Protein 3T2C (pdb70)

Organism: Pyrobaculum neutrophilum (strain DSM 2338 / JCM 9278 / NBRC 100436 / V24Sta) (NCBI:txid444157)

CATH classification: 6.10.250.1180

B-factor: mean 17.35, std 15.22, range [2.36, 178.2]

Nearest PDB structures (foldseek):
  3t2e-assembly1_A  TM=9.953E-01  e=1.439E-84  Pyrobaculum neutrophilum V24Sta
  3t2b-assembly1_A  TM=9.948E-01  e=6.331E-82  Pyrobaculum neutrophilum V24Sta
  3t2g-assembly1_A  TM=9.918E-01  e=3.894E-80  Pyrobaculum neutrophilum V24Sta
  3t2d-assembly1_A  TM=9.664E-01  e=4.656E-82  Pyrobaculum neutrophilum V24Sta
  1umg-assembly1_A  TM=9.516E-01  e=4.753E-54  Sulfurisphaera tokodaii str. 7

Secondary structure (DSSP, 8-state):
-EEEEEEEEE---BSSTTS---HHHHHHHHHHHHHHHHTTS-SEEEEEEETTEEEEEEEESS-TT-HHHHHHHHHHHHHHIIIIITTTT-BTTTTT---S---S--TTSS-EEEEEEEEPPSSEEEEEEEEESB-GGGGHHHHHHHHH-TTT-THHHH-TTTTT-EEEEEEETTTTEEEEEEETTTHHHHHHHHTSTTTEEEEEEEETTT--EEEEE----HHHHHSS--S----EEEEE-STTS--HHHHHHTTSS--EEEESGGG-EEEE-EE---SEEETTTTEEE-PPP-GGG---EEEEEEEEEETTEEEEEEETT-SHHHHHHHHHHHHHHHHHHTT-S-TTTBPPHHHHTTSSHHHHHHTS----HHHHHHHHHHHHHHHH-

Radius of gyration: 22.09 Å; Cα contacts (8 Å, |Δi|>4): 1044; chains: 1; bounding box: 72×46×69 Å

GO terms:
  GO:0042132 fructose 1,6-bisphosphate 1-phosphatase activity (F, EXP)
  GO:0004332 fructose-bisphosphate aldolase activity (F, EXP)

Foldseek 3Di:
DKKKKKKKKAQQFADADQWFDDVVLQLLLLVLVVVCCVVQVFVEWFWEDAGRMIIIITMHDQDPLFQSVQVSVVVSLVCSLVPPCVVVVGHCRHLQQQDDDRPRGCFLRRIWMWMFMDDADPWWKKKKKWKFQFALLVCVQLVCQLFANCVQFVCCVPPPQSVQGKWWWKAQQAVGDTDIATPDVRSVVSCVQSVVSVGIHGAWMAGPNPRHTFKGKTDHHDLPSPDFQRGHRIIMMMGIADDSGGHPRSSVSSPLAQDWGQGQAQSWFIAGEQAFFWPDDDQVSSYTYHGTQDVSRHPMYMWMFMFIADVRYTDDTDTPCPDVSSVVSNVVRVVRRVVLCVVPCDPPRTPDPVRGSDDPVVVVVVPDDDDDVVVCVVCVVVVVVVVVD

Solvent-accessible surface area: 17289 Å² total; per-residue (Å²): 88,130,1,1,2,0,0,0,1,0,3,0,0,1,89,105,29,44,20,18,2,26,57,93,0,1,61,64,1,7,64,34,0,130,76,0,57,160,143,53,27,6,31,10,8,0,0,1,0,1,0,2,2,1,0,0,0,0,0,0,86,73,21,69,65,33,130,77,0,0,17,12,0,19,85,0,1,72,50,1,7,71,98,17,0,125,159,71,181,17,136,25,43,13,32,2,27,52,111,130,77,60,111,11,47,0,110,21,6,0,0,0,16,2,7,4,51,6,88,22,47,153,68,0,10,5,0,1,0,3,1,0,2,1,7,0,2,3,0,2,65,0,0,32,42,0,0,15,26,72,192,16,0,46,6,27,97,138,47,121,50,6,122,101,5,0,38,0,26,0,28,0,11,79,86,150,100,78,77,113,29,84,3,92,100,34,12,196,71,0,75,60,38,4,58,72,38,22,66,33,0,1,52,41,0,48,44,63,44,95,38,25,28,0,1,2,4,0,12,22,34,0,14,73,48,34,55,145,61,28,7,18,5,6,0,0,0,2,0,6,0,71,96,3,9,0,31,39,45,27,0,20,88,0,5,30,109,10,17,96,5,58,2,0,34,160,2,4,16,6,0,0,4,23,0,6,86,16,102,50,46,59,68,166,133,31,14,0,47,0,11,111,3,91,108,51,39,0,10,0,17,1,1,0,0,7,7,79,10,86,107,0,102,3,106,11,5,85,23,39,0,86,67,104,69,22,44,157,11,30,100,37,0,50,124,64,1,69,142,9,50,209,65,18,97,140,90,99,0,45,0,53,85,152,42,18,121,73,30,42,55,44,146,108,101,95,95,102,82,124,115,90,77,106,84,55,102,138,47,102,140,93,66,90,93,68,123,118,185

InterPro domains:
  IPR002803 Fructose-1,6-bisphosphatase, class V [MF_02067] (1-373)
  IPR002803 Fructose-1,6-bisphosphatase, class V [NF041126] (2-367)
  IPR002803 Fructose-1,6-bisphosphatase, class V [PF01950] (2-369)
  IPR002803 Fructose-1,6-bisphosphatase, class V [PIRSF015647] (1-383)
  IPR002803 Fructose-1,6-bisphosphatase, class V [PTHR38341] (1-381)
  IPR036076 Fructose-1,6-bisphosphatase, class V superfamily [SSF111249] (2-369)

Sequence (389 aa):
MMRVVTVSIIKADVGGFPGHAHVHPKMLEYAAAKLKEAQKRGVIIDYFVYNVGDDISLLMTHTKGEDNKDDIHGLAWETFKEVTDQIIAKRFKLYGAGQQDLLKDAFSGNIRGMMGPQVVAEMMEEFEERPSEPIIIAFAADKTEPGAFNLLPLYKMFADPFTTAGLVVIIDDPPSSMMHEGFIFEVLDVVEHKVYLLLKTPEDAYSLLGLIGTTGRYIIIRRKVFRRRRADGAPAAANSSVVEERRLLSSLLIIAGRYVGKDDDPVLLLVRAQSSGLPAVGEVLEAFAHPHLVHGWMRGSHAGPLMMPARFISVDPERRIAIGPKMTRFDGPPKVGALGFQLLHEEGYLEGGVDLFDDPAFDYVRQTAAQQIADYIRRMGPFQPHRLPPPEEEEMMEEYYTTAALLPPKKIILLAAKKVVKKPPYYPADQYEKDRKKYIIEAVVK

Structure (mmCIF, N/CA/C/O backbone):
data_3T2C
#
_entry.id   3T2C
#
_cell.length_a   112.348
_cell.length_b   112.348
_cell.length_c   150.915
_cell.angle_alpha   90.00
_cell.angle_beta   90.00
_cell.angle_gamma   90.00
#
_symmetry.space_group_name_H-M   'I 4 2 2'
#
loop_
_entity.id
_entity.type
_entity.pdbx_description
1 polymer 'Fructose-1,6-bisphosphate aldolase/phosphatase'
2 non-polymer 'MAGNESIUM ION'
3 non-polymer 1,3-DIHYDROXYACETONEPHOSPHATE
4 water water
#
loop_
_atom_site.group_PDB
_atom_site.id
_atom_site.type_symbol
_atom_site.label_atom_id
_atom_site.label_alt_id
_atom_site.label_comp_id
_atom_site.label_asym_id
_atom_site.label_entity_id
_atom_site.label_seq_id
_atom_site.pdbx_PDB_ins_code
_atom_site.Cartn_x
_atom_site.Cartn_y
_atom_site.Cartn_z
_atom_site.occupancy
_atom_site.B_iso_or_equiv
_atom_site.auth_seq_id
_atom_site.auth_comp_id
_atom_site.auth_asym_id
_atom_site.auth_atom_id
_atom_site.pdbx_PDB_model_num
ATOM 1 N N . MET A 1 1 ? -25.762 30.504 34.315 1.00 22.84 1 MET A N 1
ATOM 2 C CA A MET A 1 1 ? -26.526 29.281 34.658 0.70 19.23 1 MET A CA 1
ATOM 3 C CA B MET A 1 1 ? -26.548 29.268 34.711 0.30 19.33 1 MET A CA 1
ATOM 4 C C . MET A 1 1 ? -27.399 28.779 33.518 1.00 17.20 1 MET A C 1
ATOM 5 O O . MET A 1 1 ? -27.753 29.558 32.664 1.00 17.13 1 MET A O 1
ATOM 14 N N . ARG A 1 2 ? -27.840 27.519 33.559 1.00 16.32 2 ARG A N 1
ATOM 15 C CA . ARG A 1 2 ? -28.786 26.988 32.590 1.00 14.09 2 ARG A CA 1
ATOM 16 C C . ARG A 1 2 ? -30.216 27.236 33.024 1.00 13.22 2 ARG A C 1
ATOM 17 O O . ARG A 1 2 ? -30.558 27.044 34.199 1.00 16.93 2 ARG A O 1
ATOM 25 N N . VAL A 1 3 ? -30.999 27.672 32.116 1.00 12.57 3 VAL A N 1
ATOM 26 C CA A VAL A 1 3 ? -32.420 27.973 32.421 0.50 12.00 3 VAL A CA 1
ATOM 27 C CA B VAL A 1 3 ? -32.425 27.994 32.403 0.50 12.18 3 VAL A CA 1
ATOM 28 C C . VAL A 1 3 ? -33.290 27.314 31.352 1.00 10.36 3 VAL A C 1
ATOM 29 O O . VAL A 1 3 ? -32.851 27.143 30.210 1.00 11.04 3 VAL A O 1
ATOM 36 N N . THR A 1 4 ? -34.513 26.963 31.755 1.00 10.25 4 THR A N 1
ATOM 37 C CA . THR A 1 4 ? -35.543 26.540 30.816 1.00 9.72 4 THR A CA 1
ATOM 38 C C . THR A 1 4 ? -36.637 27.604 30.806 1.00 8.75 4 THR A C 1
ATOM 39 O O . THR A 1 4 ? -37.054 28.104 31.848 1.00 10.30 4 THR A O 1
ATOM 43 N N . VAL A 1 5 ? -37.066 27.929 29.584 1.00 9.50 5 VAL A N 1
ATOM 44 C CA . VAL A 1 5 ? -38.205 28.820 29.377 1.00 9.01 5 VAL A CA 1
ATOM 45 C C . VAL A 1 5 ? -39.315 27.985 28.760 1.00 8.66 5 VAL A C 1
ATOM 46 O O . VAL A 1 5 ? -39.039 27.377 27.696 1.00 9.79 5 VAL A O 1
ATOM 50 N N . SER A 1 6 ? -40.466 27.907 29.363 1.00 8.67 6 SER A N 1
ATOM 51 C CA . SER A 1 6 ? -41.565 27.108 28.883 1.00 8.97 6 SER A CA 1
ATOM 52 C C . SER A 1 6 ? -42.788 27.988 28.740 1.00 9.44 6 SER A C 1
ATOM 53 O O . SER A 1 6 ? -43.184 28.668 29.677 1.00 11.34 6 SER A O 1
ATOM 56 N N . ILE A 1 7 ? -43.468 27.896 27.598 1.00 8.57 7 ILE A N 1
ATOM 57 C CA . ILE A 1 7 ? -44.820 28.438 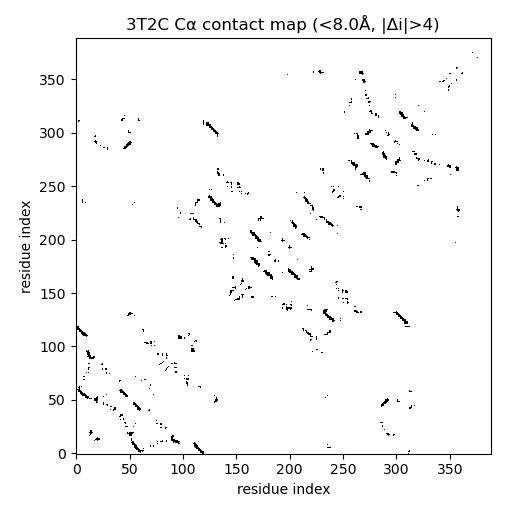27.430 1.00 8.38 7 ILE A CA 1
ATOM 58 C C . ILE A 1 7 ? -45.730 27.252 27.329 1.00 8.17 7 ILE A C 1
ATOM 59 O O . ILE A 1 7 ? -45.583 26.432 26.436 1.00 9.10 7 ILE A O 1
ATOM 64 N N . ILE A 1 8 ? -46.712 27.148 28.221 1.00 8.82 8 ILE A N 1
ATOM 65 C CA . ILE A 1 8 ? -47.741 26.103 28.159 1.00 9.45 8 ILE A CA 1
ATOM 66 C C . ILE A 1 8 ? -49.069 26.879 28.118 1.00 9.15 8 ILE A C 1
ATOM 67 O O . ILE A 1 8 ? -49.332 27.699 28.977 1.00 9.47 8 ILE A O 1
ATOM 72 N N . LYS A 1 9 ? -49.861 26.591 27.073 1.00 8.45 9 LYS A N 1
ATOM 73 C CA . LYS A 1 9 ? -51.023 27.417 26.727 1.00 7.71 9 LYS A CA 1
ATOM 74 C C . LYS A 1 9 ? -52.261 26.543 26.596 1.00 8.47 9 LYS A C 1
ATOM 75 O O . LYS A 1 9 ? -52.161 25.440 26.039 1.00 9.01 9 LYS A O 1
ATOM 81 N N . ALA A 1 10 ? -53.397 27.052 26.963 1.00 7.58 10 ALA A N 1
ATOM 82 C CA . ALA A 1 10 ? -54.643 26.318 26.728 1.00 7.85 10 ALA A CA 1
ATOM 83 C C . ALA A 1 10 ? -55.776 27.326 26.727 1.00 7.78 10 ALA A C 1
ATOM 84 O O . ALA A 1 10 ? -55.746 28.357 27.403 1.00 9.07 10 ALA A O 1
ATOM 86 N N . ASP A 1 11 ? -56.824 26.985 25.975 1.00 8.70 11 ASP A N 1
ATOM 87 C CA . ASP A 1 11 ? -58.170 27.634 26.075 1.00 8.53 11 ASP A CA 1
ATOM 88 C C . ASP A 1 11 ? -58.984 26.792 27.012 1.00 8.85 11 ASP A C 1
ATOM 89 O O . ASP A 1 11 ? -59.182 25.584 26.735 1.00 11.03 11 ASP A O 1
ATOM 94 N N . VAL A 1 12 ? -59.427 27.330 28.113 1.00 9.20 12 VAL A N 1
ATOM 95 C CA . VAL A 1 12 ? -60.294 26.678 29.068 1.00 9.92 12 VAL A CA 1
ATOM 96 C C . VAL A 1 12 ? -61.612 27.447 29.239 1.00 10.22 12 VAL A C 1
ATOM 97 O O . VAL A 1 12 ? -62.332 27.196 30.216 1.00 11.87 12 VAL A O 1
ATOM 101 N N . GLY A 1 13 ? -61.946 28.304 28.308 1.00 9.77 13 GLY A N 1
ATOM 102 C CA . GLY A 1 13 ? -63.231 28.975 28.269 1.00 10.67 13 GLY A CA 1
ATOM 103 C C . GLY A 1 13 ? -63.118 30.388 27.803 1.00 8.91 13 GLY A C 1
ATOM 104 O O . GLY A 1 13 ? -62.147 31.094 28.095 1.00 9.79 13 GLY A O 1
ATOM 105 N N . GLY A 1 14 ? -64.150 30.796 27.070 1.00 9.61 14 GLY A N 1
ATOM 106 C CA . GLY A 1 14 ? -64.216 32.109 26.429 1.00 9.23 14 GLY A CA 1
ATOM 107 C C . GLY A 1 14 ? -65.323 32.971 26.945 1.00 9.04 14 GLY A C 1
ATOM 108 O O . GLY A 1 14 ? -66.298 32.507 27.567 1.00 10.65 14 GLY A O 1
ATOM 109 N N . PHE A 1 15 ? -65.193 34.279 26.647 1.00 8.92 15 PHE A N 1
ATOM 110 C CA . PHE A 1 15 ? -65.926 35.317 27.331 1.00 8.53 15 PHE A CA 1
ATOM 111 C C . PHE A 1 15 ? -66.174 36.530 26.399 1.00 9.15 15 PHE A C 1
ATOM 112 O O . PHE A 1 15 ? -65.303 37.412 26.418 1.00 11.26 15 PHE A O 1
ATOM 120 N N . PRO A 1 16 ? -67.250 36.560 25.663 1.00 8.84 16 PRO A N 1
ATOM 121 C CA . PRO A 1 16 ? -68.182 35.511 25.371 1.00 8.98 16 PRO A CA 1
ATOM 122 C C . PRO A 1 16 ? -67.731 34.675 24.201 1.00 7.70 16 PRO A C 1
ATOM 123 O O . PRO A 1 16 ? -66.918 35.127 23.371 1.00 9.02 16 PRO A O 1
ATOM 127 N N . GLY A 1 17 ? -68.304 33.508 24.020 1.00 8.49 17 GLY A N 1
ATOM 128 C CA . GLY A 1 17 ? -67.971 32.670 22.920 1.00 8.64 17 GLY A CA 1
ATOM 129 C C . GLY A 1 17 ? -66.526 32.339 22.919 1.00 7.78 17 GLY A C 1
ATOM 130 O O . GLY A 1 17 ? -65.944 32.015 23.933 1.00 9.51 17 GLY A O 1
ATOM 131 N N . HIS A 1 18 ? -65.860 32.556 21.772 1.00 7.15 18 HIS A N 1
ATOM 132 C CA . HIS A 1 18 ? -64.424 32.383 21.632 1.00 7.60 18 HIS A CA 1
ATOM 133 C C . HIS A 1 18 ? -63.711 33.746 21.523 1.00 6.55 18 HIS A C 1
ATOM 134 O O . HIS A 1 18 ? -62.593 33.784 20.987 1.00 7.72 18 HIS A O 1
ATOM 141 N N . ALA A 1 19 ? -64.298 34.816 21.982 1.00 7.10 19 ALA A N 1
ATOM 142 C CA . ALA A 1 19 ? -63.786 36.154 21.717 1.00 7.59 19 ALA A CA 1
ATOM 143 C C . ALA A 1 19 ? -62.633 36.577 22.539 1.00 6.90 19 ALA A C 1
ATOM 144 O O . ALA A 1 19 ? -61.831 37.428 22.187 1.00 7.86 19 ALA A O 1
ATOM 146 N N . HIS A 1 20 ? -62.555 36.064 23.779 1.00 7.58 20 HIS A N 1
ATOM 147 C CA . HIS A 1 20 ? -61.675 36.638 24.816 1.00 7.85 20 HIS A CA 1
ATOM 148 C C . HIS A 1 20 ? -61.652 35.686 26.007 1.00 7.97 20 HIS A C 1
ATOM 149 O O . HIS A 1 20 ? -62.361 34.698 26.004 1.00 9.03 20 HIS A O 1
ATOM 156 N N . VAL A 1 21 ? -60.903 36.035 27.000 1.00 10.12 21 VAL A N 1
ATOM 157 C CA . VAL A 1 21 ? -60.939 35.327 28.297 1.00 11.01 21 VAL A CA 1
ATOM 158 C C . VAL A 1 21 ? -61.537 36.224 29.337 1.00 11.75 21 VAL A C 1
ATOM 159 O O . VAL A 1 21 ? -61.657 37.428 29.185 1.00 13.78 21 VAL A O 1
ATOM 163 N N . HIS A 1 22 ? -62.024 35.613 30.423 1.00 11.03 22 HIS A N 1
ATOM 164 C CA . HIS A 1 22 ? -62.488 36.350 31.592 1.00 11.53 22 HIS A CA 1
ATOM 165 C C . HIS A 1 22 ? -61.279 36.755 32.426 1.00 11.59 22 HIS A C 1
ATOM 166 O O . HIS A 1 22 ? -60.406 35.898 32.677 1.00 11.84 22 HIS A O 1
ATOM 173 N N . PRO A 1 23 ? -61.195 37.990 32.884 1.00 12.60 23 PRO A N 1
ATOM 174 C CA . PRO A 1 23 ? -59.967 38.399 33.570 1.00 13.73 23 PRO A CA 1
ATOM 175 C C . PRO A 1 23 ? -59.692 37.645 34.869 1.00 13.15 23 PRO A C 1
ATOM 176 O O . PRO A 1 23 ? -58.513 37.474 35.257 1.00 13.99 23 PRO A O 1
ATOM 180 N N . LYS A 1 24 ? -60.747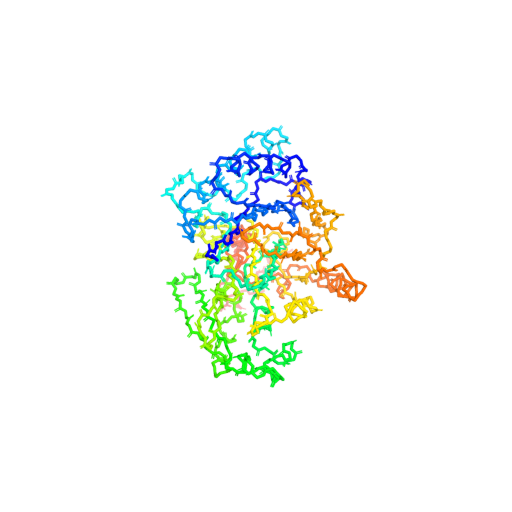 37.114 35.506 1.00 12.41 24 LYS A N 1
ATOM 181 C CA . LYS A 1 24 ? -60.483 36.319 36.716 1.00 12.60 24 LYS A CA 1
ATOM 182 C C . LYS A 1 24 ? -59.741 35.047 36.404 1.00 11.82 24 LYS A C 1
ATOM 183 O O . LYS A 1 24 ? -59.060 34.484 37.290 1.00 13.42 24 LYS A O 1
ATOM 189 N N . MET A 1 25 ? -59.764 34.564 35.167 1.00 11.33 25 MET A N 1
ATOM 190 C CA . MET A 1 25 ? -58.987 33.410 34.826 1.00 11.23 25 MET A CA 1
ATOM 191 C C . MET A 1 25 ? -57.490 33.696 34.859 1.00 11.34 25 MET A C 1
ATOM 192 O O . MET A 1 25 ? -56.693 32.863 35.337 1.00 11.85 25 MET A O 1
ATOM 197 N N . LEU A 1 26 ? -57.110 34.863 34.353 1.00 10.93 26 LEU A N 1
ATOM 198 C CA . LEU A 1 26 ? -55.728 35.267 34.428 1.00 11.46 26 LEU A CA 1
ATOM 199 C C . LEU A 1 26 ? -55.279 35.526 35.830 1.00 11.52 26 LEU A C 1
ATOM 200 O O . LEU A 1 26 ? -54.145 35.166 36.206 1.00 12.34 26 LEU A O 1
ATOM 205 N N . GLU A 1 27 ? -56.129 36.167 36.642 1.00 11.47 27 GLU A N 1
ATOM 206 C CA . GLU A 1 27 ? -55.786 36.444 38.027 1.00 12.95 27 GLU A CA 1
ATOM 207 C C . GLU A 1 27 ? -55.591 35.138 38.781 1.00 13.10 27 GLU A C 1
ATOM 208 O O . GLU A 1 27 ? -54.641 35.005 39.580 1.00 14.52 27 GLU A O 1
ATOM 214 N N . TYR A 1 28 ? -56.448 34.148 38.523 1.00 12.18 28 TYR A N 1
ATOM 215 C CA . TYR A 1 28 ? -56.352 32.840 39.225 1.00 13.65 28 TYR A CA 1
ATOM 216 C C . TYR A 1 28 ? -55.022 32.143 38.841 1.00 13.24 28 TYR A C 1
ATOM 217 O O . TYR A 1 28 ? -54.277 31.642 39.679 1.00 14.49 28 TYR A O 1
ATOM 226 N N . ALA A 1 29 ? -54.744 32.117 37.546 1.00 12.52 29 ALA A N 1
ATOM 227 C CA . ALA A 1 29 ? -53.531 31.482 37.055 1.00 12.35 29 ALA A CA 1
ATOM 228 C C . ALA A 1 29 ? -52.290 32.176 37.633 1.00 12.16 29 ALA A C 1
ATOM 229 O O . ALA A 1 29 ? -51.366 31.466 38.074 1.00 13.09 29 ALA A O 1
ATOM 231 N N . ALA A 1 30 ? -52.255 33.510 37.680 1.00 12.29 30 ALA A N 1
ATOM 232 C CA . ALA A 1 30 ? -51.133 34.222 38.197 1.00 12.52 30 ALA A CA 1
ATOM 233 C C . ALA A 1 30 ? -50.964 33.876 39.679 1.00 13.28 30 ALA A C 1
ATOM 234 O O . ALA A 1 30 ? -49.844 33.667 40.141 1.00 14.70 30 ALA A O 1
ATOM 236 N N . ALA A 1 31 ? -52.017 33.796 40.456 1.00 13.50 31 ALA A N 1
ATOM 237 C CA . ALA A 1 31 ? -51.960 33.504 41.862 1.00 15.30 31 ALA A CA 1
ATOM 238 C C . ALA A 1 31 ? -51.413 32.078 42.081 1.00 14.73 31 ALA A C 1
ATOM 239 O O . ALA A 1 31 ? -50.615 31.807 42.992 1.00 16.70 31 ALA A O 1
ATOM 241 N N . LYS A 1 32 ? -51.827 31.116 41.251 1.00 14.98 32 LYS A N 1
ATOM 242 C CA . LYS A 1 32 ? -51.369 29.772 41.342 1.00 15.96 32 LYS A CA 1
ATOM 243 C C . LYS A 1 32 ? -49.870 29.693 41.040 1.00 15.07 32 LYS A C 1
ATOM 244 O O . LYS A 1 32 ? -49.131 28.972 41.726 1.00 16.25 32 LYS A O 1
ATOM 250 N N . LEU A 1 33 ? -49.405 30.384 40.012 1.00 13.20 33 LEU A N 1
ATOM 251 C CA . LEU A 1 33 ? -47.988 30.383 39.657 1.00 12.55 33 LEU A CA 1
ATOM 252 C C . LEU A 1 33 ? -47.156 31.144 40.716 1.00 13.16 33 LEU A C 1
ATOM 253 O O . LEU A 1 33 ? -46.007 30.705 40.987 1.00 14.60 33 LEU A O 1
ATOM 258 N N . LYS A 1 34 ? -47.702 32.151 41.380 1.00 13.54 34 LYS A N 1
ATOM 259 C CA . LYS A 1 34 ? -47.027 32.836 42.445 1.00 14.90 34 LYS A CA 1
ATOM 260 C C . LYS A 1 34 ? -46.763 31.837 43.610 1.00 16.09 34 LYS A C 1
ATOM 261 O O . LYS A 1 34 ? -45.710 31.824 44.215 1.00 17.25 34 LYS A O 1
ATOM 267 N N . GLU A 1 35 ? -47.740 30.967 43.883 1.00 15.31 35 GLU A N 1
ATOM 268 C CA . GLU A 1 35 ? -47.577 29.970 44.906 1.00 17.32 35 GLU A CA 1
ATOM 269 C C . GLU A 1 35 ? -46.499 28.967 44.499 1.00 17.14 35 GLU A C 1
ATOM 270 O O . GLU A 1 35 ? -45.701 28.538 45.340 1.00 18.31 35 GLU A O 1
ATOM 276 N N . ALA A 1 36 ? -46.508 28.522 43.244 1.00 15.76 36 ALA A N 1
ATOM 277 C CA . ALA A 1 36 ? -45.454 27.636 42.748 1.00 15.08 36 ALA A CA 1
ATOM 278 C C . ALA A 1 36 ? -44.068 28.252 42.871 1.00 15.75 36 ALA A C 1
ATOM 279 O O . ALA A 1 36 ? -43.114 27.570 43.227 1.00 16.75 36 ALA A O 1
ATOM 281 N N . GLN A 1 37 ? -43.967 29.538 42.575 1.00 14.16 37 GLN A N 1
ATOM 282 C CA . GLN A 1 37 ? -42.719 30.266 42.701 1.00 14.75 37 GLN A CA 1
ATOM 283 C C . GLN A 1 37 ? -42.287 30.262 44.177 1.00 16.51 37 GLN A C 1
ATOM 284 O O . GLN A 1 37 ? -41.121 29.979 44.480 1.00 15.62 37 GLN A O 1
ATOM 290 N N . LYS A 1 38 ? -43.220 30.529 45.077 1.00 17.11 38 LYS A N 1
ATOM 291 C CA . LYS A 1 38 ? -42.889 30.563 46.506 1.00 20.13 38 LYS A CA 1
ATOM 292 C C . LYS A 1 38 ? -42.366 29.217 46.983 1.00 18.81 38 LYS A C 1
ATOM 293 O O . LYS A 1 38 ? -41.480 29.189 47.839 1.00 22.80 38 LYS A O 1
ATOM 299 N N . ARG A 1 39 ? -42.894 28.130 46.454 1.00 19.11 39 ARG A N 1
ATOM 300 C CA . ARG A 1 39 ? -42.456 26.772 46.803 1.00 20.20 39 ARG A CA 1
ATOM 301 C C . ARG A 1 39 ? -41.209 26.276 46.051 1.00 19.39 39 ARG A C 1
ATOM 302 O O . ARG A 1 39 ? -40.750 25.150 46.272 1.00 22.37 39 ARG A O 1
ATOM 310 N N . GLY A 1 40 ? -40.699 27.089 45.138 1.00 18.92 40 GLY A N 1
ATOM 311 C CA . GLY A 1 40 ? -39.505 26.792 44.397 1.00 17.74 40 GLY A CA 1
ATOM 312 C C . GLY A 1 40 ? -39.688 25.848 43.190 1.00 16.68 40 GLY A C 1
ATOM 313 O O . GLY A 1 40 ? -38.732 25.383 42.586 1.00 17.89 40 GLY A O 1
ATOM 314 N N . VAL A 1 41 ? -40.923 25.660 42.741 1.00 15.66 41 VAL A N 1
ATOM 315 C CA . VAL A 1 41 ? -41.251 24.808 41.584 1.00 15.08 41 VAL A CA 1
ATOM 316 C C . VAL A 1 41 ? -40.746 25.551 40.346 1.00 13.36 41 VAL A C 1
ATOM 317 O O . VAL A 1 41 ? -40.159 24.890 39.479 1.00 13.45 41 VAL A O 1
ATOM 321 N N . ILE A 1 42 ? -40.943 26.859 40.251 1.00 12.89 42 ILE A N 1
ATOM 322 C CA . ILE A 1 42 ? -40.470 27.719 39.143 1.00 12.36 42 ILE A CA 1
ATOM 323 C C . ILE A 1 42 ? -39.748 28.909 39.699 1.00 12.37 42 ILE A C 1
ATOM 324 O O . ILE A 1 42 ? -39.922 29.233 40.890 1.00 13.86 42 ILE A O 1
ATOM 329 N N . ILE A 1 43 ? -38.963 29.581 38.870 1.00 12.19 43 ILE A N 1
ATOM 330 C CA . ILE A 1 43 ? -38.265 30.825 39.175 1.00 11.81 43 ILE A CA 1
ATOM 331 C C . ILE A 1 43 ? -39.175 32.000 38.983 1.00 12.00 43 ILE A C 1
ATOM 332 O O . ILE A 1 43 ? -39.328 32.835 39.886 1.00 12.05 43 ILE A O 1
ATOM 337 N N . ASP A 1 44 ? -39.859 32.092 37.831 1.00 11.07 44 ASP A N 1
ATOM 338 C CA . ASP A 1 44 ? -40.655 33.294 37.499 1.00 11.21 44 ASP A CA 1
ATOM 339 C C . ASP A 1 44 ? -41.720 32.927 36.475 1.00 9.74 44 ASP A C 1
ATOM 340 O O . ASP A 1 44 ? -41.709 31.780 35.981 1.00 9.96 44 ASP A O 1
ATOM 345 N N . TYR A 1 45 ? -42.603 33.838 36.173 1.00 9.96 45 TYR A N 1
ATOM 346 C CA . TYR A 1 45 ? -43.705 33.512 35.253 1.00 9.86 45 TYR A CA 1
ATOM 347 C C . TYR A 1 45 ? -44.300 34.841 34.745 1.00 9.83 45 TYR A C 1
ATOM 348 O O . TYR A 1 45 ? -44.077 35.919 35.285 1.00 10.14 45 TYR A O 1
ATOM 357 N N . PHE A 1 46 ? -45.147 34.658 33.749 1.00 9.46 46 PHE A N 1
ATOM 358 C CA . PHE A 1 46 ? -45.991 35.745 33.237 1.00 8.92 46 PHE A CA 1
ATOM 359 C C . PHE A 1 46 ? -47.259 35.090 32.648 1.00 8.56 46 PHE A C 1
ATOM 360 O O . PHE A 1 46 ? -47.107 34.056 32.012 1.00 9.98 46 PHE A O 1
ATOM 368 N N . VAL A 1 47 ? -48.411 35.666 32.863 1.00 8.42 47 VAL A N 1
ATOM 369 C CA . VAL A 1 47 ? -49.669 35.043 32.407 1.00 8.71 47 VAL A CA 1
ATOM 370 C C . VAL A 1 47 ? -50.348 36.078 31.487 1.00 8.79 47 VAL A C 1
ATOM 371 O O . VAL A 1 47 ? -50.477 37.247 31.817 1.00 9.49 47 VAL A O 1
ATOM 375 N N . TYR A 1 48 ? -50.843 35.580 30.341 1.00 8.08 48 TYR A N 1
ATOM 376 C CA . TYR A 1 48 ? -51.436 36.500 29.371 1.00 7.62 48 TYR A CA 1
ATOM 377 C C . TYR A 1 48 ? -52.318 35.765 28.421 1.00 8.43 48 TYR A C 1
ATOM 378 O O . TYR A 1 48 ? -52.164 34.558 28.264 1.00 9.12 48 TYR A O 1
ATOM 387 N N . ASN A 1 49 ? -53.241 36.445 27.763 1.00 8.25 49 ASN A N 1
ATOM 388 C CA . ASN A 1 49 ? -54.048 35.830 26.714 1.00 7.61 49 ASN A CA 1
ATOM 389 C C . ASN A 1 49 ? -53.841 36.607 25.409 1.00 6.41 49 ASN A C 1
ATOM 390 O O . ASN A 1 49 ? -53.527 37.788 25.398 1.00 7.89 49 ASN A O 1
ATOM 395 N N . VAL A 1 50 ? -54.123 35.880 24.335 1.00 7.02 50 VAL A N 1
ATOM 396 C CA . VAL A 1 50 ? -54.453 36.496 23.027 1.00 7.01 50 VAL A CA 1
ATOM 397 C C . VAL A 1 50 ? -55.768 35.860 22.648 1.00 6.73 50 VAL A C 1
ATOM 398 O O . VAL A 1 50 ? -55.839 34.614 22.596 1.00 7.41 50 VAL A O 1
ATOM 402 N N . GLY A 1 51 ? -56.837 36.611 22.442 1.00 7.13 51 GLY A N 1
ATOM 403 C CA . GLY A 1 51 ? -58.108 35.965 22.226 1.00 6.94 51 GLY A CA 1
ATOM 404 C C . GLY A 1 51 ? -58.503 35.152 23.411 1.00 7.12 51 GLY A C 1
ATOM 405 O O . GLY A 1 51 ? -58.428 35.569 24.573 1.00 8.11 51 GLY A O 1
ATOM 406 N N . ASP A 1 52 ? -58.965 33.935 23.147 1.00 7.04 52 ASP A N 1
ATOM 407 C CA . ASP A 1 52 ? -59.471 33.041 24.175 1.00 7.23 52 ASP A CA 1
ATOM 408 C C . ASP A 1 52 ? -58.424 32.042 24.671 1.00 7.22 52 ASP A C 1
ATOM 409 O O . ASP A 1 52 ? -58.812 31.085 25.382 1.00 8.75 52 ASP A O 1
ATOM 414 N N . ASP A 1 53 ? -57.141 32.241 24.412 1.00 6.87 53 ASP A N 1
ATOM 415 C CA . ASP A 1 53 ? -56.084 31.323 24.833 1.00 7.74 53 ASP A CA 1
ATOM 416 C C . ASP A 1 53 ? -55.222 31.948 25.894 1.00 8.36 53 ASP A C 1
ATOM 417 O O . ASP A 1 53 ? -54.655 33.027 25.722 1.00 8.87 53 ASP A O 1
ATOM 422 N N . ILE A 1 54 ? -55.026 31.193 26.992 1.00 8.30 54 ILE A N 1
ATOM 423 C CA . ILE A 1 54 ? -54.189 31.580 28.110 1.00 8.79 54 ILE A CA 1
ATOM 424 C C . ILE A 1 54 ? -52.809 30.991 28.021 1.00 7.61 54 ILE A C 1
ATOM 425 O O . ILE A 1 54 ? -52.706 29.729 28.019 1.00 8.81 54 ILE A O 1
ATOM 430 N N . SER A 1 55 ? -51.797 31.793 27.908 1.00 7.21 55 SER A N 1
ATOM 431 C CA . SER A 1 55 ? -50.412 31.354 27.945 1.00 7.37 55 SER A CA 1
ATOM 432 C C . SER A 1 55 ? -49.875 31.535 29.371 1.00 8.28 55 SER A C 1
ATOM 433 O O . SER A 1 55 ? -49.994 32.563 30.023 1.00 8.54 55 SER A O 1
ATOM 436 N N . LEU A 1 56 ? -49.236 30.418 29.825 1.00 8.33 56 LEU A N 1
ATOM 437 C CA . LEU A 1 56 ? -48.453 30.382 31.071 1.00 8.44 56 LEU A CA 1
ATOM 438 C C . LEU A 1 56 ? -46.978 30.386 30.681 1.00 8.94 56 LEU A C 1
ATOM 439 O O . LEU A 1 56 ? -46.486 29.303 30.255 1.00 9.71 56 LEU A O 1
ATOM 444 N N . LEU A 1 57 ? -46.306 31.496 30.772 1.00 8.98 57 LEU A N 1
ATOM 445 C CA . LEU A 1 57 ? -44.885 31.557 30.499 1.00 8.61 57 LEU A CA 1
ATOM 446 C C . LEU A 1 57 ? -44.192 31.330 31.867 1.00 9.31 57 LEU A C 1
ATOM 447 O O . LEU A 1 57 ? -44.476 32.042 32.828 1.00 10.04 57 LEU A O 1
ATOM 452 N N . MET A 1 58 ? -43.300 30.344 31.915 1.00 8.97 58 MET A N 1
ATOM 453 C CA . MET A 1 58 ? -42.631 29.938 33.161 1.00 9.74 58 MET A CA 1
ATOM 454 C C . MET A 1 58 ? -41.151 29.771 32.944 1.00 9.42 58 MET A C 1
ATOM 455 O O . MET A 1 58 ? -40.763 29.135 31.974 1.00 10.81 58 MET A O 1
ATOM 460 N N . THR A 1 59 ? -40.342 30.298 33.823 1.00 9.33 59 THR A N 1
ATOM 461 C CA . THR A 1 59 ? -38.935 30.021 33.801 1.00 9.67 59 THR A CA 1
ATOM 462 C C . THR A 1 59 ? -38.596 29.153 35.014 1.00 9.74 59 THR A C 1
ATOM 463 O O . THR A 1 59 ? -39.195 29.262 36.088 1.00 10.09 59 THR A O 1
ATOM 467 N N . HIS A 1 60 ? -37.661 28.228 34.795 1.00 9.24 60 HIS A N 1
ATOM 468 C CA . HIS A 1 60 ? -37.397 27.202 35.804 1.00 9.50 60 HIS A CA 1
ATOM 469 C C . HIS A 1 60 ? -36.098 26.524 35.413 1.00 9.96 60 HIS A C 1
ATOM 470 O O . HIS A 1 60 ? -35.466 26.822 34.399 1.00 10.55 60 HIS A O 1
ATOM 477 N N . THR A 1 61 ? -35.674 25.559 36.231 1.00 9.85 61 THR A N 1
ATOM 478 C CA . THR A 1 61 ? -34.439 24.849 35.965 1.00 10.51 61 THR A CA 1
ATOM 479 C C . THR A 1 61 ? -34.664 23.338 35.899 1.00 11.23 61 THR A C 1
ATOM 480 O O . THR A 1 61 ? -33.748 22.544 36.163 1.00 11.89 61 THR A O 1
ATOM 484 N N . LYS A 1 62 ? -35.850 22.923 35.518 1.00 10.56 62 LYS A N 1
ATOM 485 C CA . LYS A 1 62 ? -36.233 21.529 35.452 1.00 11.22 62 LYS A CA 1
ATOM 486 C C . LYS A 1 62 ? -36.078 20.878 34.103 1.00 10.92 62 LYS A C 1
ATOM 487 O O . LYS A 1 62 ? -36.314 19.656 33.975 1.00 12.86 62 LYS A O 1
ATOM 493 N N . GLY A 1 63 ? -35.666 21.626 33.083 1.00 11.75 63 GLY A N 1
ATOM 494 C CA . GLY A 1 63 ? -35.475 21.073 31.758 1.00 12.17 63 GLY A CA 1
ATOM 495 C C . GLY A 1 63 ? -36.785 20.996 30.959 1.00 10.89 63 GLY A C 1
ATOM 496 O O . GLY A 1 63 ? -37.856 21.215 31.481 1.00 11.33 63 GLY A O 1
ATOM 497 N N . GLU A 1 64 ? -36.621 20.650 29.690 1.00 11.86 64 GLU A N 1
ATOM 498 C CA . GLU A 1 64 ? -37.729 20.468 28.782 1.00 11.50 64 GLU A CA 1
ATOM 499 C C . GLU A 1 64 ? -38.470 19.153 29.122 1.00 12.12 64 GLU A C 1
ATOM 500 O O . GLU A 1 64 ? -37.902 18.202 29.656 1.00 12.52 64 GLU A O 1
ATOM 506 N N . ASP A 1 65 ? -39.753 19.099 28.783 1.00 11.30 65 ASP A N 1
ATOM 507 C CA . ASP A 1 65 ? -40.519 17.880 28.922 1.00 11.81 65 ASP A CA 1
ATOM 508 C C . ASP A 1 65 ? -40.559 17.440 30.354 1.00 12.89 65 ASP A C 1
ATOM 509 O O . ASP A 1 65 ? -40.562 16.196 30.637 1.00 15.42 65 ASP A O 1
ATOM 514 N N . ASN A 1 66 ? -40.629 18.340 31.326 1.00 12.56 66 ASN A N 1
ATOM 515 C CA . ASN A 1 66 ? -40.566 17.982 32.724 1.00 11.92 66 ASN A CA 1
ATOM 516 C C . ASN A 1 66 ? -41.982 17.787 33.259 1.00 12.36 66 ASN A C 1
ATOM 517 O O . ASN A 1 66 ? -42.859 18.633 33.175 1.00 12.79 66 ASN A O 1
ATOM 522 N N . LYS A 1 67 ? -42.163 16.634 33.952 1.00 13.32 67 LYS A N 1
ATOM 523 C CA . LYS A 1 67 ? -43.465 16.296 34.460 1.00 14.49 67 LYS A CA 1
ATOM 524 C C . LYS A 1 67 ? -44.016 17.231 35.488 1.00 13.67 67 LYS A C 1
ATOM 525 O O . LYS A 1 67 ? -45.255 17.414 35.569 1.00 15.15 67 LYS A O 1
ATOM 531 N N . ASP A 1 68 ? -43.182 17.839 36.311 1.00 13.33 68 ASP A N 1
ATOM 532 C CA A ASP A 1 68 ? -43.593 18.785 37.326 0.50 13.33 68 ASP A CA 1
ATOM 533 C CA B ASP A 1 68 ? -43.717 18.747 37.270 0.50 14.65 68 ASP A CA 1
ATOM 534 C C . ASP A 1 68 ? -44.119 20.091 36.690 1.00 12.21 68 ASP A C 1
ATOM 535 O O . ASP A 1 68 ? -45.108 20.665 37.130 1.00 13.65 68 ASP A O 1
ATOM 544 N N . ILE A 1 69 ? -43.364 20.596 35.690 1.00 12.03 69 ILE A N 1
ATOM 545 C CA . ILE A 1 69 ? -43.782 21.818 34.996 1.00 11.54 69 ILE A CA 1
ATOM 546 C C . ILE A 1 69 ? -45.073 21.631 34.193 1.00 11.40 69 ILE A C 1
ATOM 547 O O . ILE A 1 69 ? -46.017 22.418 34.283 1.00 12.31 69 ILE A O 1
ATOM 552 N N . HIS A 1 70 ? -45.054 20.551 33.429 1.00 11.82 70 HIS A N 1
ATOM 553 C CA . HIS A 1 70 ? -46.213 20.190 32.614 1.00 12.17 70 HIS A CA 1
ATOM 554 C C . HIS A 1 70 ? -47.438 19.950 33.493 1.00 12.35 70 HIS A C 1
ATOM 555 O O . HIS A 1 70 ? -48.545 20.362 33.216 1.00 14.39 70 HIS A O 1
ATOM 562 N N . GLY A 1 71 ? -47.233 19.269 34.629 1.00 13.00 71 GLY A N 1
ATOM 563 C CA . GLY A 1 71 ? -48.258 18.997 35.599 1.00 13.01 71 GLY A CA 1
ATOM 564 C C . GLY A 1 71 ? -48.781 20.210 36.276 1.00 12.87 71 GLY A C 1
ATOM 565 O O . GLY A 1 71 ? -49.967 20.336 36.545 1.00 15.04 71 GLY A O 1
ATOM 566 N N . LEU A 1 72 ? -47.877 21.163 36.604 1.00 13.01 72 LEU A N 1
ATOM 567 C CA . LEU A 1 72 ? -48.268 22.462 37.206 1.00 12.42 72 LEU A CA 1
ATOM 568 C C . LEU A 1 72 ? -49.203 23.213 36.236 1.00 12.58 72 LEU A C 1
ATOM 569 O O . LEU A 1 72 ? -50.276 23.725 36.611 1.00 13.83 72 LEU A O 1
ATOM 574 N N . ALA A 1 73 ? -48.875 23.170 34.963 1.00 12.61 73 ALA A N 1
ATOM 575 C CA . ALA A 1 73 ? -49.728 23.848 33.943 1.00 12.31 73 ALA A CA 1
ATOM 576 C C . ALA A 1 73 ? -51.067 23.142 33.830 1.00 13.17 73 ALA A C 1
ATOM 577 O O . ALA A 1 73 ? -52.101 23.756 33.830 1.00 13.20 73 ALA A O 1
ATOM 579 N N . TRP A 1 74 ? -51.046 21.809 33.736 1.00 13.16 74 TRP A N 1
ATOM 580 C CA . TRP A 1 74 ? -52.269 21.040 33.666 1.00 14.44 74 TRP A CA 1
ATOM 581 C C . TRP A 1 74 ? -53.178 21.327 34.832 1.00 15.00 74 TRP A C 1
ATOM 582 O O . TRP A 1 74 ? -54.355 21.588 34.666 1.00 15.75 74 TRP A O 1
ATOM 593 N N . GLU A 1 75 ? -52.620 21.281 36.038 1.00 14.95 75 GLU A N 1
ATOM 594 C CA . GLU A 1 75 ? -53.374 21.532 37.199 1.00 15.89 75 GLU A CA 1
ATOM 595 C C . GLU A 1 75 ? -53.940 22.953 37.214 1.00 15.89 75 GLU A C 1
ATOM 596 O O . GLU A 1 75 ? -55.088 23.170 37.646 1.00 16.57 75 GLU A O 1
ATOM 602 N N . THR A 1 76 ? -53.127 23.944 36.802 1.00 14.27 76 THR A N 1
ATOM 603 C CA . THR A 1 76 ? -53.618 25.305 36.744 1.00 13.81 76 THR A CA 1
ATOM 604 C C . THR A 1 76 ? -54.831 25.438 35.802 1.00 13.19 76 THR A C 1
ATOM 605 O O . THR A 1 76 ? -55.855 26.040 36.154 1.00 15.24 76 THR A O 1
ATOM 609 N N . PHE A 1 77 ? -54.704 24.807 34.621 1.00 13.42 77 PHE A N 1
ATOM 610 C CA . PHE A 1 77 ? -55.804 24.821 33.651 1.00 14.03 77 PHE A CA 1
ATOM 611 C C . PHE A 1 77 ? -57.042 24.110 34.174 1.00 14.08 77 PHE A C 1
ATOM 612 O O . PHE A 1 77 ? -58.165 24.568 33.948 1.00 14.15 77 PHE A O 1
ATOM 620 N N . LYS A 1 78 ? -56.854 22.989 34.846 1.00 14.77 78 LYS A N 1
ATOM 621 C CA . LYS A 1 78 ? -57.986 22.241 35.426 1.00 14.88 78 LYS A CA 1
ATOM 622 C C . LYS A 1 78 ? -58.666 23.044 36.502 1.00 15.19 78 LYS A C 1
ATOM 623 O O . LYS A 1 78 ? -59.909 23.117 36.575 1.00 16.49 78 LYS A O 1
ATOM 629 N N . GLU A 1 79 ? -57.906 23.720 37.338 1.00 14.95 79 GLU A N 1
ATOM 630 C CA . GLU A 1 79 ? -58.470 24.556 38.408 1.00 15.89 79 GLU A CA 1
ATOM 631 C C . GLU A 1 79 ? -59.149 25.786 37.861 1.00 15.40 79 GLU A C 1
ATOM 632 O O . GLU A 1 79 ? -60.243 26.160 38.333 1.00 16.93 79 GLU A O 1
ATOM 638 N N . VAL A 1 80 ? -58.560 26.452 36.859 1.00 15.11 80 VAL A N 1
ATOM 639 C CA . VAL A 1 80 ? -59.269 27.558 36.221 1.00 13.57 80 VAL A CA 1
ATOM 640 C C . VAL A 1 80 ? -60.608 27.113 35.640 1.00 13.54 80 VAL A C 1
ATOM 641 O O . VAL A 1 80 ? -61.635 27.803 35.747 1.00 14.80 80 VAL A O 1
ATOM 645 N N . THR A 1 81 ? -60.581 25.941 34.984 1.00 13.21 81 THR A N 1
ATOM 646 C CA . THR A 1 81 ? -61.772 25.318 34.413 1.00 14.46 81 THR A CA 1
ATOM 647 C C . THR A 1 81 ? -62.841 25.168 35.481 1.00 15.10 81 THR A C 1
ATOM 648 O O . THR A 1 81 ? -64.001 25.581 35.352 1.00 17.18 81 THR A O 1
ATOM 652 N N . ASP A 1 82 ? -62.479 24.471 36.541 1.00 17.01 82 ASP A N 1
ATOM 653 C CA . ASP A 1 82 ? -63.439 24.097 37.592 1.00 19.64 82 ASP A CA 1
ATOM 654 C C . ASP A 1 82 ? -63.912 25.273 38.418 1.00 19.99 82 ASP A C 1
ATOM 655 O O . ASP A 1 82 ? -65.137 25.334 38.774 1.00 24.26 82 ASP A O 1
ATOM 660 N N . GLN A 1 83 ? -63.027 26.182 38.761 1.00 18.90 83 GLN A N 1
ATOM 661 C CA . GLN A 1 83 ? -63.276 27.284 39.640 1.00 19.60 83 GLN A CA 1
ATOM 662 C C . GLN A 1 83 ? -63.882 28.542 39.013 1.00 18.82 83 GLN A C 1
ATOM 663 O O . GLN A 1 83 ? -64.586 29.288 39.682 1.00 21.16 83 GLN A O 1
ATOM 669 N N . ILE A 1 84 ? -63.530 28.762 37.763 1.00 17.46 84 ILE A N 1
ATOM 670 C CA A ILE A 1 84 ? -63.889 29.975 37.065 0.50 16.21 84 ILE A CA 1
ATOM 671 C CA B ILE A 1 84 ? -63.986 29.929 37.079 0.50 16.17 84 ILE A CA 1
ATOM 672 C C . ILE A 1 84 ? -64.795 29.600 35.867 1.00 14.62 84 ILE A C 1
ATOM 673 O O . ILE A 1 84 ? -65.910 30.135 35.712 1.00 16.76 84 ILE A O 1
ATOM 682 N N . ALA A 1 85 ? -64.292 28.859 34.894 1.00 14.22 85 ALA A N 1
ATOM 683 C CA . ALA A 1 85 ? -65.035 28.635 33.662 1.00 13.69 85 ALA A CA 1
ATOM 684 C C . ALA A 1 85 ? -66.363 27.938 33.884 1.00 14.92 85 ALA A C 1
ATOM 685 O O . ALA A 1 85 ? -67.376 28.366 33.322 1.00 15.65 85 ALA A O 1
ATOM 687 N N . LYS A 1 86 ? -66.374 26.900 34.701 1.00 16.03 86 LYS A N 1
ATOM 688 C CA . LYS A 1 86 ? -67.611 26.210 34.997 1.00 18.55 86 LYS A CA 1
ATOM 689 C C . LYS A 1 86 ? -68.543 27.045 35.784 1.00 18.19 86 LYS A C 1
ATOM 690 O O . LYS A 1 86 ? -69.800 27.017 35.557 1.00 21.99 86 LYS A O 1
ATOM 696 N N . ARG A 1 87 ? -68.028 27.840 36.704 1.00 18.21 87 ARG A N 1
ATOM 697 C CA . ARG A 1 87 ? -68.808 28.674 37.560 1.00 20.30 87 ARG A CA 1
ATOM 698 C C . ARG A 1 87 ? -69.569 29.712 36.763 1.00 17.38 87 ARG A C 1
ATOM 699 O O . ARG A 1 87 ? -70.748 29.953 37.035 1.00 20.79 87 ARG A O 1
ATOM 707 N N . PHE A 1 88 ? -68.898 30.333 35.800 1.00 14.99 88 PHE A N 1
ATOM 708 C CA . PHE A 1 88 ? -69.533 31.387 34.991 1.00 15.51 88 PHE A CA 1
ATOM 709 C C . PHE A 1 88 ? -70.088 30.832 33.693 1.00 12.48 88 PHE A C 1
ATOM 710 O O . PHE A 1 88 ? -70.599 31.566 32.839 1.00 13.94 88 PHE A O 1
ATOM 718 N N . LYS A 1 89 ? -70.081 29.518 33.558 1.00 12.20 89 LYS A N 1
ATOM 719 C CA . LYS A 1 89 ? -70.563 28.795 32.400 1.00 12.02 89 LYS A CA 1
ATOM 720 C C . LYS A 1 89 ? -69.982 29.404 31.117 1.00 11.51 89 LYS A C 1
ATOM 721 O O . LYS A 1 89 ? -70.693 29.648 30.137 1.00 11.83 89 LYS A O 1
ATOM 727 N N . LEU A 1 90 ? -68.661 29.622 31.097 1.00 11.25 90 LEU A N 1
ATOM 728 C CA . LEU A 1 90 ? -67.997 30.209 29.964 1.00 10.81 90 LEU A CA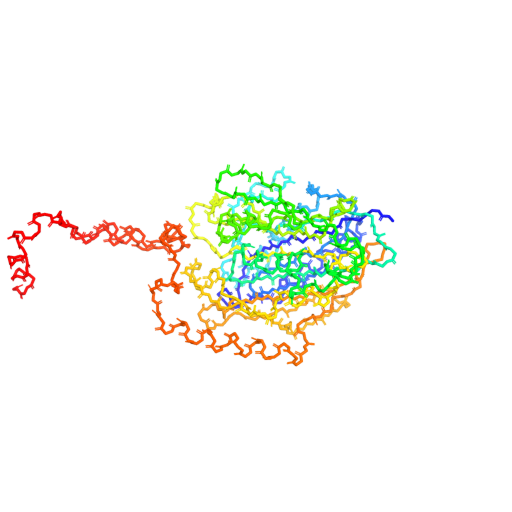 1
ATOM 729 C C . LEU A 1 90 ? -68.067 29.311 28.765 1.00 10.17 90 LEU A C 1
ATOM 730 O O . LEU A 1 90 ? -68.282 28.059 28.855 1.00 11.90 90 LEU A O 1
ATOM 735 N N . TYR A 1 91 ? -67.867 29.849 27.553 1.00 10.85 91 TYR A N 1
ATOM 736 C CA . TYR A 1 91 ? -68.078 29.064 26.369 1.00 11.20 91 TYR A CA 1
ATOM 737 C C . TYR A 1 91 ? -66.867 28.223 26.082 1.00 10.51 91 TYR A C 1
ATOM 738 O O . TYR A 1 91 ? -65.709 28.671 26.077 1.00 11.59 91 TYR A O 1
ATOM 747 N N . GLY A 1 92 ? -67.075 26.932 25.835 1.00 11.83 92 GLY A N 1
ATOM 748 C CA . GLY A 1 92 ? -65.968 26.045 25.728 1.00 13.56 92 GLY A CA 1
ATOM 749 C C . GLY A 1 92 ? -65.226 25.879 27.061 1.00 12.38 92 GLY A C 1
ATOM 750 O O . GLY A 1 92 ? -63.992 25.874 27.069 1.00 14.11 92 GLY A O 1
ATOM 751 N N . ALA A 1 93 ? -65.942 25.812 28.178 1.00 14.06 93 ALA A N 1
ATOM 752 C CA . ALA A 1 93 ? -65.263 25.547 29.432 1.00 14.11 93 ALA A CA 1
ATOM 753 C C . ALA A 1 93 ? -64.415 24.296 29.341 1.00 15.83 93 ALA A C 1
ATOM 754 O O . ALA A 1 93 ? -64.857 23.255 28.880 1.00 18.24 93 ALA A O 1
ATOM 756 N N . GLY A 1 94 ? -63.120 24.411 29.656 1.00 14.41 94 GLY A N 1
ATOM 757 C CA . GLY A 1 94 ? -62.199 23.289 29.498 1.00 16.11 94 GLY A CA 1
ATOM 758 C C . GLY A 1 94 ? -61.932 22.866 28.026 1.00 15.88 94 GLY A C 1
ATOM 759 O O . GLY A 1 94 ? -61.505 21.728 27.781 1.00 17.01 94 GLY A O 1
ATOM 760 N N A GLN A 1 95 ? -62.081 23.808 27.089 0.60 14.23 95 GLN A N 1
ATOM 761 N N B GLN A 1 95 ? -62.092 23.785 27.082 0.40 14.52 95 GLN A N 1
ATOM 762 C CA A GLN A 1 95 ? -62.066 23.477 25.637 0.60 13.92 95 GLN A CA 1
ATOM 763 C CA B GLN A 1 95 ? -62.081 23.423 25.658 0.40 14.32 95 GLN A CA 1
ATOM 764 C C A GLN A 1 95 ? -60.889 22.597 25.231 0.60 14.58 95 GLN A C 1
ATOM 765 C C B GLN A 1 95 ? -60.889 22.575 25.236 0.40 14.99 95 GLN A C 1
ATOM 766 O O A GLN A 1 95 ? -61.077 21.569 24.481 0.60 17.90 95 GLN A O 1
ATOM 767 O O B GLN A 1 95 ? -61.051 21.606 24.449 0.40 17.47 95 GLN A O 1
ATOM 778 N N . ASP A 1 96 ? -59.698 22.936 25.662 1.00 13.32 96 ASP A N 1
ATOM 779 C CA . ASP A 1 96 ? -58.513 22.271 25.152 1.00 15.93 96 ASP A CA 1
ATOM 780 C C . ASP A 1 96 ? -58.011 21.189 25.991 1.00 17.52 96 ASP A C 1
ATOM 781 O O . ASP A 1 96 ? -56.907 20.613 25.717 1.00 19.08 96 ASP A O 1
ATOM 786 N N . LEU A 1 97 ? -58.750 20.796 27.019 1.00 16.38 97 LEU A N 1
ATOM 787 C CA . LEU A 1 97 ? -58.343 19.670 27.852 1.00 19.87 97 LEU A CA 1
ATOM 788 C C . LEU A 1 97 ? -58.981 18.453 27.179 1.00 18.76 97 LEU A C 1
ATOM 789 O O . LEU A 1 97 ? -60.140 18.073 27.489 1.00 21.17 97 LEU A O 1
ATOM 794 N N . LEU A 1 98 ? -58.292 17.845 26.202 1.00 20.48 98 LEU A N 1
ATOM 795 C CA . LEU A 1 98 ? -58.856 16.828 25.294 1.00 23.03 98 LEU A CA 1
ATOM 796 C C . LEU A 1 98 ? -58.728 15.423 25.751 1.00 25.84 98 LEU A C 1
ATOM 797 O O . LEU A 1 98 ? -59.468 14.517 25.318 1.00 28.27 98 LEU A O 1
ATOM 802 N N . LYS A 1 99 ? -57.879 15.215 26.708 1.00 26.32 99 LYS A N 1
ATOM 803 C CA . LYS A 1 99 ? -57.684 13.898 27.278 1.00 30.93 99 LYS A CA 1
ATOM 804 C C . LYS A 1 99 ? -57.865 14.061 28.780 1.00 33.86 99 LYS A C 1
ATOM 805 O O . LYS A 1 99 ? -57.766 15.169 29.328 1.00 34.65 99 LYS A O 1
ATOM 811 N N . ASP A 1 100 ? -58.155 12.946 29.435 1.00 36.98 100 ASP A N 1
ATOM 812 C CA . ASP A 1 100 ? -58.571 12.938 30.851 1.00 40.97 100 ASP A CA 1
ATOM 813 C C . ASP A 1 100 ? -57.343 12.771 31.815 1.00 40.31 100 ASP A C 1
ATOM 814 O O . ASP A 1 100 ? -57.254 13.368 32.925 1.00 41.66 100 ASP A O 1
ATOM 819 N N . ALA A 1 101 ? -56.406 11.964 31.337 1.00 38.48 101 ALA A N 1
ATOM 820 C CA . ALA A 1 101 ? -55.424 11.323 32.218 1.00 38.42 101 ALA A CA 1
ATOM 821 C C . ALA A 1 101 ? -54.075 11.969 31.939 1.00 36.51 101 ALA A C 1
ATOM 822 O O . ALA A 1 101 ? -53.493 11.716 30.849 1.00 38.71 101 ALA A O 1
ATOM 824 N N . PHE A 1 102 ? -53.580 12.749 32.907 1.00 34.39 102 PHE A N 1
ATOM 825 C CA . PHE A 1 102 ? -52.188 13.351 32.783 1.00 31.87 102 PHE A CA 1
ATOM 826 C C . PHE A 1 102 ? -51.210 12.271 33.202 1.00 31.96 102 PHE A C 1
ATOM 827 O O . PHE A 1 102 ? -51.334 11.799 34.314 1.00 32.61 102 PHE A O 1
ATOM 835 N N . SER A 1 103 ? -50.334 11.818 32.310 1.00 29.84 103 SER A N 1
ATOM 836 C CA . SER A 1 103 ? -49.361 10.782 32.633 1.00 33.09 103 SER A CA 1
ATOM 837 C C . SER A 1 103 ? -47.929 11.287 32.568 1.00 31.78 103 SER A C 1
ATOM 838 O O . SER A 1 103 ? -47.008 10.469 32.522 1.00 35.44 103 SER A O 1
ATOM 841 N N . GLY A 1 104 ? -47.717 12.606 32.596 1.00 27.98 104 GLY A N 1
ATOM 842 C CA . GLY A 1 104 ? -46.375 13.118 32.671 1.00 27.05 104 GLY A CA 1
ATOM 843 C C . GLY A 1 104 ? -45.970 14.138 31.623 1.00 25.61 104 GLY A C 1
ATOM 844 O O . GLY A 1 104 ? -45.049 14.902 31.843 1.00 27.05 104 GLY A O 1
ATOM 845 N N . ASN A 1 105 ? -46.587 14.135 30.459 1.00 22.91 105 ASN A N 1
ATOM 846 C CA . ASN A 1 105 ? -46.253 15.110 29.437 1.00 20.60 105 ASN A CA 1
ATOM 847 C C . ASN A 1 105 ? -47.554 15.624 28.946 1.00 20.53 105 ASN A C 1
ATOM 848 O O . ASN A 1 105 ? -48.480 14.877 28.623 1.00 21.13 105 ASN A O 1
ATOM 853 N N . ILE A 1 106 ? -47.620 16.956 28.804 1.00 19.85 106 ILE A N 1
ATOM 854 C CA . ILE A 1 106 ? -48.881 17.565 28.365 1.00 21.38 106 ILE A CA 1
ATOM 855 C C . ILE A 1 106 ? -49.075 17.475 26.855 1.00 19.76 106 ILE A C 1
ATOM 856 O O . ILE A 1 106 ? -50.207 17.721 26.341 1.00 19.48 106 ILE A O 1
ATOM 861 N N . ARG A 1 107 ? -48.045 17.136 26.080 1.00 19.68 107 ARG A N 1
ATOM 862 C CA . ARG A 1 107 ? -48.186 17.038 24.587 1.00 20.02 107 ARG A CA 1
ATOM 863 C C . ARG A 1 107 ? -49.140 15.885 24.259 1.00 20.03 107 ARG A C 1
ATOM 864 O O . ARG A 1 107 ? -49.155 14.842 24.892 1.00 21.47 107 ARG A O 1
ATOM 872 N N . GLY A 1 108 ? -50.021 16.116 23.299 1.00 19.45 108 GLY A N 1
ATOM 873 C CA . GLY A 1 108 ? -51.007 15.167 22.910 1.00 19.96 108 GLY A CA 1
ATOM 874 C C . GLY A 1 108 ? -52.299 15.265 23.695 1.00 19.70 108 GLY A C 1
ATOM 875 O O . GLY A 1 108 ? -53.258 14.567 23.397 1.00 22.02 108 GLY A O 1
ATOM 876 N N A MET A 1 109 ? -52.339 16.138 24.696 0.70 18.09 109 MET A N 1
ATOM 877 N N B MET A 1 109 ? -52.312 16.107 24.725 0.30 19.79 109 MET A N 1
ATOM 878 C CA A MET A 1 109 ? -53.562 16.288 25.562 0.70 17.58 109 MET A CA 1
ATOM 879 C CA B MET A 1 109 ? -53.506 16.256 25.566 0.30 19.50 109 MET A CA 1
ATOM 880 C C A MET A 1 109 ? -54.426 17.456 25.201 0.70 17.21 109 MET A C 1
ATOM 881 C C B MET A 1 109 ? -54.458 17.301 25.029 0.30 18.38 109 MET A C 1
ATOM 882 O O A MET A 1 109 ? -55.515 17.609 25.813 0.70 18.52 109 MET A O 1
ATOM 883 O O B MET A 1 109 ? -55.659 17.125 25.262 0.30 18.29 109 MET A O 1
ATOM 892 N N . GLY A 1 110 ? -53.931 18.293 24.272 1.00 17.13 110 GLY A N 1
ATOM 893 C CA . GLY A 1 110 ? -54.635 19.539 23.843 1.00 16.49 110 GLY A CA 1
ATOM 894 C C . GLY A 1 110 ? -53.915 20.888 24.098 1.00 14.23 110 GLY A C 1
ATOM 895 O O . GLY A 1 110 ? -53.777 21.636 23.111 1.00 17.25 110 GLY A O 1
ATOM 896 N N . PRO A 1 111 ? -53.326 21.085 25.244 1.00 14.57 111 PRO A N 1
ATOM 897 C CA . PRO A 1 111 ? -52.520 22.346 25.456 1.00 13.72 111 PRO A CA 1
ATOM 898 C C . PRO A 1 111 ? -51.300 22.409 24.573 1.00 12.98 111 PRO A C 1
ATOM 899 O O . PRO A 1 111 ? -50.694 21.369 24.235 1.00 14.60 111 PRO A O 1
ATOM 903 N N . GLN A 1 112 ? -50.928 23.584 24.206 1.00 10.38 112 GLN A N 1
ATOM 904 C CA . GLN A 1 112 ? -49.755 23.821 23.379 1.00 10.04 112 GLN A CA 1
ATOM 905 C C . GLN A 1 112 ? -48.530 24.036 24.304 1.00 9.28 112 GLN A C 1
ATOM 906 O O . GLN A 1 112 ? -48.635 24.642 25.340 1.00 10.43 112 GLN A O 1
ATOM 912 N N . VAL A 1 113 ? -47.366 23.565 23.850 1.00 9.16 113 VAL A N 1
ATOM 913 C CA A VAL A 1 113 ? -46.110 23.668 24.586 0.50 8.66 113 VAL A CA 1
ATOM 914 C CA B VAL A 1 113 ? -46.163 23.792 24.599 0.50 9.38 113 VAL A CA 1
ATOM 915 C C . VAL A 1 113 ? -45.012 24.145 23.674 1.00 9.10 113 VAL A C 1
ATOM 916 O O . VAL A 1 113 ? -44.758 23.475 22.661 1.00 9.79 113 VAL A O 1
ATOM 923 N N . ALA A 1 114 ? -44.252 25.167 24.059 1.00 9.57 114 ALA A N 1
ATOM 924 C CA . ALA A 1 114 ? -43.011 25.572 23.370 1.00 9.58 114 ALA A CA 1
ATOM 925 C C . ALA A 1 114 ? -42.016 25.765 24.529 1.00 10.24 114 ALA A C 1
ATOM 926 O O . ALA A 1 114 ? -42.292 26.514 25.468 1.00 11.61 114 ALA A O 1
ATOM 928 N N . GLU A 1 115 ? -40.833 25.139 24.424 1.00 9.57 115 GLU A N 1
ATOM 929 C CA . GLU A 1 115 ? -39.840 25.222 25.468 1.00 10.75 115 GLU A CA 1
ATOM 930 C C . GLU A 1 115 ? -38.463 25.225 24.887 1.00 10.85 115 GLU A C 1
ATOM 931 O O . GLU A 1 115 ? -38.189 24.597 23.871 1.00 11.90 115 GLU A O 1
ATOM 937 N N . MET A 1 116 ? -37.522 25.843 25.610 1.00 9.89 116 MET A N 1
ATOM 938 C CA A MET A 1 116 ? -36.091 25.730 25.256 0.50 9.89 116 MET A CA 1
ATOM 939 C CA B MET A 1 116 ? -36.116 25.971 25.254 0.50 11.31 116 MET A CA 1
ATOM 940 C C . MET A 1 116 ? -35.330 25.842 26.568 1.00 9.92 116 MET A C 1
ATOM 941 O O . MET A 1 116 ? -35.682 26.459 27.514 1.00 11.68 116 MET A O 1
ATOM 950 N N A GLU A 1 117 ? -34.178 25.167 26.553 0.50 11.47 117 GLU A N 1
ATOM 951 N N B GLU A 1 117 ? -34.186 25.160 26.524 0.50 11.56 117 GLU A N 1
ATOM 952 C CA A GLU A 1 117 ? -33.219 25.122 27.685 0.50 10.85 117 GLU A CA 1
ATOM 953 C CA B GLU A 1 117 ? -33.229 25.129 27.661 0.50 11.02 117 GLU A CA 1
ATOM 954 C C A GLU A 1 117 ? -31.875 25.532 27.132 0.50 10.58 117 GLU A C 1
ATOM 955 C C B GLU A 1 117 ? -31.883 25.540 27.132 0.50 10.60 117 GLU A C 1
ATOM 956 O O A GLU A 1 117 ? -31.435 25.047 26.056 0.50 11.96 117 GLU A O 1
ATOM 957 O O B GLU A 1 117 ? -31.456 25.069 26.082 0.50 12.07 117 GLU A O 1
ATOM 968 N N . PHE A 1 118 ? -31.179 26.374 27.884 1.00 10.49 118 PHE A N 1
ATOM 969 C CA . PHE A 1 118 ? -29.917 26.959 27.398 1.00 11.30 118 PHE A CA 1
ATOM 970 C C . PHE A 1 118 ? -29.163 27.548 28.577 1.00 10.81 118 PHE A C 1
ATOM 971 O O . PHE A 1 118 ? -29.722 27.905 29.566 1.00 11.80 118 PHE A O 1
ATOM 979 N N . GLU A 1 119 ? -27.878 27.762 28.298 1.00 12.32 119 GLU A N 1
ATOM 980 C CA . GLU A 1 119 ? -27.096 28.646 29.198 1.00 12.62 119 GLU A CA 1
ATOM 981 C C . GLU A 1 119 ? -27.508 30.094 29.003 1.00 11.91 119 GLU A C 1
ATOM 982 O O . GLU A 1 119 ? -27.406 30.628 27.896 1.00 13.06 119 GLU A O 1
ATOM 988 N N . GLU A 1 120 ? -27.968 30.754 30.055 1.00 11.23 120 GLU A N 1
ATOM 989 C CA . GLU A 1 120 ? -28.393 32.107 29.987 1.00 10.85 120 GLU A CA 1
ATOM 990 C C . GLU A 1 120 ? -27.220 33.000 29.597 1.00 11.06 120 GLU A C 1
ATOM 991 O O . GLU A 1 120 ? -26.141 32.954 30.216 1.00 14.14 120 GLU A O 1
ATOM 997 N N . ARG A 1 121 ? -27.393 33.791 28.557 1.00 10.57 121 ARG A N 1
ATOM 998 C CA . ARG A 1 121 ? -26.296 34.584 27.989 1.00 11.65 121 ARG A CA 1
ATOM 999 C C . ARG A 1 121 ? -26.075 35.837 28.856 1.00 11.16 121 ARG A C 1
ATOM 1000 O O . ARG A 1 121 ? -26.856 36.151 29.741 1.00 11.72 121 ARG A O 1
ATOM 1008 N N . PRO A 1 122 ? -24.963 36.550 28.599 1.00 13.23 122 PRO A N 1
ATOM 1009 C CA . PRO A 1 122 ? -24.697 37.759 29.369 1.00 12.00 122 PRO A CA 1
ATOM 1010 C C . PRO A 1 122 ? -25.788 38.797 29.264 1.00 11.96 122 PRO A C 1
ATOM 1011 O O . PRO A 1 122 ? -25.987 39.565 30.219 1.00 12.94 122 PRO A O 1
ATOM 1015 N N . SER A 1 123 ? -26.497 38.809 28.137 1.00 11.22 123 SER A N 1
ATOM 1016 C CA . SER A 1 123 ? -27.820 39.404 28.068 1.00 10.78 123 SER A CA 1
ATOM 1017 C C . SER A 1 123 ? -28.681 38.391 27.325 1.00 10.12 123 SER A C 1
ATOM 1018 O O . SER A 1 123 ? -28.232 37.848 26.293 1.00 10.96 123 SER A O 1
ATOM 1021 N N . GLU A 1 124 ? -29.873 38.145 27.822 1.00 9.45 124 GLU A N 1
ATOM 1022 C CA . GLU A 1 124 ? -30.743 37.093 27.310 1.00 9.35 124 GLU A CA 1
ATOM 1023 C C . GLU A 1 124 ? -32.126 37.700 26.975 1.00 8.15 124 GLU A C 1
ATOM 1024 O O . GLU A 1 124 ? -33.096 37.502 27.715 1.00 8.87 124 GLU A O 1
ATOM 1030 N N . PRO A 1 125 ? -32.230 38.387 25.819 1.00 8.80 125 PRO A N 1
ATOM 1031 C CA . PRO A 1 125 ? -33.545 38.902 25.366 1.00 8.17 125 PRO A CA 1
ATOM 1032 C C . PRO A 1 125 ? -34.301 37.780 24.697 1.00 7.79 125 PRO A C 1
ATOM 1033 O O . PRO A 1 125 ? -33.739 37.070 23.842 1.00 8.79 125 PRO A O 1
ATOM 1037 N N . ILE A 1 126 ? -35.583 37.651 25.016 1.00 7.90 126 ILE A N 1
ATOM 1038 C CA A ILE A 1 126 ? -36.412 36.660 24.401 0.70 7.45 126 ILE A CA 1
ATOM 1039 C CA B ILE A 1 126 ? -36.478 36.639 24.419 0.30 9.17 126 ILE A CA 1
ATOM 1040 C C . ILE A 1 126 ? -37.740 37.330 24.037 1.00 8.84 126 ILE A C 1
ATOM 1041 O O . ILE A 1 126 ? -38.154 38.355 24.682 1.00 11.33 126 ILE A O 1
ATOM 1050 N N . ILE A 1 127 ? -38.440 36.780 23.060 1.00 7.00 127 ILE A N 1
ATOM 1051 C CA . ILE A 1 127 ? -39.771 37.218 22.703 1.00 7.27 127 ILE A CA 1
ATOM 1052 C C . ILE A 1 127 ? -40.710 36.041 22.796 1.00 6.75 127 ILE A C 1
ATOM 1053 O O . ILE A 1 127 ? -40.403 34.970 22.233 1.00 7.68 127 ILE A O 1
ATOM 1058 N N . ALA A 1 128 ? -41.835 36.174 23.475 1.00 6.61 128 ALA A N 1
ATOM 1059 C CA . ALA A 1 128 ? -42.917 35.198 23.536 1.00 7.46 128 ALA A CA 1
ATOM 1060 C C . ALA A 1 128 ? -44.030 35.729 22.646 1.00 7.17 128 ALA A C 1
ATOM 1061 O O . ALA A 1 128 ? -44.499 36.848 22.791 1.00 8.58 128 ALA A O 1
ATOM 1063 N N . PHE A 1 129 ? -44.487 34.871 21.740 1.00 7.39 129 PHE A N 1
ATOM 1064 C CA . PHE A 1 129 ? -45.606 35.141 20.859 1.00 7.03 129 PHE A CA 1
ATOM 1065 C C . PHE A 1 129 ? -46.817 34.261 21.173 1.00 7.16 129 PHE A C 1
ATOM 1066 O O . PHE A 1 129 ? -46.596 33.082 21.547 1.00 7.62 129 PHE A O 1
ATOM 1074 N N . ALA A 1 130 ? -48.014 34.723 20.963 1.00 6.86 130 ALA A N 1
ATOM 1075 C CA . ALA A 1 130 ? -49.186 33.904 21.064 1.00 7.08 130 ALA A CA 1
ATOM 1076 C C . ALA A 1 130 ? -50.116 34.366 19.928 1.00 5.97 130 ALA A C 1
ATOM 1077 O O . ALA A 1 130 ? -50.310 35.562 19.759 1.00 6.59 130 ALA A O 1
ATOM 1079 N N . ALA A 1 131 ? -50.679 33.392 19.211 1.00 6.24 131 ALA A N 1
ATOM 1080 C CA . ALA A 1 131 ? -51.654 33.672 18.170 1.00 6.09 131 ALA A CA 1
ATOM 1081 C C . ALA A 1 131 ? -52.969 33.023 18.495 1.00 7.32 131 ALA A C 1
ATOM 1082 O O . ALA A 1 131 ? -53.000 31.948 19.146 1.00 10.82 131 ALA A O 1
ATOM 1084 N N . ASP A 1 132 ? -54.061 33.620 18.108 1.00 6.41 132 ASP A N 1
ATOM 1085 C CA . ASP A 1 132 ? -55.367 33.009 18.220 1.00 5.87 132 ASP A CA 1
ATOM 1086 C C . ASP A 1 132 ? -56.005 32.971 16.858 1.00 5.74 132 ASP A C 1
ATOM 1087 O O . ASP A 1 132 ? -55.733 33.785 15.961 1.00 6.76 132 ASP A O 1
ATOM 1092 N N . LYS A 1 133 ? -56.876 31.982 16.733 1.00 5.64 133 LYS A N 1
ATOM 1093 C CA . LYS A 1 133 ? -57.705 31.735 15.565 1.00 5.92 133 LYS A CA 1
ATOM 1094 C C . LYS A 1 133 ? -56.858 31.250 14.402 1.00 5.76 133 LYS A C 1
ATOM 1095 O O . LYS A 1 133 ? -57.135 31.523 13.232 1.00 6.84 133 LYS A O 1
ATOM 1101 N N . THR A 1 134 ? -55.810 30.499 14.669 1.00 5.71 134 THR A N 1
ATOM 1102 C CA . THR A 1 134 ? -54.962 29.952 13.630 1.00 6.38 134 THR A CA 1
ATOM 1103 C C . THR A 1 134 ? -54.265 28.661 14.090 1.00 7.12 134 THR A C 1
ATOM 1104 O O . THR A 1 134 ? -54.505 28.134 15.159 1.00 9.49 134 THR A O 1
ATOM 1108 N N . GLU A 1 135 ? -53.421 28.134 13.258 1.00 8.69 135 GLU A N 1
ATOM 1109 C CA . GLU A 1 135 ? -52.701 26.898 13.403 1.00 9.03 135 GLU A CA 1
ATOM 1110 C C . GLU A 1 135 ? -51.220 27.155 13.636 1.00 9.00 135 GLU A C 1
ATOM 1111 O O . GLU A 1 135 ? -50.712 28.217 13.352 1.00 8.65 135 GLU A O 1
ATOM 1117 N N . PRO A 1 136 ? -50.468 26.130 14.094 1.00 8.76 136 PRO A N 1
ATOM 1118 C CA . PRO A 1 136 ? -49.037 26.327 14.298 1.00 9.23 136 PRO A CA 1
ATOM 1119 C C . PRO A 1 136 ? -48.247 26.699 13.067 1.00 7.32 136 PRO A C 1
ATOM 1120 O O . PRO A 1 136 ? -47.265 27.457 13.146 1.00 8.13 136 PRO A O 1
ATOM 1124 N N . GLY A 1 137 ? -48.715 26.229 11.906 1.00 6.98 137 GLY A N 1
ATOM 1125 C CA . GLY A 1 137 ? -48.101 26.600 10.647 1.00 7.19 137 GLY A CA 1
ATOM 1126 C C . GLY A 1 137 ? -48.273 28.062 10.304 1.00 5.58 137 GLY A C 1
ATOM 1127 O O . GLY A 1 137 ? -47.589 28.482 9.344 1.00 6.52 137 GLY A O 1
ATOM 1128 N N . ALA A 1 138 ? -49.102 28.818 10.996 1.00 6.50 138 ALA A N 1
ATOM 1129 C CA . ALA A 1 138 ? -49.171 30.260 10.788 1.00 5.95 138 ALA A CA 1
ATOM 1130 C C . ALA A 1 138 ? -47.823 30.915 11.036 1.00 6.35 138 ALA A C 1
ATOM 1131 O O . ALA A 1 138 ? -47.506 31.978 10.510 1.00 6.77 138 ALA A O 1
ATOM 1133 N N . PHE A 1 139 ? -46.996 30.262 11.904 1.00 5.30 139 PHE A N 1
ATOM 1134 C CA . PHE A 1 139 ? -45.674 30.774 12.208 1.00 5.50 139 PHE A CA 1
ATOM 1135 C C . PHE A 1 139 ? -44.597 30.302 11.237 1.00 5.24 139 PHE A C 1
ATOM 1136 O O . PHE A 1 139 ? -43.454 30.727 11.321 1.00 6.16 139 PHE A O 1
ATOM 1144 N N . ASN A 1 140 ? -44.960 29.473 10.270 1.00 5.77 140 ASN A N 1
ATOM 1145 C CA . ASN A 1 140 ? -43.980 29.010 9.322 1.00 5.94 140 ASN A CA 1
ATOM 1146 C C . ASN A 1 140 ? -43.368 30.127 8.500 1.00 5.46 140 ASN A C 1
ATOM 1147 O O . ASN A 1 140 ? -42.150 30.186 8.313 1.00 6.50 140 ASN A O 1
ATOM 1152 N N . LEU A 1 141 ? -44.201 31.021 7.954 1.00 5.60 141 LEU A N 1
ATOM 1153 C CA A LEU A 1 141 ? -43.690 32.119 7.141 0.60 5.18 141 LEU A CA 1
ATOM 1154 C CA B LEU A 1 141 ? -43.711 32.119 7.154 0.40 5.68 141 LEU A CA 1
ATOM 1155 C C . LEU A 1 141 ? -42.825 33.066 8.019 1.00 5.03 141 LEU A C 1
ATOM 1156 O O . LEU A 1 141 ? -41.685 33.357 7.600 1.00 5.50 141 LEU A O 1
ATOM 1165 N N . PRO A 1 142 ? -43.288 33.506 9.198 1.00 4.87 142 PRO A N 1
ATOM 1166 C CA . PRO A 1 142 ? -42.425 34.367 9.986 1.00 5.18 142 PRO A CA 1
ATOM 1167 C C . PRO A 1 142 ? -41.096 33.706 10.390 1.00 5.54 142 PRO A C 1
ATOM 1168 O O . PRO A 1 142 ? -40.034 34.328 10.353 1.00 5.88 142 PRO A O 1
ATOM 1172 N N . LEU A 1 143 ? -41.158 32.431 10.781 1.00 5.78 143 LEU A N 1
ATOM 1173 C CA . LEU A 1 143 ? -39.956 31.739 11.185 1.00 6.11 143 LEU A CA 1
ATOM 1174 C C . LEU A 1 143 ? -38.976 31.597 10.027 1.00 6.37 143 LEU A C 1
ATOM 1175 O O . LEU A 1 143 ? -37.765 31.790 10.187 1.00 6.34 143 LEU A O 1
ATOM 1180 N N . TYR A 1 144 ? -39.456 31.208 8.852 1.00 5.76 144 TYR A N 1
ATOM 1181 C CA . TYR A 1 144 ? -38.621 31.217 7.690 1.00 6.08 144 TYR A CA 1
ATOM 1182 C C . TYR A 1 144 ? -37.999 32.578 7.456 1.00 5.74 144 TYR A C 1
ATOM 1183 O O . TYR A 1 144 ? -36.791 32.665 7.210 1.00 6.95 144 TYR A O 1
ATOM 1192 N N . LYS A 1 145 ? -38.819 33.604 7.501 1.00 5.78 145 LYS A N 1
ATOM 1193 C CA . LYS A 1 145 ? -38.260 34.912 7.193 1.00 6.39 145 LYS A CA 1
ATOM 1194 C C . LYS A 1 145 ? -37.178 35.318 8.188 1.00 6.48 145 LYS A C 1
ATOM 1195 O O . LYS A 1 145 ? -36.101 35.808 7.759 1.00 6.88 145 LYS A O 1
ATOM 1201 N N . MET A 1 146 ? -37.440 35.169 9.482 1.00 6.35 146 MET A N 1
ATOM 1202 C CA . MET A 1 146 ? -36.480 35.731 10.426 1.00 6.43 146 MET A CA 1
ATOM 1203 C C . MET A 1 146 ? -35.181 34.973 10.453 1.00 6.11 146 MET A C 1
ATOM 1204 O O . MET A 1 146 ? -34.135 35.512 10.821 1.00 7.97 146 MET A O 1
ATOM 1209 N N . PHE A 1 147 ? -35.172 33.689 10.065 1.00 6.64 147 PHE A N 1
ATOM 1210 C CA . PHE A 1 147 ? -33.954 32.894 10.085 1.00 7.02 147 PHE A CA 1
ATOM 1211 C C . PHE A 1 147 ? -33.357 32.660 8.724 1.00 7.75 147 PHE A C 1
ATOM 1212 O O . PHE A 1 147 ? -32.187 32.254 8.682 1.00 9.14 147 PHE A O 1
ATOM 1220 N N . ALA A 1 148 ? -34.053 32.904 7.612 1.00 7.28 148 ALA A N 1
ATOM 1221 C CA . ALA A 1 148 ? -33.575 32.520 6.297 1.00 7.70 148 ALA A CA 1
ATOM 1222 C C . ALA A 1 148 ? -33.848 33.540 5.181 1.00 8.06 148 ALA A C 1
ATOM 1223 O O . ALA A 1 148 ? -33.391 33.257 4.046 1.00 12.09 148 ALA A O 1
ATOM 1225 N N . ASP A 1 149 ? -34.551 34.629 5.396 1.00 7.24 149 ASP A N 1
ATOM 1226 C CA . ASP A 1 149 ? -34.855 35.581 4.322 1.00 7.84 149 ASP A CA 1
ATOM 1227 C C . ASP A 1 149 ? -33.983 36.783 4.507 1.00 7.49 149 ASP A C 1
ATOM 1228 O O . ASP A 1 149 ? -34.182 37.566 5.456 1.00 7.59 149 ASP A O 1
ATOM 1233 N N . PRO A 1 150 ? -32.996 37.016 3.640 1.00 7.85 150 PRO A N 1
ATOM 1234 C CA . PRO A 1 150 ? -32.146 38.217 3.778 1.00 8.74 150 PRO A CA 1
ATOM 1235 C C . PRO A 1 150 ? -32.891 39.542 3.551 1.00 7.96 150 PRO A C 1
ATOM 1236 O O . PRO A 1 150 ? -32.306 40.569 3.911 1.00 10.94 150 PRO A O 1
ATOM 1240 N N . PHE A 1 151 ? -34.099 39.526 3.011 1.00 8.06 151 PHE A N 1
ATOM 1241 C CA . PHE A 1 151 ? -34.906 40.733 2.946 1.00 8.76 151 PHE A CA 1
ATOM 1242 C C . PHE A 1 151 ? -35.548 41.105 4.279 1.00 7.68 151 PHE A C 1
ATOM 1243 O O . PHE A 1 151 ? -36.074 42.200 4.412 1.00 9.25 151 PHE A O 1
ATOM 1251 N N . THR A 1 152 ? -35.535 40.160 5.223 1.00 7.35 152 THR A N 1
ATOM 1252 C CA . THR A 1 152 ? -36.046 40.357 6.600 1.00 6.86 152 THR A CA 1
ATOM 1253 C C . THR A 1 152 ? -34.914 40.589 7.602 1.00 7.48 152 THR A C 1
ATOM 1254 O O . THR A 1 152 ? -34.860 41.559 8.317 1.00 9.36 152 THR A O 1
ATOM 1258 N N . THR A 1 153 ? -34.004 39.617 7.612 1.00 7.30 153 THR A N 1
ATOM 1259 C CA . THR A 1 153 ? -32.902 39.540 8.575 1.00 7.40 153 THR A CA 1
ATOM 1260 C C . THR A 1 153 ? -31.638 39.972 7.892 1.00 7.82 153 THR A C 1
ATOM 1261 O O . THR A 1 153 ? -30.934 39.157 7.225 1.00 9.20 153 THR A O 1
ATOM 1265 N N . ALA A 1 154 ? -31.256 41.256 7.993 1.00 8.01 154 ALA A N 1
ATOM 1266 C CA . ALA A 1 154 ? -30.068 41.789 7.436 1.00 8.91 154 ALA A CA 1
ATOM 1267 C C . ALA A 1 154 ? -28.856 41.137 7.968 1.00 8.41 154 ALA A C 1
ATOM 1268 O O . ALA A 1 154 ? -27.799 41.056 7.292 1.00 9.44 154 ALA A O 1
ATOM 1270 N N . GLY A 1 155 ? -28.905 40.651 9.192 1.00 8.60 155 GLY A N 1
ATOM 1271 C CA . GLY A 1 155 ? -27.764 39.950 9.806 1.00 10.02 155 GLY A CA 1
ATOM 1272 C C . GLY A 1 155 ? -27.263 38.784 9.033 1.00 9.25 155 GLY A C 1
ATOM 1273 O O . GLY A 1 155 ? -26.071 38.421 9.097 1.00 11.95 155 GLY A O 1
ATOM 1274 N N . LEU A 1 156 ? -28.106 38.094 8.237 1.00 8.48 156 LEU A N 1
ATOM 1275 C CA . LEU A 1 156 ? -27.643 36.965 7.424 1.00 9.10 156 LEU A CA 1
ATOM 1276 C C . LEU A 1 156 ? -26.518 37.434 6.475 1.00 8.35 156 LEU A C 1
ATOM 1277 O O . LEU A 1 156 ? -25.632 36.634 6.155 1.00 10.02 156 LEU A O 1
ATOM 1282 N N A VAL A 1 157 ? -26.618 38.687 5.994 0.70 8.45 157 VAL A N 1
ATOM 1283 N N B VAL A 1 157 ? -26.608 38.667 6.017 0.30 9.04 157 VAL A N 1
ATOM 1284 C CA A VAL A 1 157 ? -25.673 39.259 5.032 0.70 8.75 157 VAL A CA 1
ATOM 1285 C CA B VAL A 1 157 ? -25.580 39.177 5.172 0.30 9.24 157 VAL A CA 1
ATOM 1286 C C A VAL A 1 157 ? -24.565 40.072 5.673 0.70 12.85 157 VAL A C 1
ATOM 1287 C C B VAL A 1 157 ? -24.385 39.719 6.019 0.30 10.32 157 VAL A C 1
ATOM 1288 O O A VAL A 1 157 ? -23.392 39.899 5.320 0.70 16.90 157 VAL A O 1
ATOM 1289 O O B VAL A 1 157 ? -23.233 39.620 5.574 0.30 13.72 157 VAL A O 1
ATOM 1296 N N A ILE A 1 158 ? -24.984 41.024 6.565 0.50 9.78 158 ILE A N 1
ATOM 1297 N N B ILE A 1 158 ? -24.644 40.346 7.181 0.50 8.98 158 ILE A N 1
ATOM 1298 C CA A ILE A 1 158 ? -24.111 42.022 7.046 0.50 9.24 158 ILE A CA 1
ATOM 1299 C CA B ILE A 1 158 ? -23.603 41.118 7.747 0.50 10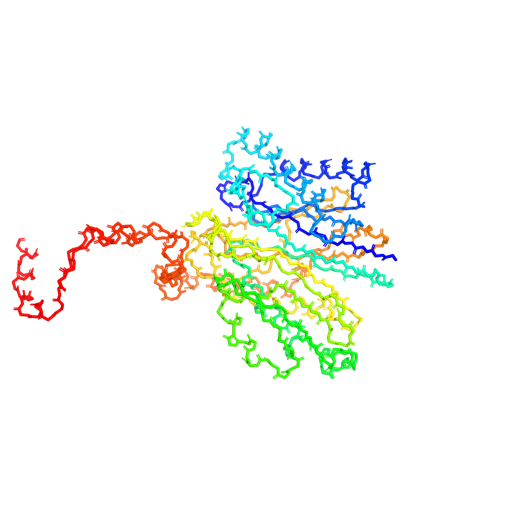.53 158 ILE A CA 1
ATOM 1300 C C A ILE A 1 158 ? -23.445 41.750 8.420 0.50 9.54 158 ILE A C 1
ATOM 1301 C C B ILE A 1 158 ? -23.044 40.572 9.060 0.50 10.09 158 ILE A C 1
ATOM 1302 O O A ILE A 1 158 ? -22.553 42.516 8.914 0.50 11.88 158 ILE A O 1
ATOM 1303 O O B ILE A 1 158 ? -21.979 40.979 9.449 0.50 14.35 158 ILE A O 1
ATOM 1312 N N A ASP A 1 159 ? -23.851 40.707 9.107 0.50 9.85 159 ASP A N 1
ATOM 1313 N N B ASP A 1 159 ? -23.691 39.603 9.676 0.50 9.39 159 ASP A N 1
ATOM 1314 C CA A ASP A 1 159 ? -23.273 40.384 10.418 0.50 11.59 159 ASP A CA 1
ATOM 1315 C CA B ASP A 1 159 ? -23.152 39.021 10.925 0.50 10.72 159 ASP A CA 1
ATOM 1316 C C A ASP A 1 159 ? -22.512 39.085 10.209 0.50 11.19 159 ASP A C 1
ATOM 1317 C C B ASP A 1 159 ? -22.469 37.671 10.619 0.50 11.07 159 ASP A C 1
ATOM 1318 O O A ASP A 1 159 ? -23.103 38.024 9.987 0.50 12.58 159 ASP A O 1
ATOM 1319 O O B ASP A 1 159 ? -23.089 36.815 10.024 0.50 11.41 159 ASP A O 1
ATOM 1328 N N A PRO A 1 160 ? -21.201 39.162 10.285 0.50 14.16 160 PRO A N 1
ATOM 1329 N N B PRO A 1 160 ? -21.205 37.469 11.048 0.50 13.32 160 PRO A N 1
ATOM 1330 C CA A PRO A 1 160 ? -20.396 38.018 10.054 0.50 15.84 160 PRO A CA 1
ATOM 1331 C CA B PRO A 1 160 ? -20.480 36.236 10.670 0.50 14.26 160 PRO A CA 1
ATOM 1332 C C A PRO A 1 160 ? -20.724 36.812 10.956 0.50 14.45 160 PRO A C 1
ATOM 1333 C C B PRO A 1 160 ? -21.077 34.937 11.212 0.50 13.06 160 PRO A C 1
ATOM 1334 O O A PRO A 1 160 ? -20.484 35.673 10.542 0.50 15.95 160 PRO A O 1
ATOM 1335 O O B PRO A 1 160 ? -21.016 33.874 10.534 0.50 15.92 160 PRO A O 1
ATOM 1342 N N A SER A 1 161 ? -21.218 37.070 12.158 0.50 13.84 161 SER A N 1
ATOM 1343 N N B SER A 1 161 ? -21.720 35.004 12.369 0.50 13.93 161 SER A N 1
ATOM 1344 C CA A SER A 1 161 ? -21.569 36.002 13.088 0.50 14.30 161 SER A CA 1
ATOM 1345 C CA B SER A 1 161 ? -22.325 33.788 12.946 0.50 14.04 161 SER A CA 1
ATOM 1346 C C A SER A 1 161 ? -22.780 35.154 12.697 0.50 15.26 161 SER A C 1
ATOM 1347 C C B SER A 1 161 ? -23.531 33.329 12.198 0.50 13.39 161 SER A C 1
ATOM 1348 O O A SER A 1 161 ? -23.045 34.123 13.279 0.50 15.57 161 SER A O 1
ATOM 1349 O O B SER A 1 161 ? -23.487 32.125 11.703 0.50 13.45 161 SER A O 1
ATOM 1354 N N A MET A 1 162 ? -23.519 35.580 11.678 0.50 13.44 162 MET A N 1
ATOM 1355 N N B MET A 1 162 ? -24.447 34.314 11.999 0.50 14.13 162 MET A N 1
ATOM 1356 C CA A MET A 1 162 ? -24.804 34.897 11.248 0.50 15.45 162 MET A CA 1
ATOM 1357 C CA B MET A 1 162 ? -25.639 34.121 11.187 0.50 12.86 162 MET A CA 1
ATOM 1358 C C A MET A 1 162 ? -24.995 34.134 9.889 0.50 17.40 162 MET A C 1
ATOM 1359 C C B MET A 1 162 ? -25.205 33.864 9.678 0.50 14.99 162 MET A C 1
ATOM 1360 O O A MET A 1 162 ? -25.934 33.420 9.547 0.50 17.13 162 MET A O 1
ATOM 1361 O O B MET A 1 162 ? -26.005 33.164 9.031 0.50 16.20 162 MET A O 1
ATOM 1370 N N . HIS A 1 163 ? -23.975 34.287 9.215 1.00 19.33 163 HIS A N 1
ATOM 1371 C CA . HIS A 1 163 ? -23.754 34.009 7.831 1.00 17.64 163 HIS A CA 1
ATOM 1372 C C . HIS A 1 163 ? -23.674 32.519 7.590 1.00 14.50 163 HIS A C 1
ATOM 1373 O O . HIS A 1 163 ? -23.931 32.066 6.495 1.00 14.32 163 HIS A O 1
ATOM 1380 N N . GLU A 1 164 ? -23.403 31.720 8.641 1.00 13.13 164 GLU A N 1
ATOM 1381 C CA . GLU A 1 164 ? -23.445 30.265 8.506 1.00 12.34 164 GLU A CA 1
ATOM 1382 C C . GLU A 1 164 ? -24.835 29.673 8.488 1.00 13.02 164 GLU A C 1
ATOM 1383 O O . GLU A 1 164 ? -24.990 28.514 8.099 1.00 15.94 164 GLU A O 1
ATOM 1389 N N . GLY A 1 165 ? -25.830 30.436 8.859 1.00 13.09 165 GLY A N 1
ATOM 1390 C CA . GLY A 1 165 ? -27.188 29.991 8.756 1.00 13.14 165 GLY A CA 1
ATOM 1391 C C . GLY A 1 165 ? -27.743 29.210 9.917 1.00 11.27 165 GLY A C 1
ATOM 1392 O O . GLY A 1 165 ? -27.236 29.234 11.053 1.00 11.91 165 GLY A O 1
ATOM 1393 N N . PHE A 1 166 ? -28.876 28.548 9.659 1.00 10.27 166 PHE A N 1
ATOM 1394 C CA . PHE A 1 166 ? -29.722 27.954 10.677 1.00 9.48 166 PHE A CA 1
ATOM 1395 C C . PHE A 1 166 ? -30.162 26.539 10.308 1.00 10.73 166 PHE A C 1
ATOM 1396 O O . PHE A 1 166 ? -30.157 26.158 9.135 1.00 11.95 166 PHE A O 1
ATOM 1404 N N . ILE A 1 167 ? -30.523 25.780 11.327 1.00 9.92 167 ILE A N 1
ATOM 1405 C CA . ILE A 1 167 ? -31.052 24.393 11.196 1.00 10.64 167 ILE A CA 1
ATOM 1406 C C . ILE A 1 167 ? -32.484 24.439 11.626 1.00 9.93 167 ILE A C 1
ATOM 1407 O O . ILE A 1 167 ? -32.831 24.881 12.741 1.00 10.34 167 ILE A O 1
ATOM 1412 N N . PHE A 1 168 ? -33.363 24.011 10.706 1.00 9.58 168 PHE A N 1
ATOM 1413 C CA . PHE A 1 168 ? -34.810 23.958 10.934 1.00 8.61 168 PHE A CA 1
ATOM 1414 C C . PHE A 1 168 ? -35.181 22.520 11.241 1.00 8.79 168 PHE A C 1
ATOM 1415 O O . PHE A 1 168 ? -34.932 21.618 10.361 1.00 10.52 168 PHE A O 1
ATOM 1423 N N . GLU A 1 169 ? -35.841 22.254 12.346 1.00 8.90 169 GLU A N 1
ATOM 1424 C CA . GLU A 1 169 ? -36.452 20.987 12.689 1.00 9.45 169 GLU A CA 1
ATOM 1425 C C . GLU A 1 169 ? -37.945 21.104 12.362 1.00 8.53 169 GLU A C 1
ATOM 1426 O O . GLU A 1 169 ? -38.680 21.823 12.995 1.00 9.56 169 GLU A O 1
ATOM 1432 N N . VAL A 1 170 ? -38.322 20.360 11.315 1.00 8.97 170 VAL A N 1
ATOM 1433 C CA . VAL A 1 170 ? -39.649 20.416 10.717 1.00 8.81 170 VAL A CA 1
ATOM 1434 C C . VAL A 1 170 ? -40.349 19.123 11.043 1.00 9.85 170 VAL A C 1
ATOM 1435 O O . VAL A 1 170 ? -39.830 18.014 10.724 1.00 10.93 170 VAL A O 1
ATOM 1439 N N . LEU A 1 171 ? -41.554 19.203 11.620 1.00 9.57 171 LEU A N 1
ATOM 1440 C CA . LEU A 1 171 ? -42.361 18.071 11.980 1.00 10.45 171 LEU A CA 1
ATOM 1441 C C . LEU A 1 171 ? -43.464 17.875 10.928 1.00 10.02 171 LEU A C 1
ATOM 1442 O O . LEU A 1 171 ? -44.294 18.779 10.733 1.00 11.06 171 LEU A O 1
ATOM 1447 N N . ASP A 1 172 ? -43.509 16.686 10.361 1.00 10.56 172 ASP A N 1
ATOM 1448 C CA . ASP A 1 172 ? -44.673 16.217 9.585 1.00 11.13 172 ASP A CA 1
ATOM 1449 C C . ASP A 1 172 ? -45.675 15.620 10.593 1.00 11.60 172 ASP A C 1
ATOM 1450 O O . ASP A 1 172 ? -45.438 14.549 11.170 1.00 13.27 172 ASP A O 1
ATOM 1455 N N . VAL A 1 173 ? -46.717 16.409 10.883 1.00 12.71 173 VAL A N 1
ATOM 1456 C CA . VAL A 1 173 ? -47.676 16.062 11.923 1.00 13.80 173 VAL A CA 1
ATOM 1457 C C . VAL A 1 173 ? -48.620 14.952 11.496 1.00 16.44 173 VAL A C 1
ATOM 1458 O O . VAL A 1 173 ? -49.335 14.390 12.343 1.00 18.04 173 VAL A O 1
ATOM 1462 N N . VAL A 1 174 ? -48.643 14.600 10.220 1.00 15.13 174 VAL A N 1
ATOM 1463 C CA . VAL A 1 174 ? -49.531 13.576 9.740 1.00 18.24 174 VAL A CA 1
ATOM 1464 C C . VAL A 1 174 ? -48.838 12.208 9.870 1.00 18.92 174 VAL A C 1
ATOM 1465 O O . VAL A 1 174 ? -49.429 11.296 10.431 1.00 22.04 174 VAL A O 1
ATOM 1469 N N . GLU A 1 175 ? -47.644 12.061 9.320 1.00 18.03 175 GLU A N 1
ATOM 1470 C CA . GLU A 1 175 ? -46.885 10.821 9.367 1.00 19.58 175 GLU A CA 1
ATOM 1471 C C . GLU A 1 175 ? -45.913 10.712 10.499 1.00 19.60 175 GLU A C 1
ATOM 1472 O O . GLU A 1 175 ? -45.272 9.650 10.673 1.00 21.46 175 GLU A O 1
ATOM 1478 N N . HIS A 1 176 ? -45.781 11.742 11.337 1.00 18.58 176 HIS A N 1
ATOM 1479 C CA . HIS A 1 176 ? -44.953 11.683 12.542 1.00 18.60 176 HIS A CA 1
ATOM 1480 C C . HIS A 1 176 ? -43.496 11.439 12.135 1.00 17.17 176 HIS A C 1
ATOM 1481 O O . HIS A 1 176 ? -42.832 10.486 12.605 1.00 18.85 176 HIS A O 1
ATOM 1488 N N . LYS A 1 177 ? -42.952 12.336 11.318 1.00 15.68 177 LYS A N 1
ATOM 1489 C CA . LYS A 1 177 ? -41.599 12.271 10.794 1.00 14.76 177 LYS A CA 1
ATOM 1490 C C . LYS A 1 177 ? -40.959 13.637 10.983 1.00 12.98 177 LYS A C 1
ATOM 1491 O O . LYS A 1 177 ? -41.664 14.650 10.885 1.00 13.34 177 LYS A O 1
ATOM 1497 N N . VAL A 1 178 ? -39.684 13.680 11.202 1.00 12.93 178 VAL A N 1
ATOM 1498 C CA . VAL A 1 178 ? -38.939 14.920 11.420 1.00 12.27 178 VAL A CA 1
ATOM 1499 C C . VAL A 1 178 ? -37.909 15.065 10.302 1.00 13.05 178 VAL A C 1
ATOM 1500 O O . VAL A 1 178 ? -37.219 14.125 9.918 1.00 15.82 178 VAL A O 1
ATOM 1504 N N . TYR A 1 179 ? -37.813 16.269 9.774 1.00 12.76 179 TYR A N 1
ATOM 1505 C CA . TYR A 1 179 ? -36.849 16.683 8.780 1.00 13.51 179 TYR A CA 1
ATOM 1506 C C . TYR A 1 179 ? -35.934 17.694 9.457 1.00 11.55 179 TYR A C 1
ATOM 1507 O O . TYR A 1 179 ? -36.399 18.604 10.119 1.00 13.77 179 TYR A O 1
ATOM 1516 N N . LEU A 1 180 ? -34.646 17.615 9.109 1.00 12.98 180 LEU A N 1
ATOM 1517 C CA . LEU A 1 180 ? -33.643 18.588 9.553 1.00 13.45 180 LEU A CA 1
ATOM 1518 C C . LEU A 1 180 ? -33.060 19.255 8.304 1.00 14.89 180 LEU A C 1
ATOM 1519 O O . LEU A 1 180 ? -32.411 18.585 7.499 1.00 18.92 180 LEU A O 1
ATOM 1524 N N . LEU A 1 181 ? -33.319 20.530 8.113 1.00 11.42 181 LEU A N 1
ATOM 1525 C CA A LEU A 1 181 ? -32.852 21.202 6.948 0.50 12.52 181 LEU A CA 1
ATOM 1526 C CA B LEU A 1 181 ? -33.006 21.318 6.903 0.50 12.11 181 LEU A CA 1
ATOM 1527 C C . LEU A 1 181 ? -32.109 22.470 7.288 1.00 11.31 181 LEU A C 1
ATOM 1528 O O . LEU A 1 181 ? -32.373 23.130 8.265 1.00 13.53 181 LEU A O 1
ATOM 1537 N N . LYS A 1 182 ? -31.040 22.708 6.535 1.00 10.60 182 LYS A N 1
ATOM 1538 C CA . LYS A 1 182 ? -30.076 23.758 6.837 1.00 12.14 182 LYS A CA 1
ATOM 1539 C C . LYS A 1 182 ? -30.146 24.859 5.801 1.00 11.74 182 LYS A C 1
ATOM 1540 O O . LYS A 1 182 ? -29.980 24.570 4.609 1.00 14.11 182 LYS A O 1
ATOM 1546 N N . THR A 1 183 ? -30.288 26.075 6.208 1.00 10.43 183 THR A N 1
ATOM 1547 C CA . THR A 1 183 ? -30.251 27.226 5.324 1.00 11.09 183 THR A CA 1
ATOM 1548 C C . THR A 1 183 ? -28.869 27.856 5.403 1.00 13.08 183 THR A C 1
ATOM 1549 O O . THR A 1 183 ? -28.274 27.835 6.471 1.00 16.00 183 THR A O 1
ATOM 1553 N N . PRO A 1 184 ? -28.321 28.427 4.298 1.00 13.32 184 PRO A N 1
ATOM 1554 C CA . PRO A 1 184 ? -29.050 28.722 3.054 1.00 11.73 184 PRO A CA 1
ATOM 1555 C C . PRO A 1 184 ? -29.249 27.566 2.081 1.00 11.45 184 PRO A C 1
ATOM 1556 O O . PRO A 1 184 ? -30.111 27.636 1.230 1.00 11.79 184 PRO A O 1
ATOM 1560 N N . GLU A 1 185 ? -28.426 26.503 2.165 1.00 11.76 185 GLU A N 1
ATOM 1561 C CA . GLU A 1 185 ? -28.397 25.542 1.063 1.00 12.91 185 GLU A CA 1
ATOM 1562 C C . GLU A 1 185 ? -29.644 24.771 0.827 1.00 10.81 185 GLU A C 1
ATOM 1563 O O . GLU A 1 185 ? -29.928 24.428 -0.343 1.00 11.98 185 GLU A O 1
ATOM 1569 N N . ASP A 1 186 ? -30.418 24.501 1.844 1.00 10.57 186 ASP A N 1
ATOM 1570 C CA . ASP A 1 186 ? -31.628 23.676 1.740 1.00 10.57 186 ASP A CA 1
ATOM 1571 C C . ASP A 1 186 ? -32.883 24.532 1.698 1.00 9.77 186 ASP A C 1
ATOM 1572 O O . ASP A 1 186 ? -33.989 24.018 1.866 1.00 10.70 186 ASP A O 1
ATOM 1577 N N . ALA A 1 187 ? -32.771 25.849 1.455 1.00 9.96 187 ALA A N 1
ATOM 1578 C CA . ALA A 1 187 ? -33.920 26.739 1.521 1.00 10.23 187 ALA A CA 1
ATOM 1579 C C . ALA A 1 187 ? -35.064 26.267 0.605 1.00 9.41 187 ALA A C 1
ATOM 1580 O O . ALA A 1 187 ? -36.230 26.373 1.021 1.00 9.88 187 ALA A O 1
ATOM 1582 N N . TYR A 1 188 ? -34.771 25.842 -0.628 1.00 9.20 188 TYR A N 1
ATOM 1583 C CA . TYR A 1 188 ? -35.815 25.549 -1.552 1.00 9.12 188 TYR A CA 1
ATOM 1584 C C . TYR A 1 188 ? -36.602 24.350 -1.149 1.00 9.68 188 TYR A C 1
ATOM 1585 O O . TYR A 1 188 ? -37.857 24.327 -1.192 1.00 10.38 188 TYR A O 1
ATOM 1594 N N . SER A 1 189 ? -35.927 23.298 -0.693 1.00 9.99 189 SER A N 1
ATOM 1595 C CA . SER A 1 189 ? -36.570 22.119 -0.156 1.00 11.43 189 SER A CA 1
ATOM 1596 C C . SER A 1 189 ? -37.338 22.388 1.117 1.00 9.54 189 SER A C 1
ATOM 1597 O O . SER A 1 189 ? -38.457 21.905 1.300 1.00 10.34 189 SER A O 1
ATOM 1600 N N . LEU A 1 190 ? -36.750 23.203 2.007 1.00 9.33 190 LEU A N 1
ATOM 1601 C CA . LEU A 1 190 ? -37.445 23.641 3.204 1.00 8.92 190 LEU A CA 1
ATOM 1602 C C . LEU A 1 190 ? -38.780 24.259 2.828 1.00 8.53 190 LEU A C 1
ATOM 1603 O O . LEU A 1 190 ? -39.816 23.879 3.402 1.00 8.60 190 LEU A O 1
ATOM 1608 N N . LEU A 1 191 ? -38.752 25.218 1.919 1.00 7.89 191 LEU A N 1
ATOM 1609 C CA . LEU A 1 191 ? -39.968 25.887 1.505 1.00 7.50 191 LEU A CA 1
ATOM 1610 C C . LEU A 1 191 ? -41.002 24.953 0.870 1.00 8.24 191 LEU A C 1
ATOM 1611 O O . LEU A 1 191 ? -42.205 25.101 1.063 1.00 8.22 191 LEU A O 1
ATOM 1616 N N . GLY A 1 192 ? -40.529 23.961 0.126 1.00 8.65 192 GLY A N 1
ATOM 1617 C CA . GLY A 1 192 ? -41.419 22.987 -0.485 1.00 9.04 192 GLY A CA 1
ATOM 1618 C C . GLY A 1 192 ? -42.221 22.242 0.539 1.00 10.48 192 GLY A C 1
ATOM 1619 O O . GLY A 1 192 ? -43.383 21.906 0.264 1.00 12.91 192 GLY A O 1
ATOM 1620 N N . LEU A 1 193 ? -41.651 21.996 1.705 1.00 8.45 193 LEU A N 1
ATOM 1621 C CA . LEU A 1 193 ? -42.345 21.370 2.839 1.00 8.43 193 LEU A CA 1
ATOM 1622 C C . LEU A 1 193 ? -43.211 22.396 3.590 1.00 7.71 193 LEU A C 1
ATOM 1623 O O . LEU A 1 193 ? -44.435 22.218 3.709 1.00 8.40 193 LEU A O 1
ATOM 1628 N N . ILE A 1 194 ? -42.578 23.457 4.145 1.00 7.99 194 ILE A N 1
ATOM 1629 C CA . ILE A 1 194 ? -43.265 24.316 5.128 1.00 7.68 194 ILE A CA 1
ATOM 1630 C C . ILE A 1 194 ? -44.343 25.216 4.498 1.00 7.16 194 ILE A C 1
ATOM 1631 O O . ILE A 1 194 ? -45.157 25.783 5.193 1.00 7.73 194 ILE A O 1
ATOM 1636 N N . GLY A 1 195 ? -44.319 25.327 3.147 1.00 7.19 195 GLY A N 1
ATOM 1637 C CA . GLY A 1 195 ? -45.453 25.982 2.510 1.00 7.62 195 GLY A CA 1
ATOM 1638 C C . GLY A 1 195 ? -46.766 25.274 2.662 1.00 7.55 195 GLY A C 1
ATOM 1639 O O . GLY A 1 195 ? -47.822 25.892 2.534 1.00 8.11 195 GLY A O 1
ATOM 1640 N N . THR A 1 196 ? -46.715 23.964 2.937 1.00 7.06 196 THR A N 1
ATOM 1641 C CA . THR A 1 196 ? -47.875 23.155 3.290 1.00 7.46 196 THR A CA 1
ATOM 1642 C C . THR A 1 196 ? -48.082 23.286 4.804 1.00 7.80 196 THR A C 1
ATOM 1643 O O . THR A 1 196 ? -47.660 22.402 5.561 1.00 8.24 196 THR A O 1
ATOM 1647 N N . THR A 1 197 ? -48.671 24.418 5.207 1.00 7.94 197 THR A N 1
ATOM 1648 C CA . THR A 1 197 ? -48.628 24.860 6.584 1.00 7.91 197 THR A CA 1
ATOM 1649 C C . THR A 1 197 ? -49.368 23.954 7.520 1.00 8.53 197 THR A C 1
ATOM 1650 O O . THR A 1 197 ? -49.037 23.984 8.705 1.00 9.41 197 THR A O 1
ATOM 1654 N N . GLY A 1 198 ? -50.348 23.204 7.046 1.00 8.61 198 GLY A N 1
ATOM 1655 C CA . 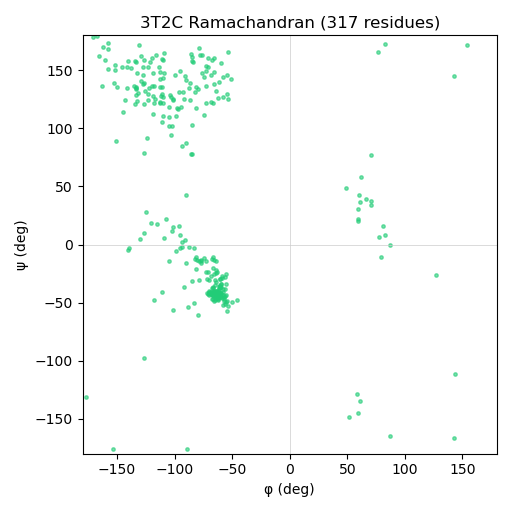GLY A 1 198 ? -51.096 22.331 7.903 1.00 9.85 198 GLY A CA 1
ATOM 1656 C C . GLY A 1 198 ? -50.445 21.022 8.194 1.00 11.03 198 GLY A C 1
ATOM 1657 O O . GLY A 1 198 ? -50.910 20.282 9.074 1.00 14.79 198 GLY A O 1
ATOM 1658 N N . ARG A 1 199 ? -49.385 20.680 7.504 1.00 9.69 199 ARG A N 1
ATOM 1659 C CA . ARG A 1 199 ? -48.719 19.396 7.602 1.00 10.47 199 ARG A CA 1
ATOM 1660 C C . ARG A 1 199 ? -47.306 19.449 8.079 1.00 9.55 199 ARG A C 1
ATOM 1661 O O . ARG A 1 199 ? -46.915 18.652 8.956 1.00 11.60 199 ARG A O 1
ATOM 1669 N N . TYR A 1 200 ? -46.489 20.332 7.521 1.00 8.96 200 TYR A N 1
ATOM 1670 C CA . TYR A 1 200 ? -45.081 20.424 7.819 1.00 9.40 200 TYR A CA 1
ATOM 1671 C C . TYR A 1 200 ? -44.837 21.718 8.580 1.00 8.80 200 TYR A C 1
ATOM 1672 O O . TYR A 1 200 ? -44.885 22.807 7.989 1.00 9.99 200 TYR A O 1
ATOM 1681 N N . ILE A 1 201 ? -44.602 21.601 9.895 1.00 8.71 201 ILE A N 1
ATOM 1682 C CA A ILE A 1 201 ? -44.518 22.750 10.795 0.50 8.89 201 ILE A CA 1
ATOM 1683 C CA B ILE A 1 201 ? -44.522 22.762 10.776 0.50 9.40 201 ILE A CA 1
ATOM 1684 C C . ILE A 1 201 ? -43.116 22.893 11.347 1.00 7.88 201 ILE A C 1
ATOM 1685 O O . ILE A 1 201 ? -42.554 21.900 11.832 1.00 8.69 201 ILE A O 1
ATOM 1694 N N . ILE A 1 202 ? -42.554 24.092 11.294 1.00 7.83 202 ILE A N 1
ATOM 1695 C CA . ILE A 1 202 ? -41.294 24.329 11.991 1.00 7.95 202 ILE A CA 1
ATOM 1696 C C . ILE A 1 202 ? -41.569 24.230 13.454 1.00 7.72 202 ILE A C 1
ATOM 1697 O O . ILE A 1 202 ? -42.338 24.964 14.028 1.00 9.02 202 ILE A O 1
ATOM 1702 N N . ARG A 1 203 ? -40.840 23.286 14.080 1.00 7.79 203 ARG A N 1
ATOM 1703 C CA A ARG A 1 203 ? -40.955 23.062 15.523 0.80 8.15 203 ARG A CA 1
ATOM 1704 C CA B ARG A 1 203 ? -40.959 23.056 15.515 0.20 8.57 203 ARG A CA 1
ATOM 1705 C C . ARG A 1 203 ? -39.830 23.715 16.294 1.00 8.12 203 ARG A C 1
ATOM 1706 O O . ARG A 1 203 ? -40.061 24.298 17.359 1.00 9.21 203 ARG A O 1
ATOM 1721 N N . LYS A 1 204 ? -38.605 23.585 15.815 1.00 8.04 204 LYS A N 1
ATOM 1722 C CA . LYS A 1 204 ? -37.436 24.193 16.507 1.00 8.30 204 LYS A CA 1
ATOM 1723 C C . LYS A 1 204 ? -36.479 24.738 15.459 1.00 8.22 204 LYS A C 1
ATOM 1724 O O . LYS A 1 204 ? -36.426 24.213 14.325 1.00 8.96 204 LYS A O 1
ATOM 1730 N N . VAL A 1 205 ? -35.709 25.761 15.831 1.00 8.07 205 VAL A N 1
ATOM 1731 C CA . VAL A 1 205 ? -34.661 26.290 15.013 1.00 7.63 205 VAL A CA 1
ATOM 1732 C C . VAL A 1 205 ? -33.422 26.347 15.921 1.00 8.95 205 VAL A C 1
ATOM 1733 O O . VAL A 1 205 ? -33.514 26.695 17.080 1.00 9.12 205 VAL A O 1
ATOM 1737 N N . PHE A 1 206 ? -32.274 26.002 15.332 1.00 8.83 206 PHE A N 1
ATOM 1738 C CA . PHE A 1 206 ? -30.981 26.037 15.979 1.00 10.21 206 PHE A CA 1
ATOM 1739 C C . PHE A 1 206 ? -29.971 26.803 15.141 1.00 9.30 206 PHE A C 1
ATOM 1740 O O . PHE A 1 206 ? -30.014 26.738 13.912 1.00 10.34 206 PHE A O 1
ATOM 1748 N N A ARG A 1 207 ? -29.034 27.487 15.791 0.50 11.12 207 ARG A N 1
ATOM 1749 N N B ARG A 1 207 ? -29.035 27.491 15.791 0.50 11.11 207 ARG A N 1
ATOM 1750 C CA A ARG A 1 207 ? -27.964 28.150 15.075 0.50 11.51 207 ARG A CA 1
ATOM 1751 C CA B ARG A 1 207 ? -27.964 28.146 15.073 0.50 11.46 207 ARG A CA 1
ATOM 1752 C C A ARG A 1 207 ? -27.001 27.114 14.537 0.50 12.86 207 ARG A C 1
ATOM 1753 C C B ARG A 1 207 ? -26.998 27.112 14.537 0.50 12.79 207 ARG A C 1
ATOM 1754 O O A ARG A 1 207 ? -26.584 26.215 15.272 0.50 13.76 207 ARG A O 1
ATOM 1755 O O B ARG A 1 207 ? -26.586 26.211 15.270 0.50 13.76 207 ARG A O 1
ATOM 1770 N N . ARG A 1 208 ? -26.574 27.245 13.296 1.00 13.24 208 ARG A N 1
ATOM 1771 C CA A ARG A 1 208 ? -25.660 26.296 12.739 0.50 15.70 208 ARG A CA 1
ATOM 1772 C CA B ARG A 1 208 ? -25.614 26.299 12.733 0.50 14.16 208 ARG A CA 1
ATOM 1773 C C . ARG A 1 208 ? -24.239 26.406 13.304 1.00 15.88 208 ARG A C 1
ATOM 1774 O O . ARG A 1 208 ? -23.522 25.385 13.420 1.00 19.30 208 ARG A O 1
ATOM 1789 N N . ALA A 1 209 ? -23.793 27.602 13.670 1.00 16.15 209 ALA A N 1
ATOM 1790 C CA . ALA A 1 209 ? -22.396 27.816 14.091 1.00 17.76 209 ALA A CA 1
ATOM 1791 C C . ALA A 1 209 ? -22.088 26.954 15.317 1.00 18.80 209 ALA A C 1
ATOM 1792 O O . ALA A 1 209 ? -20.985 26.445 15.416 1.00 22.91 209 ALA A O 1
ATOM 1794 N N . ASP A 1 210 ? -23.032 26.802 16.231 1.00 16.77 210 ASP A N 1
ATOM 1795 C CA . ASP A 1 210 ? -22.776 26.185 17.534 1.00 16.36 210 ASP A CA 1
ATOM 1796 C C . ASP A 1 210 ? -23.898 25.251 17.999 1.00 17.33 210 ASP A C 1
ATOM 1797 O O . ASP A 1 210 ? -23.809 24.699 19.134 1.00 19.64 210 ASP A O 1
ATOM 1802 N N . GLY A 1 211 ? -25.021 25.109 17.257 1.00 14.75 211 GLY A N 1
ATOM 1803 C CA . GLY A 1 211 ? -26.146 24.367 17.732 1.00 15.02 211 GLY A CA 1
ATOM 1804 C C . GLY A 1 211 ? -27.026 25.049 18.745 1.00 14.13 211 GLY A C 1
ATOM 1805 O O . GLY A 1 211 ? -27.935 24.357 19.242 1.00 15.28 211 GLY A O 1
ATOM 1806 N N . ALA A 1 212 ? -26.825 26.333 19.061 1.00 13.31 212 ALA A N 1
ATOM 1807 C CA . ALA A 1 212 ? -27.636 26.945 20.105 1.00 13.24 212 ALA A CA 1
ATOM 1808 C C . ALA A 1 212 ? -29.118 26.942 19.737 1.00 11.19 212 ALA A C 1
ATOM 1809 O O . ALA A 1 212 ? -29.478 27.215 18.582 1.00 11.24 212 ALA A O 1
ATOM 1811 N N . PRO A 1 213 ? -30.014 26.672 20.697 1.00 10.24 213 PRO A N 1
ATOM 1812 C CA . PRO A 1 213 ? -31.445 26.818 20.433 1.00 10.61 213 PRO A CA 1
ATOM 1813 C C . PRO A 1 213 ? -31.780 28.276 20.152 1.00 9.66 213 PRO A C 1
ATOM 1814 O O . PRO A 1 213 ? -31.431 29.165 20.926 1.00 10.98 213 PRO A O 1
ATOM 1818 N N . ALA A 1 214 ? -32.542 28.506 19.072 1.00 9.20 214 ALA A N 1
ATOM 1819 C CA . ALA A 1 214 ? -32.940 29.827 18.616 1.00 8.44 214 ALA A CA 1
ATOM 1820 C C . ALA A 1 214 ? -34.440 30.129 18.771 1.00 7.93 214 ALA A C 1
ATOM 1821 O O . ALA A 1 214 ? -34.861 31.205 19.091 1.00 9.57 214 ALA A O 1
ATOM 1823 N N . ALA A 1 215 ? -35.257 29.099 18.453 1.00 8.02 215 ALA A N 1
ATOM 1824 C CA . ALA A 1 215 ? -36.708 29.242 18.515 1.00 7.43 215 ALA A CA 1
ATOM 1825 C C . ALA A 1 215 ? -37.365 27.912 18.806 1.00 7.36 215 ALA A C 1
ATOM 1826 O O . ALA A 1 215 ? -36.828 26.832 18.433 1.00 7.73 215 ALA A O 1
ATOM 1828 N N . ALA A 1 216 ? -38.544 27.932 19.396 1.00 7.53 216 ALA A N 1
ATOM 1829 C CA . ALA A 1 216 ? -39.377 26.764 19.623 1.00 7.16 216 ALA A CA 1
ATOM 1830 C C . ALA A 1 216 ? -40.842 27.178 19.435 1.00 7.32 216 ALA A C 1
ATOM 1831 O O . ALA A 1 216 ? -41.327 28.101 20.091 1.00 7.84 216 ALA A O 1
ATOM 1833 N N . ASN A 1 217 ? -41.491 26.455 18.529 1.00 7.42 217 ASN A N 1
ATOM 1834 C CA . ASN A 1 217 ? -42.899 26.668 18.166 1.00 7.56 217 ASN A CA 1
ATOM 1835 C C . ASN A 1 217 ? -43.731 25.504 18.677 1.00 8.06 217 ASN A C 1
ATOM 1836 O O . ASN A 1 217 ? -43.257 24.339 18.595 1.00 10.16 217 ASN A O 1
ATOM 1841 N N A SER A 1 218 ? -44.938 25.713 19.162 0.60 7.94 218 SER A N 1
ATOM 1842 N N B SER A 1 218 ? -44.928 25.713 19.171 0.40 7.65 218 SER A N 1
ATOM 1843 C CA A SER A 1 218 ? -45.796 24.666 19.661 0.60 8.64 218 SER A CA 1
ATOM 1844 C CA B SER A 1 218 ? -45.775 24.616 19.496 0.40 7.82 218 SER A CA 1
ATOM 1845 C C A SER A 1 218 ? -46.508 23.918 18.543 0.60 9.94 218 SER A C 1
ATOM 1846 C C B SER A 1 218 ? -46.246 23.943 18.175 0.40 8.04 218 SER A C 1
ATOM 1847 O O A SER A 1 218 ? -47.389 24.468 17.918 0.60 12.39 218 SER A O 1
ATOM 1848 O O B SER A 1 218 ? -46.220 24.525 17.072 0.40 8.07 218 SER A O 1
ATOM 1853 N N A VAL A 1 219 ? -46.317 22.625 18.385 0.60 11.69 219 VAL A N 1
ATOM 1854 N N B VAL A 1 219 ? -46.775 22.738 18.319 0.40 9.91 219 VAL A N 1
ATOM 1855 C CA A VAL A 1 219 ? -47.047 21.957 17.284 0.60 10.58 219 VAL A CA 1
ATOM 1856 C CA B VAL A 1 219 ? -46.755 21.710 17.290 0.40 11.25 219 VAL A CA 1
ATOM 1857 C C A VAL A 1 219 ? -48.255 21.036 17.462 0.60 13.15 219 VAL A C 1
ATOM 1858 C C B VAL A 1 219 ? -46.617 20.340 17.803 0.40 11.12 219 VAL A C 1
ATOM 1859 O O A VAL A 1 219 ? -48.431 20.065 16.695 0.60 16.00 219 VAL A O 1
ATOM 1860 O O B VAL A 1 219 ? -45.517 19.998 18.174 0.40 7.91 219 VAL A O 1
ATOM 1867 N N A GLU A 1 220 ? -49.106 21.290 18.418 0.60 11.51 220 GLU A N 1
ATOM 1868 N N B GLU A 1 220 ? -47.675 19.534 17.603 0.40 11.08 220 GLU A N 1
ATOM 1869 C CA A GLU A 1 220 ? -50.196 20.395 18.686 0.60 12.62 220 GLU A CA 1
ATOM 1870 C CA B GLU A 1 220 ? -47.724 18.104 17.903 0.40 12.81 220 GLU A CA 1
ATOM 1871 C C A GLU A 1 220 ? -51.301 20.763 17.669 0.60 13.22 220 GLU A C 1
ATOM 1872 C C B GLU A 1 220 ? -48.269 17.378 16.677 0.40 9.55 220 GLU A C 1
ATOM 1873 O O A GLU A 1 220 ? -51.821 21.868 17.668 0.60 15.95 220 GLU A O 1
ATOM 1874 O O B GLU A 1 220 ? -49.083 17.941 15.905 0.40 12.64 220 GLU A O 1
ATOM 1885 N N A ARG A 1 221 ? -51.828 19.763 17.071 0.60 12.15 221 ARG A N 1
ATOM 1886 N N B ARG A 1 221 ? -47.972 16.089 16.547 0.40 14.36 221 ARG A N 1
ATOM 1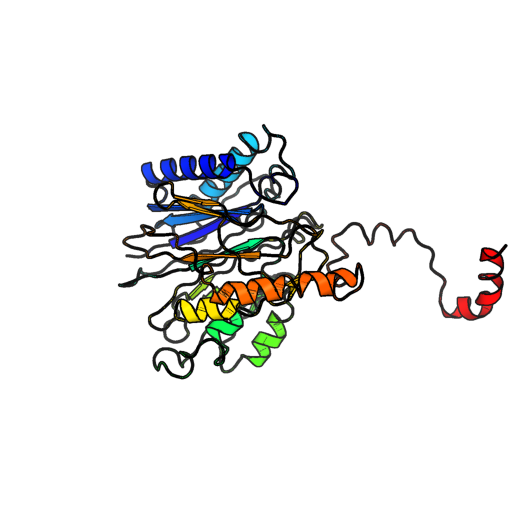887 C CA A ARG A 1 221 ? -52.995 19.863 16.166 0.60 12.76 221 ARG A CA 1
ATOM 1888 C CA B ARG A 1 221 ? -48.583 15.201 15.524 0.40 14.31 221 ARG A CA 1
ATOM 1889 C C A ARG A 1 221 ? -54.228 19.202 16.780 0.60 11.75 221 ARG A C 1
ATOM 1890 C C B ARG A 1 221 ? -50.080 15.191 15.626 0.40 15.71 221 ARG A C 1
ATOM 1891 O O A ARG A 1 221 ? -54.337 17.975 16.885 0.60 12.86 221 ARG A O 1
ATOM 1892 O O B ARG A 1 221 ? -50.674 15.450 16.725 0.40 18.74 221 ARG A O 1
ATOM 1907 N N A LEU A 1 222 ? -55.094 20.069 17.279 0.60 11.61 222 LEU A N 1
ATOM 1908 N N B LEU A 1 222 ? -50.699 15.103 14.486 0.40 20.13 222 LEU A N 1
ATOM 1909 C CA A LEU A 1 222 ? -56.239 19.635 18.005 0.60 10.64 222 LEU A CA 1
ATOM 1910 C CA B LEU A 1 222 ? -52.108 14.851 14.250 0.40 24.24 222 LEU A CA 1
ATOM 1911 C C A LEU A 1 222 ? -57.122 18.652 17.204 0.60 10.80 222 LEU A C 1
ATOM 1912 C C B LEU A 1 222 ? -52.834 15.917 13.398 0.40 26.74 222 LEU A C 1
ATOM 1913 O O A LEU A 1 222 ? -57.637 17.675 17.770 0.60 11.95 222 LEU A O 1
ATOM 1914 O O B LEU A 1 222 ? -52.226 16.782 12.741 0.40 27.26 222 LEU A O 1
ATOM 1923 N N A SER A 1 223 ? -57.224 18.855 15.888 0.60 10.58 223 SER A N 1
ATOM 1924 N N B SER A 1 223 ? -54.148 15.743 13.292 0.40 29.84 223 SER A N 1
ATOM 1925 C CA A SER A 1 223 ? -58.067 18.017 15.095 0.60 11.47 223 SER A CA 1
ATOM 1926 C CA B SER A 1 223 ? -55.084 16.837 13.099 0.40 31.42 223 SER A CA 1
ATOM 1927 C C A SER A 1 223 ? -57.483 16.619 14.993 0.60 12.34 223 SER A C 1
ATOM 1928 C C B SER A 1 223 ? -55.766 16.663 14.429 0.40 31.29 223 SER A C 1
ATOM 1929 O O A SER A 1 223 ? -58.219 15.661 14.863 0.60 13.59 223 SER A O 1
ATOM 1930 O O B SER A 1 223 ? -56.357 17.587 15.014 0.40 32.26 223 SER A O 1
ATOM 1935 N N A LEU A 1 224 ? -56.135 16.506 15.066 0.60 12.44 224 LEU A N 1
ATOM 1936 N N B LEU A 1 224 ? -55.414 15.490 14.945 0.40 31.12 224 LEU A N 1
ATOM 1937 C CA A LEU A 1 224 ? -55.550 15.186 14.952 0.60 15.76 224 LEU A CA 1
ATOM 1938 C CA B LEU A 1 224 ? -56.312 14.380 15.260 0.40 29.90 224 LEU A CA 1
ATOM 1939 C C A LEU A 1 224 ? -55.659 14.472 16.298 0.60 15.14 224 LEU A C 1
ATOM 1940 C C B LEU A 1 224 ? -55.918 13.800 16.619 0.40 30.07 224 LEU A C 1
ATOM 1941 O O A LEU A 1 224 ? -55.916 13.282 16.382 0.60 17.71 224 LEU A O 1
ATOM 1942 O O B LEU A 1 224 ? -55.320 12.724 16.716 0.40 30.80 224 LEU A O 1
ATOM 1951 N N A ILE A 1 225 ? -55.535 15.236 17.402 0.60 15.17 225 ILE A N 1
ATOM 1952 N N B ILE A 1 225 ? -56.206 14.605 17.646 0.40 30.29 225 ILE A N 1
ATOM 1953 C CA A ILE A 1 225 ? -55.805 14.735 18.726 0.60 16.93 225 ILE A CA 1
ATOM 1954 C CA B ILE A 1 225 ? -55.961 14.303 19.054 0.40 30.78 225 ILE A CA 1
ATOM 1955 C C A ILE A 1 225 ? -57.261 14.223 18.859 0.60 15.76 225 ILE A C 1
ATOM 1956 C C B ILE A 1 225 ? -57.255 13.755 19.694 0.40 31.50 225 ILE A C 1
ATOM 1957 O O A ILE A 1 225 ? -57.456 13.095 19.291 0.60 19.18 225 ILE A O 1
ATOM 1958 O O B ILE A 1 225 ? -57.443 12.524 19.822 0.40 32.99 225 ILE A O 1
ATOM 1967 N N A ALA A 1 226 ? -58.246 15.030 18.520 0.60 15.14 226 ALA A N 1
ATOM 1968 C CA A ALA A 1 226 ? -59.653 14.741 18.801 0.60 14.63 226 ALA A CA 1
ATOM 1969 C C A ALA A 1 226 ? -60.264 13.847 17.730 0.60 13.68 226 ALA A C 1
ATOM 1970 O O A ALA A 1 226 ? -61.303 13.245 17.975 0.60 16.75 226 ALA A O 1
ATOM 1972 N N A GLY A 1 227 ? -59.687 13.878 16.514 0.60 14.25 227 GLY A N 1
ATOM 1973 C CA A GLY A 1 227 ? -60.278 13.233 15.383 0.60 14.98 227 GLY A CA 1
ATOM 1974 C C A GLY A 1 227 ? -61.365 13.997 14.662 0.60 14.38 227 GLY A C 1
ATOM 1975 O O A GLY A 1 227 ? -62.035 13.473 13.761 0.60 17.85 227 GLY A O 1
ATOM 1976 N N A ARG A 1 228 ? -61.553 15.249 15.030 0.60 14.59 228 ARG A N 1
ATOM 1977 C CA A ARG A 1 228 ? -62.631 16.154 14.529 0.60 14.11 228 ARG A CA 1
ATOM 1978 C C A ARG A 1 228 ? -62.258 17.554 14.938 0.60 12.48 228 ARG A C 1
ATOM 1979 O O A ARG A 1 228 ? -61.451 17.761 15.857 0.60 12.50 228 ARG A O 1
ATOM 1987 N N A TYR A 1 229 ? -62.867 18.542 14.297 0.60 12.49 229 TYR A N 1
ATOM 1988 C CA A TYR A 1 229 ? -62.662 19.950 14.651 0.60 10.93 229 TYR A CA 1
ATOM 1989 C C A TYR A 1 229 ? -63.257 20.235 16.007 0.60 11.14 229 TYR A C 1
ATOM 1990 O O A TYR A 1 229 ? -64.474 20.075 16.223 0.60 14.14 229 TYR A O 1
ATOM 1999 N N A VAL A 1 230 ? -62.428 20.723 16.907 0.60 10.44 230 VAL A N 1
ATOM 2000 C CA A VAL A 1 230 ? -62.806 21.193 18.249 0.60 9.19 230 VAL A CA 1
ATOM 2001 C C A VAL A 1 230 ? -62.290 22.520 18.602 0.60 10.68 230 VAL A C 1
ATOM 2002 O O A VAL A 1 230 ? -62.498 23.060 19.696 0.60 11.88 230 VAL A O 1
ATOM 2006 N N A GLY A 1 231 ? -61.628 23.193 17.646 0.60 10.27 231 GLY A N 1
ATOM 2007 C CA A GLY A 1 231 ? -61.030 24.554 17.817 0.60 7.65 231 GLY A CA 1
ATOM 2008 C C A GLY A 1 231 ? -59.902 24.874 16.954 0.60 9.44 231 GLY A C 1
ATOM 2009 O O A GLY A 1 231 ? -59.464 23.863 16.226 0.60 10.26 231 GLY A O 1
ATOM 2010 N N A LYS A 1 232 ? -59.440 26.157 16.953 0.60 7.56 232 LYS A N 1
ATOM 2011 C CA A LYS A 1 232 ? -58.155 26.307 16.219 0.60 7.23 232 LYS A CA 1
ATOM 2012 C C A LYS A 1 232 ? -57.031 25.932 17.207 0.60 6.53 232 LYS A C 1
ATOM 2013 O O A LYS A 1 232 ? -57.129 26.108 18.417 0.60 7.03 232 LYS A O 1
ATOM 2019 N N A ASP A 1 233 ? -55.892 25.544 16.648 0.60 7.34 233 ASP A N 1
ATOM 2020 C CA A ASP A 1 233 ? -54.732 25.134 17.509 0.60 10.66 233 ASP A CA 1
ATOM 2021 C CA B ASP A 1 233 ? -54.863 25.310 17.346 0.40 15.77 233 ASP A CA 1
ATOM 2022 C C . ASP A 1 233 ? -54.231 26.252 18.395 1.00 10.10 233 ASP A C 1
ATOM 2023 O O . ASP A 1 233 ? -53.954 26.025 19.565 1.00 13.87 233 ASP A O 1
ATOM 2032 N N . ASP A 1 234 ? -53.970 27.424 17.845 1.00 10.44 234 ASP A N 1
ATOM 2033 C CA . ASP A 1 234 ? -53.663 28.621 18.567 1.00 8.96 234 ASP A CA 1
ATOM 2034 C C . ASP A 1 234 ? -52.280 28.474 19.176 1.00 8.65 234 ASP A C 1
ATOM 2035 O O . ASP A 1 234 ? -52.126 28.242 20.357 1.00 10.78 234 ASP A O 1
ATOM 2040 N N . PRO A 1 235 ? -51.298 28.628 18.365 1.00 7.25 235 PRO A N 1
ATOM 2041 C CA . PRO A 1 235 ? -49.905 28.341 18.768 1.00 7.49 235 PRO A CA 1
ATOM 2042 C C . PRO A 1 235 ? -49.279 29.434 19.623 1.00 6.91 235 PRO A C 1
ATOM 2043 O O . PRO A 1 235 ? -49.695 30.575 19.710 1.00 7.99 235 PRO A O 1
ATOM 2047 N N . VAL A 1 236 ? -48.183 28.997 20.261 1.00 7.26 236 VAL A N 1
ATOM 2048 C CA . VAL A 1 236 ? -47.275 29.846 21.019 1.00 6.82 236 VAL A CA 1
ATOM 2049 C C . VAL A 1 236 ? -45.869 29.606 20.521 1.00 7.55 236 VAL A C 1
ATOM 2050 O O . VAL A 1 236 ? -45.522 28.499 20.035 1.00 7.80 236 VAL A O 1
ATOM 2054 N N . LEU A 1 237 ? -44.999 30.599 20.639 1.00 7.84 237 LEU A N 1
ATOM 2055 C CA . LEU A 1 237 ? -43.677 30.572 20.043 1.00 7.13 237 LEU A CA 1
ATOM 2056 C C . LEU A 1 237 ? -42.733 31.396 20.917 1.00 6.39 237 LEU A C 1
ATOM 2057 O O . LEU A 1 237 ? -43.032 32.468 21.370 1.00 7.63 237 LEU A O 1
ATOM 2062 N N . LEU A 1 238 ? -41.549 30.798 21.138 1.00 6.87 238 LEU A N 1
ATOM 2063 C CA A LEU A 1 238 ? -40.415 31.460 21.841 0.50 6.64 238 LEU A CA 1
ATOM 2064 C CA B LEU A 1 238 ? -40.465 31.443 21.850 0.50 7.57 238 LEU A CA 1
ATOM 2065 C C . LEU A 1 238 ? -39.293 31.701 20.900 1.00 7.02 238 LEU A C 1
ATOM 2066 O O . LEU A 1 238 ? -38.910 30.768 20.177 1.00 7.93 238 LEU A O 1
ATOM 2075 N N . VAL A 1 239 ? -38.731 32.914 20.883 1.00 6.87 239 VAL A N 1
ATOM 2076 C CA . VAL A 1 239 ? -37.573 33.222 20.049 1.00 6.86 239 VAL A CA 1
ATOM 2077 C C . VAL A 1 239 ? -36.555 33.927 20.938 1.00 7.59 239 VAL A C 1
ATOM 2078 O O . VAL A 1 239 ? -36.848 34.899 21.618 1.00 9.49 239 VAL A O 1
ATOM 2082 N N . ARG A 1 240 ? -35.308 33.451 20.891 1.00 7.01 240 ARG A N 1
ATOM 2083 C CA . ARG A 1 240 ? -34.181 34.160 21.521 1.00 7.54 240 ARG A CA 1
ATOM 2084 C C . ARG A 1 240 ? -33.574 35.119 20.504 1.00 7.89 240 ARG A C 1
ATOM 2085 O O . ARG A 1 240 ? -33.455 34.773 19.328 1.00 8.92 240 ARG A O 1
ATOM 2093 N N . ALA A 1 241 ? -33.165 36.316 20.930 1.00 7.54 241 ALA A N 1
ATOM 2094 C CA . ALA A 1 241 ? -32.752 37.379 20.032 1.00 7.71 241 ALA A CA 1
ATOM 2095 C C . ALA A 1 241 ? -31.318 37.787 20.280 1.00 8.53 241 ALA A C 1
ATOM 2096 O O . ALA A 1 241 ? -30.761 37.571 21.400 1.00 9.01 241 ALA A O 1
ATOM 2098 N N . GLN A 1 242 ? -30.701 38.428 19.321 1.00 8.46 242 GLN A N 1
ATOM 2099 C CA . GLN A 1 242 ? -29.458 39.170 19.391 1.00 9.11 242 GLN A CA 1
ATOM 2100 C C . GLN A 1 242 ? -28.224 38.278 19.432 1.00 9.67 242 GLN A C 1
ATOM 2101 O O . GLN A 1 242 ? -28.294 37.073 19.634 1.00 10.31 242 GLN A O 1
ATOM 2107 N N . SER A 1 243 ? -27.072 38.902 19.200 1.00 11.60 243 SER A N 1
ATOM 2108 C CA A SER A 1 243 ? -25.775 38.256 19.461 0.50 11.70 243 SER A CA 1
ATOM 2109 C CA B SER A 1 243 ? -25.756 38.308 19.413 0.50 13.34 243 SER A CA 1
ATOM 2110 C C . SER A 1 243 ? -25.595 37.012 18.612 1.00 12.85 243 SER A C 1
ATOM 2111 O O . SER A 1 243 ? -25.346 35.928 19.114 1.00 14.05 243 SER A O 1
ATOM 2116 N N . GLY A 1 244 ? -25.747 37.136 17.298 1.00 12.39 244 GLY A N 1
ATOM 2117 C CA . GLY A 1 244 ? -25.674 36.030 16.398 1.00 12.70 244 GLY A CA 1
ATOM 2118 C C . GLY A 1 244 ? -26.994 35.299 16.195 1.00 11.28 244 GLY A C 1
ATOM 2119 O O . GLY A 1 244 ? -27.024 34.330 15.428 1.00 16.48 244 GLY A O 1
ATOM 2120 N N . LEU A 1 245 ? -28.017 35.724 16.839 1.00 10.56 245 LEU A N 1
ATOM 2121 C CA . LEU A 1 245 ? -29.373 35.400 16.570 1.00 9.58 245 LEU A CA 1
ATOM 2122 C C . LEU A 1 245 ? -30.044 36.649 16.025 1.00 8.89 245 LEU A C 1
ATOM 2123 O O . LEU A 1 245 ? -29.571 37.761 16.258 1.00 9.46 245 LEU A O 1
ATOM 2128 N N . PRO A 1 246 ? -31.179 36.512 15.305 1.00 8.22 246 PRO A N 1
ATOM 2129 C CA . PRO A 1 246 ? -31.842 37.719 14.765 1.00 7.84 246 PRO A CA 1
ATOM 2130 C C . PRO A 1 246 ? -32.038 38.765 15.853 1.00 7.23 246 PRO A C 1
ATOM 2131 O O . PRO A 1 246 ? -32.425 38.412 17.004 1.00 8.33 246 PRO A O 1
ATOM 2135 N N . ALA A 1 247 ? -31.873 40.037 15.510 1.00 7.50 247 ALA A N 1
ATOM 2136 C CA . ALA A 1 247 ? -32.205 41.097 16.405 1.00 6.97 247 ALA A CA 1
ATOM 2137 C C . ALA A 1 247 ? -33.653 41.073 16.789 1.00 6.62 247 ALA A C 1
ATOM 2138 O O . ALA A 1 247 ? -34.488 40.596 15.981 1.00 6.55 247 ALA A O 1
ATOM 2140 N N . VAL A 1 248 ? -34.035 41.649 17.928 1.00 6.93 248 VAL A N 1
ATOM 2141 C CA . VAL A 1 248 ? -35.436 41.835 18.254 1.00 6.29 248 VAL A CA 1
ATOM 2142 C C . VAL A 1 248 ? -36.164 42.395 17.021 1.00 6.61 248 VAL A C 1
ATOM 2143 O O . VAL A 1 248 ? -37.236 41.873 16.657 1.00 6.31 248 VAL A O 1
ATOM 2147 N N . GLY A 1 249 ? -35.615 43.423 16.370 1.00 6.10 249 GLY A N 1
ATOM 2148 C CA . GLY A 1 249 ? -36.319 44.015 15.243 1.00 6.05 249 GLY A CA 1
ATOM 2149 C C . GLY A 1 249 ? -36.442 43.188 14.000 1.00 6.29 249 GLY A C 1
ATOM 2150 O O . GLY A 1 249 ? -37.339 43.371 13.198 1.00 6.34 249 GLY A O 1
ATOM 2151 N N . GLU A 1 250 ? -35.485 42.281 13.809 1.00 6.12 250 GLU A N 1
ATOM 2152 C CA . GLU A 1 250 ? -35.531 41.300 12.681 1.00 5.84 250 GLU A CA 1
ATOM 2153 C C . GLU A 1 250 ? -36.623 40.291 12.935 1.00 6.15 250 GLU A C 1
ATOM 2154 O O . GLU A 1 250 ? -37.390 39.919 12.030 1.00 6.59 250 GLU A O 1
ATOM 2160 N N . VAL A 1 251 ? -36.745 39.795 14.159 1.00 6.09 251 VAL A N 1
ATOM 2161 C CA . VAL A 1 251 ? -37.860 38.924 14.562 1.00 5.84 251 VAL A CA 1
ATOM 2162 C C . VAL A 1 251 ? -39.179 39.646 14.299 1.00 5.87 251 VAL A C 1
ATOM 2163 O O . VAL A 1 251 ? -40.099 39.026 13.726 1.00 6.14 251 VAL A O 1
ATOM 2167 N N . LEU A 1 252 ? -39.328 40.891 14.720 1.00 5.50 252 LEU A N 1
ATOM 2168 C CA . LEU A 1 252 ? -40.553 41.619 14.545 1.00 5.17 252 LEU A CA 1
ATOM 2169 C C . LEU A 1 252 ? -40.857 41.920 13.080 1.00 5.20 252 LEU A C 1
ATOM 2170 O O . LEU A 1 252 ? -42.027 41.908 12.656 1.00 5.82 252 LEU A O 1
ATOM 2175 N N . GLU A 1 253 ? -39.807 42.213 12.321 1.00 4.99 253 GLU A N 1
ATOM 2176 C CA . GLU A 1 253 ? -39.933 42.450 10.877 1.00 4.87 253 GLU A CA 1
ATOM 2177 C C . GLU A 1 253 ? -40.608 41.284 10.169 1.00 5.25 253 GLU A C 1
ATOM 2178 O O . GLU A 1 253 ? -41.329 41.452 9.189 1.00 5.78 253 GLU A O 1
ATOM 2184 N N . ALA A 1 254 ? -40.361 40.065 10.662 1.00 5.16 254 ALA A N 1
ATOM 2185 C CA . ALA A 1 254 ? -40.931 38.857 10.129 1.00 5.49 254 ALA A CA 1
ATOM 2186 C C . ALA A 1 254 ? -42.440 38.798 10.258 1.00 5.42 254 ALA A C 1
ATOM 2187 O O . ALA A 1 254 ? -43.032 37.917 9.610 1.00 6.64 254 ALA A O 1
ATOM 2189 N N . PHE A 1 255 ? -43.058 39.667 11.070 1.00 5.31 255 PHE A N 1
ATOM 2190 C CA . PHE A 1 255 ? -44.492 39.762 11.251 1.00 6.13 255 PHE A CA 1
ATOM 2191 C C . PHE A 1 255 ? -45.086 41.025 10.631 1.00 5.85 255 PHE A C 1
ATOM 2192 O O . PHE A 1 255 ? -46.276 41.309 10.810 1.00 6.82 255 PHE A O 1
ATOM 2200 N N . ALA A 1 256 ? -44.270 41.828 9.901 1.00 5.80 256 ALA A N 1
ATOM 2201 C CA . ALA A 1 256 ? -44.710 43.095 9.387 1.00 5.66 256 ALA A CA 1
ATOM 2202 C C . ALA A 1 256 ? -45.605 43.007 8.144 1.00 5.66 256 ALA A C 1
ATOM 2203 O O . ALA A 1 256 ? -46.204 43.970 7.775 1.00 8.07 256 ALA A O 1
ATOM 2205 N N . HIS A 1 257 ? -45.618 41.849 7.495 1.00 5.82 257 HIS A N 1
ATOM 2206 C CA . HIS A 1 257 ? -46.595 41.527 6.451 1.00 6.37 257 HIS A CA 1
ATOM 2207 C C . HIS A 1 257 ? -47.725 40.686 7.052 1.00 5.07 257 HIS A C 1
ATOM 2208 O O . HIS A 1 257 ? -47.379 39.578 7.518 1.00 6.27 257 HIS A O 1
ATOM 2215 N N . PRO A 1 258 ? -48.966 41.126 7.077 1.00 5.24 258 PRO A N 1
ATOM 2216 C CA . PRO A 1 258 ? -49.983 40.342 7.793 1.00 5.32 258 PRO A CA 1
ATOM 2217 C C . PRO A 1 258 ? -50.530 39.245 6.858 1.00 5.03 258 PRO A C 1
ATOM 2218 O O . PRO A 1 258 ? -51.559 39.416 6.200 1.00 5.70 258 PRO A O 1
ATOM 2222 N N . HIS A 1 259 ? -49.750 38.192 6.709 1.00 4.99 259 HIS A N 1
ATOM 2223 C CA . HIS A 1 259 ? -49.993 37.175 5.727 1.00 4.97 259 HIS A CA 1
ATOM 2224 C C . HIS A 1 259 ? -51.260 36.386 6.051 1.00 4.49 259 HIS A C 1
ATOM 2225 O O . HIS A 1 259 ? -51.727 36.326 7.171 1.00 5.62 259 HIS A O 1
ATOM 2232 N N . LEU A 1 260 ? -51.818 35.732 5.022 1.00 4.98 260 LEU A N 1
ATOM 2233 C CA . LEU A 1 260 ? -53.009 34.933 5.195 1.00 5.28 260 LEU A CA 1
ATOM 2234 C C . LEU A 1 260 ? -52.621 33.647 5.947 1.00 4.75 260 LEU A C 1
ATOM 2235 O O . LEU A 1 260 ? -51.619 32.996 5.572 1.00 5.78 260 LEU A O 1
ATOM 2240 N N . VAL A 1 261 ? -53.421 33.260 6.913 1.00 5.26 261 VAL A N 1
ATOM 2241 C CA . VAL A 1 261 ? -53.230 32.074 7.718 1.00 5.37 261 VAL A CA 1
ATOM 2242 C C . VAL A 1 261 ? -54.579 31.331 7.795 1.00 5.44 261 VAL A C 1
ATOM 2243 O O . VAL A 1 261 ? -55.645 31.891 7.646 1.00 6.76 261 VAL A O 1
ATOM 2247 N N . HIS A 1 262 ? -54.445 30.040 8.072 1.00 6.28 262 HIS A N 1
ATOM 2248 C CA . HIS A 1 262 ? -55.606 29.177 8.188 1.00 6.00 262 HIS A CA 1
ATOM 2249 C C . HIS A 1 262 ? -56.195 29.182 9.569 1.00 6.63 262 HIS A C 1
ATOM 2250 O O . HIS A 1 262 ? -55.420 29.041 10.544 1.00 8.52 262 HIS A O 1
ATOM 2257 N N . GLY A 1 263 ? -57.503 29.203 9.683 1.00 6.88 263 GLY A N 1
ATOM 2258 C CA . GLY A 1 263 ? -58.225 29.168 10.962 1.00 8.55 263 GLY A CA 1
ATOM 2259 C C . GLY A 1 263 ? -59.446 30.017 10.902 1.00 7.35 263 GLY A C 1
ATOM 2260 O O . GLY A 1 263 ? -60.397 29.718 10.152 1.00 9.65 263 GLY A O 1
ATOM 2261 N N . TRP A 1 264 ? -59.439 31.114 11.643 1.00 8.15 264 TRP A N 1
ATOM 2262 C CA . TRP A 1 264 ? -60.538 32.047 11.668 1.00 8.21 264 TRP A CA 1
ATOM 2263 C C . TRP A 1 264 ? -61.842 31.292 11.937 1.00 8.22 264 TRP A C 1
ATOM 2264 O O . TRP A 1 264 ? -61.830 30.311 12.709 1.00 10.25 264 TRP A O 1
ATOM 2275 N N . MET A 1 265 ? -62.980 31.711 11.423 1.00 7.57 265 MET A N 1
ATOM 2276 C CA . MET A 1 265 ? -64.267 31.145 11.809 1.00 7.71 265 MET A CA 1
ATOM 2277 C C . MET A 1 265 ? -64.273 29.636 11.621 1.00 8.72 265 MET A C 1
ATOM 2278 O O . MET A 1 265 ? -64.017 29.148 10.503 1.00 8.81 265 MET A O 1
ATOM 2283 N N . ARG A 1 266 ? -64.680 28.944 12.659 1.00 8.80 266 ARG A N 1
ATOM 2284 C CA . ARG A 1 266 ? -64.959 27.530 12.580 1.00 11.32 266 ARG A CA 1
ATOM 2285 C C . ARG A 1 266 ? -63.725 26.713 12.133 1.00 12.15 266 ARG A C 1
ATOM 2286 O O . ARG A 1 266 ? -63.884 25.579 11.676 1.00 14.52 266 ARG A O 1
ATOM 2294 N N . GLY A 1 267 ? -62.505 27.256 12.314 1.00 13.00 267 GLY A N 1
ATOM 2295 C CA . GLY A 1 267 ? -61.298 26.524 11.857 1.00 14.94 267 GLY A CA 1
ATOM 2296 C C . GLY A 1 267 ? -61.283 26.231 10.391 1.00 14.74 267 GLY A C 1
ATOM 2297 O O . GLY A 1 267 ? -60.590 25.286 9.984 1.00 18.99 267 GLY A O 1
ATOM 2298 N N . SER A 1 268 ? -62.081 26.968 9.598 1.00 11.08 268 SER A N 1
ATOM 2299 C CA . SER A 1 268 ? -62.393 26.625 8.234 1.00 11.91 268 SER A CA 1
ATOM 2300 C C . SER A 1 268 ? -62.136 27.677 7.193 1.00 8.10 268 SER A C 1
ATOM 2301 O O . SER A 1 268 ? -62.561 27.553 6.061 1.00 8.81 268 SER A O 1
ATOM 2304 N N . HIS A 1 269 ? -61.451 28.759 7.583 1.00 7.68 269 HIS A N 1
ATOM 2305 C CA . HIS A 1 269 ? -61.193 29.899 6.696 1.00 6.10 269 HIS A CA 1
ATOM 2306 C C . HIS A 1 269 ? -59.767 30.331 6.690 1.00 7.43 269 HIS A C 1
ATOM 2307 O O . HIS A 1 269 ? -58.957 29.906 7.494 1.00 13.41 269 HIS A O 1
ATOM 2314 N N . ALA A 1 270 ? -59.412 31.216 5.818 1.00 6.62 270 ALA A N 1
ATOM 2315 C CA . ALA A 1 270 ? -58.156 31.891 5.728 1.00 6.34 270 ALA A CA 1
ATOM 2316 C C . ALA A 1 270 ? -58.350 33.388 5.860 1.00 4.91 270 ALA A C 1
ATOM 2317 O O . ALA A 1 270 ? -59.247 33.975 5.281 1.00 5.62 270 ALA A O 1
ATOM 2319 N N . GLY A 1 271 ? -57.478 34.032 6.641 1.00 5.57 271 GLY A N 1
ATOM 2320 C CA . GLY A 1 271 ? -57.518 35.468 6.833 1.00 5.36 271 GLY A CA 1
ATOM 2321 C C . GLY A 1 271 ? -56.206 36.059 7.279 1.00 4.37 271 GLY A C 1
ATOM 2322 O O . GLY A 1 271 ? -55.306 35.253 7.642 1.00 5.23 271 GLY A O 1
ATOM 2323 N N . PRO A 1 272 ? -56.032 37.349 7.277 1.00 4.38 272 PRO A N 1
ATOM 2324 C CA . PRO A 1 272 ? -54.721 37.936 7.580 1.00 4.61 272 PRO A CA 1
ATOM 2325 C C . PRO A 1 272 ? -54.412 37.844 9.083 1.00 4.29 272 PRO A C 1
ATOM 2326 O O . PRO A 1 272 ? -55.253 38.052 9.918 1.00 6.04 272 PRO A O 1
ATOM 2330 N N . LEU A 1 273 ? -53.114 37.613 9.346 1.00 4.78 273 LEU A N 1
ATOM 2331 C CA . LEU A 1 273 ? -52.619 37.583 10.726 1.00 5.02 273 LEU A CA 1
ATOM 2332 C C . LEU A 1 273 ? -52.266 38.964 11.223 1.00 5.06 273 LEU A C 1
ATOM 2333 O O . LEU A 1 273 ? -51.223 39.517 10.789 1.00 6.18 273 LEU A O 1
ATOM 2338 N N A MET A 1 274 ? -53.102 39.555 12.039 0.50 4.73 274 MET A N 1
ATOM 2339 N N B MET A 1 274 ? -53.102 39.543 12.044 0.50 4.75 274 MET A N 1
ATOM 2340 C CA A MET A 1 274 ? -52.910 40.908 12.467 0.50 4.42 274 MET A CA 1
ATOM 2341 C CA B MET A 1 274 ? -52.892 40.886 12.495 0.50 4.72 274 MET A CA 1
ATOM 2342 C C A MET A 1 274 ? -51.969 40.961 13.679 0.50 4.77 274 MET A C 1
ATOM 2343 C C B MET A 1 274 ? -51.950 40.943 13.695 0.50 4.82 274 MET A C 1
ATOM 2344 O O A MET A 1 274 ? -52.282 40.332 14.718 0.50 5.98 274 MET A O 1
ATOM 2345 O O B MET A 1 274 ? -52.285 40.359 14.705 0.50 6.03 274 MET A O 1
ATOM 2354 N N . PRO A 1 275 ? -50.862 41.723 13.629 1.00 4.56 275 PRO A N 1
ATOM 2355 C CA . PRO A 1 275 ? -49.997 41.900 14.818 1.00 5.42 275 PRO A CA 1
ATOM 2356 C C . PRO A 1 275 ? -50.629 42.955 15.706 1.00 5.69 275 PRO A C 1
ATOM 2357 O O . PRO A 1 275 ? -50.735 44.125 15.317 1.00 8.90 275 PRO A O 1
ATOM 2361 N N . ALA A 1 276 ? -51.125 42.527 16.858 1.00 5.65 276 ALA A N 1
ATOM 2362 C CA . ALA A 1 276 ? -52.009 43.323 17.668 1.00 5.89 276 ALA A CA 1
ATOM 2363 C C . ALA A 1 276 ? -51.344 43.816 18.964 1.00 6.62 276 ALA A C 1
ATOM 2364 O O . ALA A 1 276 ? -50.523 43.059 19.519 1.00 7.96 276 ALA A O 1
ATOM 2366 N N . ARG A 1 277 ? -51.690 44.967 19.459 1.00 7.19 277 ARG A N 1
ATOM 2367 C CA . ARG A 1 277 ? -51.310 45.396 20.798 1.00 6.73 277 ARG A CA 1
ATOM 2368 C C . ARG A 1 277 ? -52.069 44.588 21.854 1.00 7.32 277 ARG A C 1
ATOM 2369 O O . ARG A 1 277 ? -53.184 44.126 21.669 1.00 8.45 277 ARG A O 1
ATOM 2377 N N . PHE A 1 278 ? -51.428 44.478 23.040 1.00 7.12 278 PHE A N 1
ATOM 2378 C CA . PHE A 1 278 ? -52.149 44.099 24.217 1.00 7.84 278 PHE A CA 1
ATOM 2379 C C . PHE A 1 278 ? -53.035 45.253 24.673 1.00 8.20 278 PHE A C 1
ATOM 2380 O O . PHE A 1 278 ? -52.708 46.428 24.505 1.00 11.06 278 PHE A O 1
ATOM 2388 N N . ILE A 1 279 ? -54.164 44.910 25.293 1.00 8.29 279 ILE A N 1
ATOM 2389 C CA . ILE A 1 279 ? -55.032 45.884 25.921 1.00 8.89 279 ILE A CA 1
ATOM 2390 C C . ILE A 1 279 ? -54.338 46.488 27.143 1.00 9.12 279 ILE A C 1
ATOM 2391 O O . ILE A 1 279 ? -54.381 47.688 27.370 1.00 11.24 279 ILE A O 1
ATOM 2396 N N . SER A 1 280 ? -53.685 45.647 27.922 1.00 9.44 280 SER A N 1
ATOM 2397 C CA . SER A 1 280 ? -52.964 46.086 29.066 1.00 10.62 280 SER A CA 1
ATOM 2398 C C . SER A 1 280 ? -51.802 45.168 29.400 1.00 10.05 280 SER A C 1
ATOM 2399 O O . SER A 1 280 ? -51.900 43.952 29.133 1.00 9.98 280 SER A O 1
ATOM 2402 N N . VAL A 1 281 ? -50.743 45.685 29.976 1.00 11.49 281 VAL A N 1
ATOM 2403 C CA . VAL A 1 281 ? -49.581 44.909 30.452 1.00 12.74 281 VAL A CA 1
ATOM 2404 C C . VAL A 1 281 ? -49.251 45.369 31.844 1.00 14.75 281 VAL A C 1
ATOM 2405 O O . VAL A 1 281 ? -48.974 46.569 31.999 1.00 17.28 281 VAL A O 1
ATOM 2409 N N . ASP A 1 282 ? -49.230 44.448 32.815 1.00 14.29 282 ASP A N 1
ATOM 2410 C CA . ASP A 1 282 ? -48.956 44.822 34.191 1.00 15.59 282 ASP A CA 1
ATOM 2411 C C . ASP A 1 282 ? -47.777 44.005 34.682 1.00 16.00 282 ASP A C 1
ATOM 2412 O O . ASP A 1 282 ? -47.977 42.871 35.146 1.00 14.95 282 ASP A O 1
ATOM 2417 N N . PRO A 1 283 ? -46.544 44.522 34.541 1.00 16.42 283 PRO A N 1
ATOM 2418 C CA . PRO A 1 283 ? -45.350 43.730 34.920 1.00 16.45 283 PRO A CA 1
ATOM 2419 C C . PRO A 1 283 ? -45.338 43.324 36.377 1.00 17.51 283 PRO A C 1
ATOM 2420 O O . PRO A 1 283 ? -44.862 42.256 36.688 1.00 21.20 283 PRO A O 1
ATOM 2424 N N . GLU A 1 284 ? -45.850 44.140 37.257 1.00 17.90 284 GLU A N 1
ATOM 2425 C CA . GLU A 1 284 ? -45.821 43.831 38.698 1.00 20.70 284 GLU A CA 1
ATOM 2426 C C . GLU A 1 284 ? -46.786 42.716 39.034 1.00 20.25 284 GLU A C 1
ATOM 2427 O O . GLU A 1 284 ? -46.460 41.815 39.847 1.00 21.73 284 GLU A O 1
ATOM 2433 N N . ARG A 1 285 ? -47.986 42.715 38.451 1.00 18.90 285 ARG A N 1
ATOM 2434 C CA . ARG A 1 285 ? -48.963 41.628 38.732 1.00 18.04 285 ARG A CA 1
ATOM 2435 C C . ARG A 1 285 ? -48.698 40.368 37.885 1.00 13.71 285 ARG A C 1
ATOM 2436 O O . ARG A 1 285 ? -49.265 39.328 38.083 1.00 15.42 285 ARG A O 1
ATOM 2444 N N . ARG A 1 286 ? -47.848 40.492 36.888 1.00 12.53 286 ARG A N 1
ATOM 2445 C CA . ARG A 1 286 ? -47.402 39.454 36.000 1.00 11.11 286 ARG A CA 1
ATOM 2446 C C . ARG A 1 286 ? -48.526 39.034 35.063 1.00 10.42 286 ARG A C 1
ATOM 2447 O O . ARG A 1 286 ? -48.586 37.865 34.723 1.00 10.56 286 ARG A O 1
ATOM 2455 N N . ILE A 1 287 ? -49.342 39.974 34.605 1.00 10.56 287 ILE A N 1
ATOM 2456 C CA . ILE A 1 287 ? -50.505 39.692 33.761 1.00 9.83 287 ILE A CA 1
ATOM 2457 C C . ILE A 1 287 ? -50.536 40.699 32.607 1.00 9.68 287 ILE A C 1
ATOM 2458 O O . ILE A 1 287 ? -50.389 41.895 32.843 1.00 11.52 287 ILE A O 1
ATOM 2463 N N . ALA A 1 288 ? -50.816 40.197 31.403 1.00 8.97 288 ALA A N 1
ATOM 2464 C CA . ALA A 1 288 ? -51.200 41.039 30.268 1.00 8.54 288 ALA A CA 1
ATOM 2465 C C . ALA A 1 288 ? -52.515 40.548 29.681 1.00 8.14 288 ALA A C 1
ATOM 2466 O O . ALA A 1 288 ? -52.717 39.334 29.589 1.00 9.66 288 ALA A O 1
ATOM 2468 N N . ILE A 1 289 ? -53.384 41.482 29.320 1.00 8.49 289 ILE A N 1
ATOM 2469 C CA . ILE A 1 289 ? -54.677 41.164 28.684 1.00 7.85 289 ILE A CA 1
ATOM 2470 C C . ILE A 1 289 ? -54.486 41.528 27.200 1.00 6.88 289 ILE A C 1
ATOM 2471 O O . ILE A 1 289 ? -54.201 42.667 26.851 1.00 8.11 289 ILE A O 1
ATOM 2476 N N . GLY A 1 290 ? -54.624 40.471 26.378 1.00 7.49 290 GLY A N 1
ATOM 2477 C CA . GLY A 1 290 ? -54.490 40.628 24.943 1.00 7.32 290 GLY A CA 1
ATOM 2478 C C . GLY A 1 290 ? -55.787 40.963 24.236 1.00 6.98 290 GLY A C 1
ATOM 2479 O O . GLY A 1 290 ? -56.796 41.214 24.850 1.00 7.75 290 GLY A O 1
ATOM 2480 N N . PRO A 1 291 ? -55.687 41.020 22.897 1.00 6.99 291 PRO A N 1
ATOM 2481 C CA . PRO A 1 291 ? -56.841 41.488 22.101 1.00 7.23 291 PRO A CA 1
ATOM 2482 C C . PRO A 1 291 ? -58.011 40.542 22.033 1.00 6.36 291 PRO A C 1
ATOM 2483 O O . PRO A 1 291 ? -57.834 39.323 22.261 1.00 7.19 291 PRO A O 1
ATOM 2487 N N . LYS A 1 292 ? -59.176 41.046 21.693 1.00 6.73 292 LYS A N 1
ATOM 2488 C CA . LYS A 1 292 ? -60.371 40.298 21.425 1.00 6.79 292 LYS A CA 1
ATOM 2489 C C . LYS A 1 292 ? -60.402 39.831 19.985 1.00 6.41 292 LYS A C 1
ATOM 2490 O O . LYS A 1 292 ? -59.747 40.405 19.072 1.00 8.02 292 LYS A O 1
ATOM 2496 N N . MET A 1 293 ? -61.181 38.790 19.740 1.00 6.14 293 MET A N 1
ATOM 2497 C CA . MET A 1 293 ? -61.613 38.338 18.440 1.00 6.17 293 MET A CA 1
ATOM 2498 C C . MET A 1 293 ? -63.046 38.741 18.205 1.00 6.85 293 MET A C 1
ATOM 2499 O O . MET A 1 293 ? -63.891 38.423 19.053 1.00 10.11 293 MET A O 1
ATOM 2504 N N . THR A 1 294 ? -63.313 39.410 17.095 1.00 6.43 294 THR A N 1
ATOM 2505 C CA . THR A 1 294 ? -64.619 40.020 16.854 1.00 6.76 294 THR A CA 1
ATOM 2506 C C . THR A 1 294 ? -65.177 39.559 15.534 1.00 6.66 294 THR A C 1
ATOM 2507 O O . THR A 1 294 ? -65.744 38.455 15.502 1.00 6.89 294 THR A O 1
ATOM 2511 N N . ARG A 1 295 ? -65.043 40.333 14.458 1.00 6.49 295 ARG A N 1
ATOM 2512 C CA . ARG A 1 295 ? -65.724 39.969 13.208 1.00 7.42 295 ARG A CA 1
ATOM 2513 C C . ARG A 1 295 ? -65.290 38.604 12.749 1.00 6.18 295 ARG A C 1
ATOM 2514 O O . ARG A 1 295 ? -64.084 38.319 12.585 1.00 6.05 295 ARG A O 1
ATOM 2522 N N . PHE A 1 296 ? -66.257 37.762 12.509 1.00 5.90 296 PHE A N 1
ATOM 2523 C CA . PHE A 1 296 ? -66.006 36.445 11.990 1.00 5.76 296 PHE A CA 1
ATOM 2524 C C . PHE A 1 296 ? -65.100 35.641 12.913 1.00 5.59 296 PHE A C 1
ATOM 2525 O O . PHE A 1 296 ? -64.412 34.725 12.473 1.00 6.11 296 PHE A O 1
ATOM 2533 N N . ASP A 1 297 ? -65.158 35.898 14.213 1.00 5.71 297 ASP A N 1
ATOM 2534 C CA . ASP A 1 297 ? -64.299 35.264 15.229 1.00 6.43 297 ASP A CA 1
ATOM 2535 C C . ASP A 1 297 ? -62.844 35.557 14.943 1.00 6.70 297 ASP A C 1
ATOM 2536 O O . ASP A 1 297 ? -61.966 34.712 15.131 1.00 7.62 297 ASP A O 1
ATOM 2541 N N . GLY A 1 298 ? -62.494 36.802 14.562 1.00 6.07 298 GLY A N 1
ATOM 2542 C CA . GLY A 1 298 ? -61.113 37.189 14.357 1.00 6.49 298 GLY A CA 1
ATOM 2543 C C . GLY A 1 298 ? -61.063 38.655 14.012 1.00 5.68 298 GLY A C 1
ATOM 2544 O O . GLY A 1 298 ? -61.688 39.462 14.691 1.00 6.95 298 GLY A O 1
ATOM 2545 N N . PRO A 1 299 ? -60.344 39.028 12.947 1.00 5.74 299 PRO A N 1
ATOM 2546 C CA . PRO A 1 299 ? -59.401 38.193 12.194 1.00 5.57 299 PRO A CA 1
ATOM 2547 C C . PRO A 1 299 ? -58.361 37.586 13.147 1.00 5.61 299 PRO A C 1
ATOM 2548 O O . PRO A 1 299 ? -58.220 38.038 14.310 1.00 5.69 299 PRO A O 1
ATOM 2552 N N . PRO A 1 300 ? -57.624 36.590 12.689 1.00 4.87 300 PRO A N 1
ATOM 2553 C CA . PRO A 1 300 ? -56.530 36.025 13.507 1.00 5.61 300 PRO A CA 1
ATOM 2554 C C . PRO A 1 300 ? -55.571 37.124 13.933 1.00 4.82 300 PRO A C 1
ATOM 2555 O O . PRO A 1 300 ? -55.322 38.056 13.197 1.00 5.58 300 PRO A O 1
ATOM 2559 N N . LYS A 1 301 ? -55.029 36.945 15.165 1.00 5.22 301 LYS A N 1
ATOM 2560 C CA . LYS A 1 301 ? -54.123 37.958 15.718 1.00 4.93 301 LYS A CA 1
ATOM 2561 C C . LYS A 1 301 ? -52.955 37.286 16.394 1.00 5.19 301 LYS A C 1
ATOM 2562 O O . LYS A 1 301 ? -53.095 36.147 16.918 1.00 6.25 301 LYS A O 1
ATOM 2568 N N . VAL A 1 302 ? -51.835 37.960 16.433 1.00 4.92 302 VAL A N 1
ATOM 2569 C CA . VAL A 1 302 ? -50.651 37.571 17.157 1.00 5.02 302 VAL A CA 1
ATOM 2570 C C . VAL A 1 302 ? -50.233 38.758 18.047 1.00 5.43 302 VAL A C 1
ATOM 2571 O O . VAL A 1 302 ? -50.255 39.903 17.643 1.00 5.71 302 VAL A O 1
ATOM 2575 N N . GLY A 1 303 ? -49.845 38.394 19.303 1.00 5.43 303 GLY A N 1
ATOM 2576 C CA . GLY A 1 303 ? -49.235 39.299 20.213 1.00 5.69 303 GLY A CA 1
ATOM 2577 C C . GLY A 1 303 ? -47.789 38.956 20.522 1.00 5.54 303 GLY A C 1
ATOM 2578 O O . GLY A 1 303 ? -47.465 37.767 20.440 1.00 6.69 303 GLY A O 1
ATOM 2579 N N . ALA A 1 304 ? -46.982 39.937 20.878 1.00 5.78 304 ALA A N 1
ATOM 2580 C CA . ALA A 1 304 ? -45.537 39.750 21.074 1.00 6.36 304 ALA A CA 1
ATOM 2581 C C . ALA A 1 304 ? -45.174 40.474 22.389 1.00 6.64 304 ALA A C 1
ATOM 2582 O O . ALA A 1 304 ? -45.347 41.666 22.546 1.00 6.68 304 ALA A O 1
ATOM 2584 N N . LEU A 1 305 ? -44.627 39.673 23.322 1.00 6.84 305 LEU A N 1
ATOM 2585 C CA . LEU A 1 305 ? -44.118 40.215 24.596 1.00 6.21 305 LEU A CA 1
ATOM 2586 C C . LEU A 1 305 ? -42.639 39.973 24.718 1.00 6.63 305 LEU A C 1
ATOM 2587 O O . LEU A 1 305 ? -42.199 38.787 24.677 1.00 7.31 305 LEU A O 1
ATOM 2592 N N . GLY A 1 306 ? -41.845 41.004 24.870 1.00 7.03 306 GLY A N 1
ATOM 2593 C CA . GLY A 1 306 ? -40.432 40.851 25.064 1.00 7.09 306 GLY A CA 1
ATOM 2594 C C . GLY A 1 306 ? -40.057 40.863 26.528 1.00 7.08 306 GLY A C 1
ATOM 2595 O O . GLY A 1 306 ? -40.659 41.483 27.390 1.00 7.88 306 GLY A O 1
ATOM 2596 N N . PHE A 1 307 ? -38.971 40.117 26.809 1.00 7.66 307 PHE A N 1
ATOM 2597 C CA . PHE A 1 307 ? -38.420 39.975 28.165 1.00 7.43 307 PHE A CA 1
ATOM 2598 C C . PHE A 1 307 ? -36.907 39.988 28.131 1.00 7.97 307 PHE A C 1
ATOM 2599 O O . PHE A 1 307 ? -36.290 39.652 27.136 1.00 8.16 307 PHE A O 1
ATOM 2607 N N . GLN A 1 308 ? -36.302 40.321 29.267 1.00 8.72 308 GLN A N 1
ATOM 2608 C CA . GLN A 1 308 ? -34.901 40.090 29.525 1.00 8.94 308 GLN A CA 1
ATOM 2609 C C . GLN A 1 308 ? -34.791 39.149 30.735 1.00 9.23 308 GLN A C 1
ATOM 2610 O O . GLN A 1 308 ? -35.376 39.415 31.789 1.00 10.64 308 GLN A O 1
ATOM 2616 N N . LEU A 1 309 ? -34.047 38.068 30.586 1.00 9.12 309 LEU A N 1
ATOM 2617 C CA A LEU A 1 309 ? -33.846 37.062 31.646 0.50 10.84 309 LEU A CA 1
ATOM 2618 C CA B LEU A 1 309 ? -33.862 37.118 31.692 0.50 10.35 309 LEU A CA 1
ATOM 2619 C C . LEU A 1 309 ? -32.639 37.410 32.516 1.00 10.23 309 LEU A C 1
ATOM 2620 O O . LEU A 1 309 ? -31.582 37.731 32.003 1.00 11.67 309 LEU A O 1
ATOM 2629 N N . HIS A 1 310 ? -32.775 37.201 33.833 1.00 11.07 310 HIS A N 1
ATOM 2630 C CA . HIS A 1 310 ? -31.585 37.344 34.705 1.00 12.27 310 HIS A CA 1
ATOM 2631 C C . HIS A 1 310 ? -31.701 36.304 35.803 1.00 11.36 310 HIS A C 1
ATOM 2632 O O . HIS A 1 310 ? -32.598 36.404 36.661 1.00 12.57 310 HIS A O 1
ATOM 2639 N N . GLU A 1 311 ? -30.800 35.362 35.786 1.00 12.20 311 GLU A N 1
ATOM 2640 C CA A GLU A 1 311 ? -30.861 34.260 36.744 0.50 13.27 311 GLU A CA 1
ATOM 2641 C CA B GLU A 1 311 ? -30.852 34.148 36.649 0.50 12.92 311 GLU A CA 1
ATOM 2642 C C . GLU A 1 311 ? -32.226 33.545 36.638 1.00 13.26 311 GLU A C 1
ATOM 2643 O O . GLU A 1 311 ? -32.770 33.011 37.630 1.00 13.82 311 GLU A O 1
ATOM 2654 N N . GLY A 1 312 ? -32.794 33.532 35.429 1.00 12.58 312 GLY A N 1
ATOM 2655 C CA . GLY A 1 312 ? -34.133 33.033 35.169 1.00 13.52 312 GLY A CA 1
ATOM 2656 C C . GLY A 1 312 ? -35.275 33.951 35.504 1.00 13.18 312 GLY A C 1
ATOM 2657 O O . GLY A 1 312 ? -36.409 33.658 35.114 1.00 15.52 312 GLY A O 1
ATOM 2658 N N . TYR A 1 313 ? -35.082 35.051 36.195 1.00 12.05 313 TYR A N 1
ATOM 2659 C CA . TYR A 1 313 ? -36.158 36.004 36.422 1.00 13.27 313 TYR A CA 1
ATOM 2660 C C . TYR A 1 313 ? -36.536 36.679 35.102 1.00 12.32 313 TYR A C 1
ATOM 2661 O O . TYR A 1 313 ? -35.672 36.941 34.268 1.00 13.06 313 TYR A O 1
ATOM 2670 N N . LEU A 1 314 ? -37.817 36.974 34.973 1.00 12.90 314 LEU A N 1
ATOM 2671 C CA . LEU A 1 314 ? -38.380 37.583 33.766 1.00 13.22 314 LEU A CA 1
ATOM 2672 C C . LEU A 1 314 ? -38.640 39.079 33.968 1.00 14.64 314 LEU A C 1
ATOM 2673 O O . LEU A 1 314 ? -39.636 39.400 34.644 1.00 20.12 314 LEU A O 1
ATOM 2678 N N . GLU A 1 315 ? -37.803 39.970 33.471 1.00 12.32 315 GLU A N 1
ATOM 2679 C CA . GLU A 1 315 ? -38.158 41.352 33.428 1.00 12.45 315 GLU A CA 1
ATOM 2680 C C . GLU A 1 315 ? -38.919 41.621 32.149 1.00 10.37 315 GLU A C 1
ATOM 2681 O O . GLU A 1 315 ? -38.402 41.269 31.103 1.00 10.97 315 GLU A O 1
ATOM 2687 N N . GLY A 1 316 ? -40.093 42.153 32.290 1.00 11.48 316 GLY A N 1
ATOM 2688 C CA . GLY A 1 316 ? -41.011 42.271 31.154 1.00 11.62 316 GLY A CA 1
ATOM 2689 C C . GLY A 1 316 ? -42.456 42.014 31.692 1.00 13.06 316 GLY A C 1
ATOM 2690 O O . GLY A 1 316 ? -42.677 42.007 32.919 1.00 14.15 316 GLY A O 1
ATOM 2691 N N . GLY A 1 317 ? -43.416 41.794 30.811 1.00 12.57 317 GLY A N 1
ATOM 2692 C CA . GLY A 1 317 ? -43.244 41.835 29.389 1.00 10.92 317 GLY A CA 1
ATOM 2693 C C . GLY A 1 317 ? -43.368 43.233 28.785 1.00 10.74 317 GLY A C 1
ATOM 2694 O O . GLY A 1 317 ? -43.860 44.151 29.413 1.00 14.19 317 GLY A O 1
ATOM 2695 N N . VAL A 1 318 ? -42.852 43.395 27.571 1.00 8.37 318 VAL A N 1
ATOM 2696 C CA . VAL A 1 318 ? -42.931 44.619 26.778 1.00 8.08 318 VAL A CA 1
ATOM 2697 C C . VAL A 1 318 ? -43.732 44.311 25.506 1.00 6.82 318 VAL A C 1
ATOM 2698 O O . VAL A 1 318 ? -43.328 43.416 24.762 1.00 7.15 318 VAL A O 1
ATOM 2702 N N . ASP A 1 319 ? -44.792 45.055 25.211 1.00 7.17 319 ASP A N 1
ATOM 2703 C CA . ASP A 1 319 ? -45.592 44.845 24.000 1.00 6.16 319 ASP A CA 1
ATOM 2704 C C . ASP A 1 319 ? -44.804 45.370 22.815 1.00 6.62 319 ASP A C 1
ATOM 2705 O O . ASP A 1 319 ? -44.547 46.563 22.674 1.00 8.79 319 ASP A O 1
ATOM 2710 N N . LEU A 1 320 ? -44.356 44.465 21.941 1.00 5.86 320 LEU A N 1
ATOM 2711 C CA . LEU A 1 320 ? -43.498 44.782 20.852 1.00 6.04 320 LEU A CA 1
ATOM 2712 C C . LEU A 1 320 ? -44.189 45.087 19.513 1.00 6.28 320 LEU A C 1
ATOM 2713 O O . LEU A 1 320 ? -43.499 45.353 18.538 1.00 7.23 320 LEU A O 1
ATOM 2718 N N . PHE A 1 321 ? -45.527 45.071 19.496 1.00 5.91 321 PHE A N 1
ATOM 2719 C CA . PHE A 1 321 ? -46.288 45.569 18.336 1.00 5.47 321 PHE A CA 1
ATOM 2720 C C . PHE A 1 321 ? -46.865 46.914 18.553 1.00 6.06 321 PHE A C 1
ATOM 2721 O O . PHE A 1 321 ? -47.634 47.454 17.764 1.00 7.36 321 PHE A O 1
ATOM 2729 N N . ASP A 1 322 ? -46.413 47.574 19.658 1.00 7.43 322 ASP A N 1
ATOM 2730 C CA . ASP A 1 322 ? -46.916 48.846 20.099 1.00 9.11 322 ASP A CA 1
ATOM 2731 C C . ASP A 1 322 ? -46.045 49.967 19.506 1.00 9.57 322 ASP A C 1
ATOM 2732 O O . ASP A 1 322 ? -45.122 50.451 20.201 1.00 12.08 322 ASP A O 1
ATOM 2737 N N . ASP A 1 323 ? -46.354 50.372 18.265 1.00 8.52 323 ASP A N 1
ATOM 2738 C CA . ASP A 1 323 ? -45.584 51.345 17.502 1.00 9.23 323 ASP A CA 1
ATOM 2739 C C . ASP A 1 323 ? -46.516 51.813 16.369 1.00 8.62 323 ASP A C 1
ATOM 2740 O O . ASP A 1 323 ? -47.184 50.955 15.754 1.00 9.25 323 ASP A O 1
ATOM 2745 N N . PRO A 1 324 ? -46.583 53.119 16.070 1.00 9.47 324 PRO A N 1
ATOM 2746 C CA . PRO A 1 324 ? -47.359 53.561 14.905 1.00 10.07 324 PRO A CA 1
ATOM 2747 C C . PRO A 1 324 ? -46.944 52.885 13.611 1.00 8.84 324 PRO A C 1
ATOM 2748 O O . PRO A 1 324 ? -47.756 52.733 12.688 1.00 9.64 324 PRO A O 1
ATOM 2752 N N . ALA A 1 325 ? -45.716 52.406 13.491 1.00 7.99 325 ALA A N 1
ATOM 2753 C CA . ALA A 1 325 ? -45.319 51.647 12.294 1.00 8.41 325 ALA A CA 1
ATOM 2754 C C . ALA A 1 325 ? -46.169 50.418 12.110 1.00 7.48 325 ALA A C 1
ATOM 2755 O O . ALA A 1 325 ? -46.457 50.040 10.969 1.00 8.83 325 ALA A O 1
ATOM 2757 N N . PHE A 1 326 ? -46.545 49.762 13.195 1.00 5.81 326 PHE A N 1
ATOM 2758 C CA . PHE A 1 326 ? -47.388 48.630 13.119 1.00 5.71 326 PHE A CA 1
ATOM 2759 C C . PHE A 1 326 ? -48.885 48.996 12.932 1.00 5.57 326 PHE A C 1
ATOM 2760 O O . PHE A 1 326 ? -49.660 48.101 12.586 1.00 6.36 326 PHE A O 1
ATOM 2768 N N . ASP A 1 327 ? -49.286 50.221 13.133 1.00 7.20 327 ASP A N 1
ATOM 2769 C CA . ASP A 1 327 ? -50.663 50.598 12.819 1.00 7.26 327 ASP A CA 1
ATOM 2770 C C . ASP A 1 327 ? -50.936 50.397 11.319 1.00 6.70 327 ASP A C 1
ATOM 2771 O O . ASP A 1 327 ? -52.023 50.020 10.955 1.00 7.23 327 ASP A O 1
ATOM 2776 N N . TYR A 1 328 ? -49.941 50.706 10.492 1.00 7.05 328 TYR A N 1
ATOM 2777 C CA . TYR A 1 328 ? -50.087 50.509 9.056 1.00 6.86 328 TYR A CA 1
ATOM 2778 C C . TYR A 1 328 ? -50.365 49.064 8.741 1.00 6.30 328 TYR A C 1
ATOM 2779 O O . TYR A 1 328 ? -51.172 48.684 7.899 1.00 7.44 328 TYR A O 1
ATOM 2788 N N . VAL A 1 329 ? -49.654 48.185 9.443 1.00 5.67 329 VAL A N 1
ATOM 2789 C CA . VAL A 1 329 ? -49.782 46.742 9.277 1.00 5.48 329 VAL A CA 1
ATOM 2790 C C . VAL A 1 329 ? -51.181 46.285 9.737 1.00 5.12 329 VAL A C 1
ATOM 2791 O O . VAL A 1 329 ? -51.860 45.485 9.036 1.00 5.62 329 VAL A O 1
ATOM 2795 N N . ARG A 1 330 ? -51.661 46.787 10.873 1.00 5.45 330 ARG A N 1
ATOM 2796 C CA . ARG A 1 330 ? -53.008 46.486 11.328 1.00 5.12 330 ARG A CA 1
ATOM 2797 C C . ARG A 1 330 ? -54.066 47.002 10.339 1.00 5.41 330 ARG A C 1
ATOM 2798 O O . ARG A 1 330 ? -55.036 46.272 10.127 1.00 5.96 330 ARG A O 1
ATOM 2806 N N . GLN A 1 331 ? -53.886 48.188 9.820 1.00 5.63 331 GLN A N 1
ATOM 2807 C CA . GLN A 1 331 ? -54.844 48.714 8.846 1.00 6.75 331 GLN A CA 1
ATOM 2808 C C . GLN A 1 331 ? -54.921 47.862 7.601 1.00 6.08 331 GLN A C 1
ATOM 2809 O O . GLN A 1 331 ? -55.973 47.574 7.066 1.00 6.67 331 GLN A O 1
ATOM 2815 N N . THR A 1 332 ? -53.743 47.431 7.122 1.00 6.33 332 THR A N 1
ATOM 2816 C CA . THR A 1 332 ? -53.687 46.491 5.983 1.00 6.63 332 THR A CA 1
ATOM 2817 C C . THR A 1 332 ? -54.477 45.249 6.300 1.00 5.85 332 THR A C 1
ATOM 2818 O O . THR A 1 332 ? -55.288 44.783 5.524 1.00 6.21 332 THR A O 1
ATOM 2822 N N . ALA A 1 333 ? -54.211 44.647 7.462 1.00 5.43 333 ALA A N 1
ATOM 2823 C CA . ALA A 1 333 ? -54.935 43.453 7.873 1.00 5.19 333 ALA A CA 1
ATOM 2824 C C . ALA A 1 333 ? -56.428 43.696 7.900 1.00 4.83 333 ALA A C 1
ATOM 2825 O O . ALA A 1 333 ? -57.210 42.833 7.466 1.00 5.13 333 ALA A O 1
ATOM 2827 N N . ALA A 1 334 ? -56.887 44.816 8.439 1.00 4.65 334 ALA A N 1
ATOM 2828 C CA . ALA A 1 334 ? -58.295 45.127 8.534 1.00 4.62 334 ALA A CA 1
ATOM 2829 C C . ALA A 1 334 ? -58.931 45.174 7.133 1.00 4.94 334 ALA A C 1
ATOM 2830 O O . ALA A 1 334 ? -60.060 44.702 6.923 1.00 5.32 334 ALA A O 1
ATOM 2832 N N . GLN A 1 335 ? -58.215 45.806 6.177 1.00 4.74 335 GLN A N 1
ATOM 2833 C CA A GLN A 1 335 ? -58.752 45.938 4.839 0.50 4.36 335 GLN A CA 1
ATOM 2834 C CA B GLN A 1 335 ? -58.729 45.945 4.817 0.50 4.77 335 GLN A CA 1
ATOM 2835 C C . GLN A 1 335 ? -58.765 44.619 4.096 1.00 4.45 335 GLN A C 1
ATOM 2836 O O . GLN A 1 335 ? -59.707 44.306 3.403 1.00 5.25 335 GLN A O 1
ATOM 2847 N N . ILE A 1 336 ? -57.713 43.825 4.271 1.00 4.65 336 ILE A N 1
ATOM 2848 C CA . ILE A 1 336 ? -57.659 42.478 3.664 1.00 4.88 336 ILE A CA 1
ATOM 2849 C C . ILE A 1 336 ? -58.734 41.606 4.227 1.00 4.65 336 ILE A C 1
ATOM 2850 O O . ILE A 1 336 ? -59.385 40.829 3.497 1.00 5.15 336 ILE A O 1
ATOM 2855 N N . ALA A 1 337 ? -58.996 41.696 5.536 1.00 4.88 337 ALA A N 1
ATOM 2856 C CA . ALA A 1 337 ? -60.077 40.916 6.138 1.00 4.57 337 ALA A CA 1
ATOM 2857 C C . ALA A 1 337 ? -61.389 41.286 5.446 1.00 4.50 337 ALA A C 1
ATOM 2858 O O . ALA A 1 337 ? -62.193 40.354 5.156 1.00 5.69 337 ALA A O 1
ATOM 2860 N N . ASP A 1 338 ? -61.685 42.548 5.236 1.00 4.52 338 ASP A N 1
ATOM 2861 C CA . ASP A 1 338 ? -62.938 42.951 4.615 1.00 5.11 338 ASP A CA 1
ATOM 2862 C C . ASP A 1 338 ? -63.041 42.409 3.200 1.00 5.05 338 ASP A C 1
ATOM 2863 O O . ASP A 1 338 ? -64.069 41.890 2.754 1.00 6.44 338 ASP A O 1
ATOM 2868 N N . TYR A 1 339 ? -61.935 42.557 2.437 1.00 4.46 339 TYR A N 1
ATOM 2869 C CA . TYR A 1 339 ? -61.898 42.085 1.061 1.00 4.48 339 TYR A CA 1
ATOM 2870 C C . TYR A 1 339 ? -62.191 40.593 0.993 1.00 4.73 339 TYR A C 1
ATOM 2871 O O . TYR A 1 339 ? -63.026 40.117 0.202 1.00 5.15 339 TYR A O 1
ATOM 2880 N N . ILE A 1 340 ? -61.477 39.791 1.776 1.00 4.34 340 ILE A N 1
ATOM 2881 C CA . ILE A 1 340 ? -61.554 38.372 1.587 1.00 4.53 340 ILE A CA 1
ATOM 2882 C C . ILE A 1 340 ? -62.882 37.807 2.053 1.00 4.20 340 ILE A C 1
ATOM 2883 O O . ILE A 1 340 ? -63.408 36.839 1.506 1.00 5.34 340 ILE A O 1
ATOM 2888 N N . ARG A 1 341 ? -63.489 38.458 3.069 1.00 4.56 341 ARG A N 1
ATOM 2889 C CA . ARG A 1 341 ? -64.780 38.000 3.600 1.00 5.01 341 ARG A CA 1
ATOM 2890 C C . ARG A 1 341 ? -65.874 38.089 2.565 1.00 5.05 341 ARG A C 1
ATOM 2891 O O . ARG A 1 341 ? -66.857 37.348 2.684 1.00 5.86 341 ARG A O 1
ATOM 2899 N N . ARG A 1 342 ? -65.771 38.930 1.549 1.00 4.95 342 ARG A N 1
ATOM 2900 C CA . ARG A 1 342 ? -66.781 39.020 0.532 1.00 5.08 342 ARG A CA 1
ATOM 2901 C C . ARG A 1 342 ? -66.814 37.739 -0.304 1.00 5.66 342 ARG A C 1
ATOM 2902 O O . ARG A 1 342 ? -67.783 37.531 -1.052 1.00 7.05 342 ARG A O 1
ATOM 2910 N N . MET A 1 343 ? -65.828 36.861 -0.199 1.00 5.56 343 MET A N 1
ATOM 2911 C CA . MET A 1 343 ? -65.885 35.580 -0.852 1.00 6.60 343 MET A CA 1
ATOM 2912 C C . MET A 1 343 ? -66.848 34.600 -0.239 1.00 6.31 343 MET A C 1
ATOM 2913 O O . MET A 1 343 ? -67.180 33.612 -0.902 1.00 8.97 343 MET A O 1
ATOM 2918 N N . GLY A 1 344 ? -67.190 34.738 1.016 1.00 6.22 344 GLY A N 1
ATOM 2919 C CA . GLY A 1 344 ? -68.051 33.726 1.631 1.00 7.43 344 GLY A CA 1
ATOM 2920 C C . GLY A 1 344 ? -67.408 32.362 1.580 1.00 9.38 344 GLY A C 1
ATOM 2921 O O . GLY A 1 344 ? -66.183 32.220 1.600 1.00 13.65 344 GLY A O 1
ATOM 2922 N N . PRO A 1 345 ? -68.198 31.311 1.404 1.00 8.36 345 PRO A N 1
ATOM 2923 C CA . PRO A 1 345 ? -67.651 29.935 1.689 1.00 10.05 345 PRO A CA 1
ATOM 2924 C C . PRO A 1 345 ? -67.018 29.260 0.534 1.00 7.04 345 PRO A C 1
ATOM 2925 O O . PRO A 1 345 ? -67.194 28.086 0.309 1.00 8.11 345 PRO A O 1
ATOM 2929 N N . PHE A 1 346 ? -66.221 30.008 -0.233 1.00 8.07 346 PHE A N 1
ATOM 2930 C CA . PHE A 1 346 ? -65.494 29.496 -1.380 1.00 7.16 346 PHE A CA 1
ATOM 2931 C C . PHE A 1 346 ? -64.027 29.468 -1.124 1.00 6.81 346 PHE A C 1
ATOM 2932 O O . PHE A 1 346 ? -63.433 30.411 -0.599 1.00 7.10 346 PHE A O 1
ATOM 2940 N N . GLN A 1 347 ? -63.360 28.371 -1.497 1.00 6.98 347 GLN A N 1
ATOM 2941 C CA . GLN A 1 347 ? -61.899 28.335 -1.495 1.00 7.38 347 GLN A CA 1
ATOM 2942 C C . GLN A 1 347 ?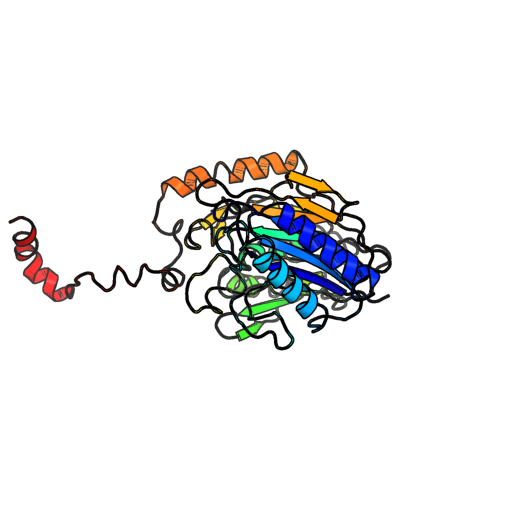 -61.407 29.469 -2.407 1.00 6.64 347 GLN A C 1
ATOM 2943 O O . GLN A 1 347 ? -62.009 29.732 -3.454 1.00 7.70 347 GLN A O 1
ATOM 2949 N N . PRO A 1 348 ? -60.288 30.117 -2.069 1.00 6.37 348 PRO A N 1
ATOM 2950 C CA . PRO A 1 348 ? -59.365 29.810 -0.942 1.00 6.76 348 PRO A CA 1
ATOM 2951 C C . PRO A 1 348 ? -59.715 30.558 0.344 1.00 6.56 348 PRO A C 1
ATOM 2952 O O . PRO A 1 348 ? -58.949 30.375 1.316 1.00 7.93 348 PRO A O 1
ATOM 2956 N N . HIS A 1 349 ? -60.777 31.330 0.439 1.00 6.29 349 HIS A N 1
ATOM 2957 C CA . HIS A 1 349 ? -61.177 31.858 1.722 1.00 5.56 349 HIS A CA 1
ATOM 2958 C C . HIS A 1 349 ? -61.647 30.751 2.649 1.00 5.64 349 HIS A C 1
ATOM 2959 O O . HIS A 1 349 ? -61.241 30.718 3.808 1.00 7.21 349 HIS A O 1
ATOM 2966 N N . ARG A 1 350 ? -62.489 29.878 2.166 1.00 6.31 350 ARG A N 1
ATOM 2967 C CA . ARG A 1 350 ? -62.775 28.647 2.849 1.00 6.18 350 ARG A CA 1
ATOM 2968 C C . ARG A 1 350 ? -61.595 27.718 2.628 1.00 6.62 350 ARG A C 1
ATOM 2969 O O . ARG A 1 350 ? -60.982 27.709 1.570 1.00 7.78 350 ARG A O 1
ATOM 2977 N N . LEU A 1 351 ? -61.296 26.863 3.613 1.00 6.60 351 LEU A N 1
ATOM 2978 C CA . LEU A 1 351 ? -60.175 25.995 3.543 1.00 7.22 351 LEU A CA 1
ATOM 2979 C C . LEU A 1 351 ? -60.400 24.802 2.634 1.00 8.25 351 LEU A C 1
ATOM 2980 O O . LEU A 1 351 ? -61.516 24.432 2.277 1.00 8.03 351 LEU A O 1
ATOM 2985 N N . PRO A 1 352 ? -59.325 24.133 2.227 1.00 9.02 352 PRO A N 1
ATOM 2986 C CA . PRO A 1 352 ? -59.405 22.946 1.403 1.00 9.80 352 PRO A CA 1
ATOM 2987 C C . PRO A 1 352 ? -60.193 21.838 2.116 1.00 11.36 352 PRO A C 1
ATOM 2988 O O . PRO A 1 352 ? -60.234 21.805 3.321 1.00 12.34 352 PRO A O 1
ATOM 2992 N N A PRO A 1 353 ? -60.557 20.813 1.222 0.60 13.30 353 PRO A N 1
ATOM 2993 N N B PRO A 1 353 ? -61.016 21.067 1.548 0.40 10.76 353 PRO A N 1
ATOM 2994 C CA A PRO A 1 353 ? -61.410 19.701 1.575 0.60 15.47 353 PRO A CA 1
ATOM 2995 C CA B PRO A 1 353 ? -61.950 20.311 2.381 0.40 11.13 353 PRO A CA 1
ATOM 2996 C C A PRO A 1 353 ? -60.741 18.825 2.623 0.60 17.65 353 PRO A C 1
ATOM 2997 C C B PRO A 1 353 ? -61.315 19.480 3.543 0.40 12.26 353 PRO A C 1
ATOM 2998 O O A PRO A 1 353 ? -61.475 18.321 3.492 0.60 19.58 353 PRO A O 1
ATOM 2999 O O B PRO A 1 353 ? -61.923 19.359 4.612 0.40 14.18 353 PRO A O 1
ATOM 3006 N N A GLU A 1 354 ? -59.439 18.710 2.690 0.60 18.07 354 GLU A N 1
ATOM 3007 N N B GLU A 1 354 ? -60.212 18.796 3.172 0.40 12.37 354 GLU A N 1
ATOM 3008 C CA A GLU A 1 354 ? -58.759 17.905 3.745 0.60 19.31 354 GLU A CA 1
ATOM 3009 C CA B GLU A 1 354 ? -59.393 18.045 4.120 0.40 14.77 354 GLU A CA 1
ATOM 3010 C C A GLU A 1 354 ? -58.928 18.521 5.147 0.60 18.35 354 GLU A C 1
ATOM 3011 C C B GLU A 1 354 ? -58.861 18.827 5.250 0.40 15.21 354 GLU A C 1
ATOM 3012 O O A GLU A 1 354 ? -58.860 17.874 6.155 0.60 21.93 354 GLU A O 1
ATOM 3013 O O B GLU A 1 354 ? -58.690 18.239 6.301 0.40 14.69 354 GLU A O 1
ATOM 3024 N N A GLU A 1 355 ? -59.026 19.802 5.278 0.60 14.84 355 GLU A N 1
ATOM 3025 N N B GLU A 1 355 ? -58.559 20.104 5.114 0.40 14.25 355 GLU A N 1
ATOM 3026 C CA A GLU A 1 355 ? -59.372 20.303 6.555 0.60 15.46 355 GLU A CA 1
ATOM 3027 C CA B GLU A 1 355 ? -58.487 20.737 6.267 0.40 14.73 355 GLU A CA 1
ATOM 3028 C C A GLU A 1 355 ? -60.874 20.278 6.802 0.60 13.05 355 GLU A C 1
ATOM 3029 C C B GLU A 1 355 ? -60.057 20.864 6.342 0.40 17.66 355 GLU A C 1
ATOM 3030 O O A GLU A 1 355 ? -61.256 20.093 7.929 0.60 15.25 355 GLU A O 1
ATOM 3031 O O B GLU A 1 355 ? -60.862 20.110 5.723 0.40 23.28 355 GLU A O 1
ATOM 3042 N N A MET A 1 356 ? -61.711 20.434 5.723 0.60 13.64 356 MET A N 1
ATOM 3043 N N B MET A 1 356 ? -60.373 21.928 6.918 0.40 13.86 356 MET A N 1
ATOM 3044 C CA A MET A 1 356 ? -63.099 20.349 5.888 0.60 13.37 356 MET A CA 1
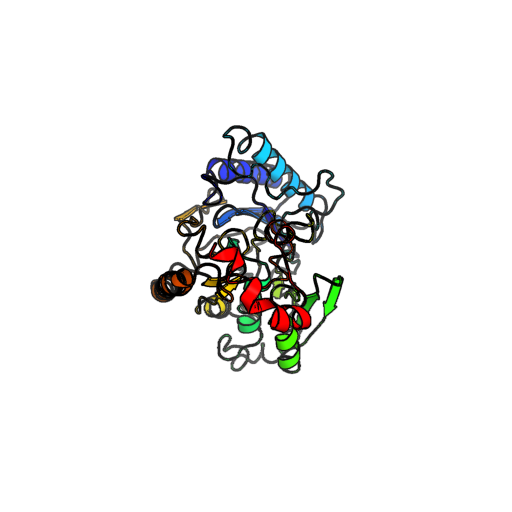ATOM 3045 C CA B MET A 1 356 ? -61.597 22.425 7.596 0.40 13.91 356 MET A CA 1
ATOM 3046 C C A MET A 1 356 ? -63.562 18.945 6.317 0.60 14.04 356 MET A C 1
ATOM 3047 C C B MET A 1 356 ? -61.795 21.654 8.887 0.40 12.26 356 MET A C 1
ATOM 3048 O O A MET A 1 356 ? -64.631 18.836 6.894 0.60 14.60 356 MET A O 1
ATOM 3049 O O B MET A 1 356 ? -61.975 20.436 8.871 0.40 14.56 356 MET A O 1
ATOM 3058 N N A GLU A 1 357 ? -62.751 17.915 6.075 0.60 15.31 357 GLU A N 1
ATOM 3059 N N B GLU A 1 357 ? -61.689 22.334 10.024 0.40 8.76 357 GLU A N 1
ATOM 3060 C CA A GLU A 1 357 ? -63.119 16.539 6.482 0.60 14.54 357 GLU A CA 1
ATOM 3061 C CA B GLU A 1 357 ? -62.240 21.827 11.228 0.40 12.15 357 GLU A CA 1
ATOM 3062 C C A GLU A 1 357 ? -63.267 16.440 8.012 0.60 14.95 357 GLU A C 1
ATOM 3063 C C B GLU A 1 357 ? -63.738 21.467 11.220 0.40 11.90 357 GLU A C 1
ATOM 3064 O O A GLU A 1 357 ? -63.949 15.562 8.492 0.60 15.92 357 GLU A O 1
ATOM 3065 O O B GLU A 1 357 ? -64.135 20.580 12.006 0.40 14.75 357 GLU A O 1
ATOM 3076 N N A TYR A 1 358 ? -62.644 17.306 8.794 0.60 14.08 358 TYR A N 1
ATOM 3077 N N B TYR A 1 358 ? -64.579 22.167 10.474 0.40 13.90 358 TYR A N 1
ATOM 3078 C CA A TYR A 1 358 ? -62.740 17.356 10.244 0.60 14.26 358 TYR A CA 1
ATOM 3079 C CA B TYR A 1 358 ? -66.018 22.038 10.451 0.40 12.38 358 TYR A CA 1
ATOM 3080 C C A TYR A 1 358 ? -63.992 18.037 10.756 0.60 13.75 358 TYR A C 1
ATOM 3081 C C B TYR A 1 358 ? -66.313 21.725 8.939 0.40 12.02 358 TYR A C 1
ATOM 3082 O O A TYR A 1 358 ? -64.276 17.996 11.934 0.60 14.39 358 TYR A O 1
ATOM 3083 O O B TYR A 1 358 ? -65.905 22.391 8.155 0.40 11.53 358 TYR A O 1
ATOM 3100 N N A THR A 1 359 ? -64.717 18.720 9.879 0.60 13.68 359 THR A N 1
ATOM 3101 N N B THR A 1 359 ? -66.796 20.550 8.503 0.40 11.47 359 THR A N 1
ATOM 3102 C CA A THR A 1 359 ? -65.947 19.397 10.269 0.60 14.96 359 THR A CA 1
ATOM 3103 C CA B THR A 1 359 ? -67.712 20.351 7.477 0.40 13.90 359 THR A CA 1
ATOM 3104 C C A THR A 1 359 ? -67.155 18.518 9.983 0.60 14.02 359 THR A C 1
ATOM 3105 C C B THR A 1 359 ? -69.127 19.777 7.727 0.40 14.67 359 THR A C 1
ATOM 3106 O O A THR A 1 359 ? -67.024 17.434 9.511 0.60 14.90 359 THR A O 1
ATOM 3107 O O B THR A 1 359 ? -69.412 19.149 8.738 0.40 14.01 359 THR A O 1
ATOM 3114 N N A ALA A 1 360 ? -68.323 19.033 10.248 0.60 15.46 360 ALA A N 1
ATOM 3115 N N B ALA A 1 360 ? -69.987 19.982 6.742 0.40 14.54 360 ALA A N 1
ATOM 3116 C CA A ALA A 1 360 ? -69.548 18.366 10.007 0.60 15.68 360 ALA A CA 1
ATOM 3117 C CA B ALA A 1 360 ? -71.285 19.336 6.583 0.40 14.45 360 ALA A CA 1
ATOM 3118 C C A ALA A 1 360 ? -69.976 18.393 8.544 0.60 14.52 360 ALA A C 1
ATOM 3119 C C B ALA A 1 360 ? -71.329 18.418 5.349 0.40 17.48 360 ALA A C 1
ATOM 3120 O O A ALA A 1 360 ? -70.910 17.717 8.172 0.60 16.21 360 ALA A O 1
ATOM 3121 O O B ALA A 1 360 ? -72.395 17.957 4.958 0.40 15.12 360 ALA A O 1
ATOM 3124 N N A LEU A 1 361 ? -69.262 19.134 7.698 0.60 14.01 361 LEU A N 1
ATOM 3125 N N B LEU A 1 361 ? -70.159 18.093 4.790 0.40 20.12 361 LEU A N 1
ATOM 3126 C CA A LEU A 1 361 ? -69.708 19.340 6.329 0.60 13.69 361 LEU A CA 1
ATOM 3127 C CA B LEU A 1 361 ? -70.105 17.396 3.514 0.40 20.25 361 LEU A CA 1
ATOM 3128 C C A LEU A 1 361 ? -69.796 17.984 5.533 0.60 14.16 361 LEU A C 1
ATOM 3129 C C B LEU A 1 361 ? -70.781 16.023 3.662 0.40 20.94 361 LEU A C 1
ATOM 3130 O O A LEU A 1 361 ? -70.778 17.796 4.860 0.60 15.82 361 LEU A O 1
ATOM 3131 O O B LEU A 1 361 ? -71.484 15.601 2.775 0.40 18.95 361 LEU A O 1
ATOM 3140 N N A PRO A 1 362 ? -68.803 17.076 5.577 0.60 15.74 362 PRO A N 1
ATOM 3141 N N B PRO A 1 362 ? -70.599 15.332 4.806 0.40 23.06 362 PRO A N 1
ATOM 3142 C CA A PRO A 1 362 ? -68.948 15.844 4.780 0.60 18.90 362 PRO A CA 1
ATOM 3143 C CA B PRO A 1 362 ? -71.270 14.010 4.942 0.40 24.24 362 PRO A CA 1
ATOM 3144 C C A PRO A 1 362 ? -70.196 15.088 5.131 0.60 16.58 362 PRO A C 1
ATOM 3145 C C B PRO A 1 362 ? -72.773 14.090 4.899 0.40 24.55 362 PRO A C 1
ATOM 3146 O O A PRO A 1 362 ? -70.751 14.381 4.262 0.60 21.14 362 PRO A O 1
ATOM 3147 O O B PRO A 1 362 ? -73.424 13.310 4.156 0.40 22.18 362 PRO A O 1
ATOM 3154 N N A LYS A 1 363 ? -70.537 15.076 6.427 0.60 18.21 363 LYS A N 1
ATOM 3155 N N B LYS A 1 363 ? -73.341 15.020 5.670 0.40 25.24 363 LYS A N 1
ATOM 3156 C CA A LYS A 1 363 ? -71.829 14.609 6.971 0.60 23.34 363 LYS A CA 1
ATOM 3157 C CA B LYS A 1 363 ? -74.791 15.250 5.671 0.40 24.37 363 LYS A CA 1
ATOM 3158 C C A LYS A 1 363 ? -72.989 14.963 6.105 0.60 20.97 363 LYS A C 1
ATOM 3159 C C B LYS A 1 363 ? -75.264 15.587 4.252 0.40 23.62 363 LYS A C 1
ATOM 3160 O O A LYS A 1 363 ? -73.857 14.154 5.647 0.60 24.56 363 LYS A O 1
ATOM 3161 O O B LYS A 1 363 ? -76.321 15.140 3.794 0.40 21.87 363 LYS A O 1
ATOM 3172 N N A ILE A 1 364 ? -73.129 16.274 6.110 0.60 16.85 364 ILE A N 1
ATOM 3173 N N B ILE A 1 364 ? -74.483 16.386 3.528 0.40 23.25 364 ILE A N 1
ATOM 3174 C CA A ILE A 1 364 ? -74.247 16.919 5.471 0.60 17.11 364 ILE A CA 1
ATOM 3175 C CA B ILE A 1 364 ? -74.914 16.821 2.203 0.40 21.99 364 ILE A CA 1
ATOM 3176 C C A ILE A 1 364 ? -74.287 16.508 4.001 0.60 18.30 364 ILE A C 1
ATOM 3177 C C B ILE A 1 364 ? -74.952 15.619 1.294 0.40 23.74 364 ILE A C 1
ATOM 3178 O O A ILE A 1 364 ? -75.319 16.122 3.524 0.60 22.71 364 ILE A O 1
ATOM 3179 O O B ILE A 1 364 ? -75.933 15.409 0.617 0.40 19.50 364 ILE A O 1
ATOM 3188 N N A LEU A 1 365 ? -73.146 16.549 3.341 0.60 16.97 365 LEU A N 1
ATOM 3189 N N B LEU A 1 365 ? -73.860 14.875 1.235 0.40 25.59 365 LEU A N 1
ATOM 3190 C CA A LEU A 1 365 ? -73.068 16.361 1.932 0.60 17.90 365 LEU A CA 1
ATOM 3191 C CA B LEU A 1 365 ? -73.747 13.751 0.298 0.40 27.13 365 LEU A CA 1
ATOM 3192 C C A LEU A 1 365 ? -73.237 14.913 1.546 0.60 18.68 365 LEU A C 1
ATOM 3193 C C B LEU A 1 365 ? -74.737 12.645 0.658 0.40 29.63 365 LEU A C 1
ATOM 3194 O O A LEU A 1 365 ? -73.727 14.655 0.479 0.60 19.83 365 LEU A O 1
ATOM 3195 O O B LEU A 1 365 ? -75.087 11.834 -0.195 0.40 27.62 365 LEU A O 1
ATOM 3204 N N A ALA A 1 366 ? -72.858 13.968 2.415 0.60 21.69 366 ALA A N 1
ATOM 3205 N N B ALA A 1 366 ? -75.194 12.622 1.909 0.40 31.96 366 ALA A N 1
ATOM 3206 C CA A ALA A 1 366 ? -73.025 12.516 2.091 0.60 25.48 366 ALA A CA 1
ATOM 3207 C CA B ALA A 1 366 ? -76.272 11.720 2.316 0.40 33.77 366 ALA A CA 1
ATOM 3208 C C A ALA A 1 366 ? -74.481 12.206 1.813 0.60 26.01 366 ALA A C 1
ATOM 3209 C C B ALA A 1 366 ? -77.679 12.171 1.818 0.40 35.86 366 ALA A C 1
ATOM 3210 O O A ALA A 1 366 ? -74.780 11.180 1.155 0.60 30.24 366 ALA A O 1
ATOM 3211 O O B ALA A 1 366 ? -78.636 11.358 1.791 0.40 35.90 366 ALA A O 1
ATOM 3214 N N A LYS A 1 367 ? -75.420 12.971 2.373 0.60 27.41 367 LYS A N 1
ATOM 3215 N N B LYS A 1 367 ? -77.838 13.431 1.422 0.40 36.85 367 LYS A N 1
ATOM 3216 C CA A LYS A 1 367 ? -76.882 12.715 2.220 0.60 31.62 367 LYS A CA 1
ATOM 3217 C CA B LYS A 1 367 ? -79.177 13.879 1.003 0.40 38.23 367 LYS A CA 1
ATOM 3218 C C A LYS A 1 367 ? -77.469 13.246 0.910 0.60 32.11 367 LYS A C 1
ATOM 3219 C C B LYS A 1 367 ? -79.278 14.215 -0.500 0.40 36.66 367 LYS A C 1
ATOM 3220 O O A LYS A 1 367 ? -78.680 13.126 0.670 0.60 32.90 367 LYS A O 1
ATOM 3221 O O B LYS A 1 367 ? -80.370 14.193 -1.063 0.40 36.54 367 LYS A O 1
ATOM 3228 N N A VAL A 1 368 ? -76.634 13.840 0.040 0.60 33.45 368 VAL A N 1
ATOM 3229 N N B VAL A 1 368 ? -78.160 14.514 -1.153 0.40 35.06 368 VAL A N 1
ATOM 3230 C CA A VAL A 1 368 ? -77.092 14.409 -1.227 0.60 34.02 368 VAL A CA 1
ATOM 3231 C CA B VAL A 1 368 ? -78.208 14.873 -2.593 0.40 33.88 368 VAL A CA 1
ATOM 3232 C C A VAL A 1 368 ? -76.748 13.550 -2.469 0.60 35.53 368 VAL A C 1
ATOM 3233 C C B VAL A 1 368 ? -77.996 13.617 -3.465 0.40 33.59 368 VAL A C 1
ATOM 3234 O O A VAL A 1 368 ? -75.586 13.149 -2.553 0.60 34.16 368 VAL A O 1
ATOM 3235 O O B VAL A 1 368 ? -77.141 12.762 -3.178 0.40 31.81 368 VAL A O 1
ATOM 3242 N N A LYS A 1 369 ? -77.706 13.481 -3.441 0.60 35.74 369 LYS A N 1
ATOM 3243 N N B LYS A 1 369 ? -78.822 13.496 -4.502 0.40 33.17 369 LYS A N 1
ATOM 3244 C CA A LYS A 1 369 ? -77.942 12.463 -4.545 0.60 36.37 369 LYS A CA 1
ATOM 3245 C CA B LYS A 1 369 ? -78.783 12.313 -5.373 0.40 33.73 369 LYS A CA 1
ATOM 3246 C C A LYS A 1 369 ? -77.201 12.566 -5.850 0.60 34.56 369 LYS A C 1
ATOM 3247 C C B LYS A 1 369 ? -77.688 12.455 -6.391 0.40 31.74 369 LYS A C 1
ATOM 3248 O O A LYS A 1 369 ? -77.552 13.411 -6.726 0.60 35.09 369 LYS A O 1
ATOM 3249 O O B LYS A 1 369 ? -77.657 13.435 -7.178 0.40 32.16 369 LYS A O 1
ATOM 3256 N N A PRO A 1 370 ? -76.125 11.781 -6.034 0.60 31.71 370 PRO A N 1
ATOM 3257 N N B PRO A 1 370 ? -76.743 11.507 -6.398 0.40 30.19 370 PRO A N 1
ATOM 3258 C CA A PRO A 1 370 ? -75.320 11.837 -7.295 0.60 30.18 370 PRO A CA 1
ATOM 3259 C CA B PRO A 1 370 ? -75.736 11.581 -7.477 0.40 29.26 370 PRO A CA 1
ATOM 3260 C C A PRO A 1 370 ? -75.861 10.966 -8.412 0.60 25.35 370 PRO A C 1
ATOM 3261 C C B PRO A 1 370 ? -76.229 10.941 -8.742 0.40 27.70 370 PRO A C 1
ATOM 3262 O O A PRO A 1 370 ? -76.372 9.847 -8.136 0.60 28.32 370 PRO A O 1
ATOM 3263 O O B PRO A 1 370 ? -77.111 10.036 -8.739 0.40 27.23 370 PRO A O 1
ATOM 3270 N N A TYR A 1 371 ? -75.687 11.388 -9.648 0.60 19.28 371 TYR A N 1
ATOM 3271 N N B TYR A 1 371 ? -75.663 11.349 -9.844 0.40 25.35 371 TYR A N 1
ATOM 3272 C CA A TYR A 1 371 ? -75.865 10.560 -10.823 0.60 18.80 371 TYR A CA 1
ATOM 3273 C CA B TYR A 1 371 ? -75.919 10.624 -11.053 0.40 25.17 371 TYR A CA 1
ATOM 3274 C C A TYR A 1 371 ? -74.537 10.293 -11.499 0.60 20.69 371 TYR A C 1
ATOM 3275 C C B TYR A 1 371 ? -74.577 10.328 -11.651 0.40 23.88 371 TYR A C 1
ATOM 3276 O O A TYR A 1 371 ? -73.722 11.156 -11.668 0.60 20.55 371 TYR A O 1
ATOM 3277 O O B TYR A 1 371 ? -73.789 11.237 -11.874 0.40 23.77 371 TYR A O 1
ATOM 3294 N N . PRO A 1 372 ? -74.292 9.046 -11.922 1.00 22.06 372 PRO A N 1
ATOM 3295 C CA . PRO A 1 372 ? -73.096 8.759 -12.744 1.00 21.32 372 PRO A CA 1
ATOM 3296 C C . PRO A 1 372 ? -73.059 9.627 -13.979 1.00 22.12 372 PRO A C 1
ATOM 3297 O O . PRO A 1 372 ? -74.059 9.753 -14.685 1.00 23.16 372 PRO A O 1
ATOM 3301 N N . ALA A 1 373 ? -71.944 10.276 -14.246 1.00 21.61 373 ALA A N 1
ATOM 3302 C CA . ALA A 1 373 ? -71.953 11.306 -15.269 1.00 21.45 373 ALA A CA 1
ATOM 3303 C C . ALA A 1 373 ? -72.309 10.845 -16.679 1.00 24.77 373 ALA A C 1
ATOM 3304 O O . ALA A 1 373 ? -72.946 11.582 -17.453 1.00 26.51 373 ALA A O 1
ATOM 3306 N N . ASP A 1 374 ? -71.860 9.659 -17.056 1.00 28.30 374 ASP A N 1
ATOM 3307 C CA . ASP A 1 374 ? -72.099 9.196 -18.457 1.00 30.60 374 ASP A CA 1
ATOM 3308 C C . ASP A 1 374 ? -73.594 8.936 -18.677 1.00 29.91 374 ASP A C 1
ATOM 3309 O O . ASP A 1 374 ? -74.212 9.381 -19.664 1.00 32.49 374 ASP A O 1
ATOM 3314 N N . GLN A 1 375 ? -74.207 8.353 -17.702 1.00 29.31 375 GLN A N 1
ATOM 3315 C CA . GLN A 1 375 ? -75.601 8.073 -17.783 1.00 31.14 375 GLN A CA 1
ATOM 3316 C C . GLN A 1 375 ? -76.405 9.361 -17.718 1.00 28.76 375 GLN A C 1
ATOM 3317 O O . GLN A 1 375 ? -77.426 9.541 -18.417 1.00 28.22 375 GLN A O 1
ATOM 3323 N N . TYR A 1 376 ? -75.964 10.268 -16.857 1.00 25.56 376 TYR A N 1
ATOM 3324 C CA . TYR A 1 376 ? -76.698 11.539 -16.733 1.00 23.92 376 TYR A CA 1
ATOM 3325 C C . TYR A 1 376 ? -76.780 12.256 -18.063 1.00 24.97 376 TYR A C 1
ATOM 3326 O O . TYR A 1 376 ? -77.809 12.845 -18.350 1.00 25.24 376 TYR A O 1
ATOM 3335 N N . GLU A 1 377 ? -75.738 12.226 -18.870 1.00 27.85 377 GLU A N 1
ATOM 3336 C CA . GLU A 1 377 ? -75.826 12.915 -20.135 1.00 33.11 377 GLU A CA 1
ATOM 3337 C C . GLU A 1 377 ? -77.008 12.472 -21.011 1.00 34.27 377 GLU A C 1
ATOM 3338 O O . GLU A 1 377 ? -77.635 13.288 -21.706 1.00 36.19 377 GLU A O 1
ATOM 3344 N N . LYS A 1 378 ? -77.281 11.157 -20.991 1.00 34.29 378 LYS A N 1
ATOM 3345 C CA . LYS A 1 378 ? -78.436 10.620 -21.755 1.00 34.74 378 LYS A CA 1
ATOM 3346 C C . LYS A 1 378 ? -79.780 11.119 -21.183 1.00 33.49 378 LYS A C 1
ATOM 3347 O O . LYS A 1 378 ? -80.765 11.275 -21.899 1.00 35.95 378 LYS A O 1
ATOM 3353 N N . ASP A 1 379 ? -79.848 11.240 -19.876 1.00 30.42 379 ASP A N 1
ATOM 3354 C CA . ASP A 1 379 ? -81.072 11.425 -19.094 1.00 29.85 379 ASP A CA 1
ATOM 3355 C C . ASP A 1 379 ? -81.337 12.887 -18.717 1.00 26.51 379 ASP A C 1
ATOM 3356 O O . ASP A 1 379 ? -82.331 13.189 -18.021 1.00 28.10 379 ASP A O 1
ATOM 3361 N N . ARG A 1 380 ? -80.394 13.768 -19.035 1.00 25.47 380 ARG A N 1
ATOM 3362 C CA . ARG A 1 380 ? -80.449 15.158 -18.553 1.00 24.98 380 ARG A CA 1
ATOM 3363 C C . ARG A 1 380 ? -81.778 15.798 -18.794 1.00 24.64 380 ARG A C 1
ATOM 3364 O O . ARG A 1 380 ? -82.400 16.349 -17.889 1.00 23.75 380 ARG A O 1
ATOM 3372 N N . LYS A 1 381 ? -82.296 15.699 -20.017 1.00 25.98 381 LYS A N 1
ATOM 3373 C CA . LYS A 1 381 ? -83.610 16.281 -20.273 1.00 27.75 381 LYS A CA 1
ATOM 3374 C C . LYS A 1 381 ? -84.703 15.758 -19.388 1.00 27.54 381 LYS A C 1
ATOM 3375 O O . LYS A 1 381 ? -85.470 16.505 -18.892 1.00 28.77 381 LYS A O 1
ATOM 3381 N N . LYS A 1 382 ? -84.784 14.450 -19.223 1.00 27.29 382 LYS A N 1
ATOM 3382 C CA . LYS A 1 382 ? -85.818 13.961 -18.267 1.00 29.80 382 LYS A CA 1
ATOM 3383 C C . LYS A 1 382 ? -85.619 14.351 -16.859 1.00 28.25 382 LYS A C 1
ATOM 3384 O O . LYS A 1 382 ? -86.618 14.640 -16.158 1.00 29.65 382 LYS A O 1
ATOM 3390 N N . TYR A 1 383 ? -84.367 14.440 -16.392 1.00 26.84 383 TYR A N 1
ATOM 3391 C CA . TYR A 1 383 ? -84.176 14.919 -15.010 1.00 28.26 383 TYR A CA 1
ATOM 3392 C C . TYR A 1 383 ? -84.566 16.343 -14.830 1.00 26.59 383 TYR A C 1
ATOM 3393 O O . TYR A 1 383 ? -85.203 16.705 -13.792 1.00 29.27 383 TYR A O 1
ATOM 3402 N N . ILE A 1 384 ? -84.183 17.201 -15.785 1.00 26.16 384 ILE A N 1
ATOM 3403 C CA A ILE A 1 384 ? -84.551 18.615 -15.676 0.50 26.21 384 ILE A CA 1
ATOM 3404 C CA B ILE A 1 384 ? -84.568 18.607 -15.693 0.50 26.83 384 ILE A CA 1
ATOM 3405 C C . ILE A 1 384 ? -86.078 18.757 -15.719 1.00 26.69 384 ILE A C 1
ATOM 3406 O O . ILE A 1 384 ? -86.643 19.469 -14.901 1.00 28.15 384 ILE A O 1
ATOM 3415 N N . GLU A 1 385 ? -86.751 18.054 -16.653 1.00 28.53 385 GLU A N 1
ATOM 3416 C CA . GLU A 1 385 ? -88.207 18.129 -16.704 1.00 31.28 385 GLU A CA 1
ATOM 3417 C C . GLU A 1 385 ? -88.840 17.643 -15.409 1.00 30.77 385 GLU A C 1
ATOM 3418 O O . GLU A 1 385 ? -89.803 18.230 -14.978 1.00 33.22 385 GLU A O 1
ATOM 3424 N N . ALA A 1 386 ? -88.267 16.637 -14.754 1.00 31.85 386 ALA A N 1
ATOM 3425 C CA . ALA A 1 386 ? -88.765 16.192 -13.441 1.00 33.24 386 ALA A CA 1
ATOM 3426 C C . ALA A 1 386 ? -88.659 17.252 -12.368 1.00 33.76 386 ALA A C 1
ATOM 3427 O O . ALA A 1 386 ? -89.619 17.488 -11.628 1.00 34.82 386 ALA A O 1
ATOM 3429 N N . VAL A 1 387 ? -87.520 17.957 -12.333 1.00 31.88 387 VAL A N 1
ATOM 3430 C CA . VAL A 1 387 ? -87.398 19.045 -11.392 1.00 31.29 387 VAL A CA 1
ATOM 3431 C C . VAL A 1 387 ? -88.417 20.155 -11.707 1.00 31.88 387 VAL A C 1
ATOM 3432 O O . VAL A 1 387 ? -89.033 20.763 -10.795 1.00 33.94 387 VAL A O 1
ATOM 3436 N N . VAL A 1 388 ? -88.528 20.528 -12.991 1.00 29.72 388 VAL A N 1
ATOM 3437 C CA . VAL A 1 388 ? -89.452 21.547 -13.370 1.00 32.21 388 VAL A CA 1
ATOM 3438 C C . VAL A 1 388 ? -90.909 21.190 -12.945 1.00 34.73 388 VAL A C 1
ATOM 3439 O O . VAL A 1 388 ? -91.628 22.038 -12.420 1.00 36.48 388 VAL A O 1
ATOM 3443 N N . LYS A 1 389 ? -91.352 19.971 -13.167 1.00 36.47 389 LYS A N 1
ATOM 3444 C CA . LYS A 1 389 ? -92.742 19.618 -12.846 1.00 38.78 389 LYS A CA 1
ATOM 3445 C C . LYS A 1 389 ? -92.980 19.239 -11.389 1.00 41.68 389 LYS A C 1
ATOM 3446 O O . LYS A 1 389 ? -92.052 19.103 -10.609 1.00 43.53 389 LYS A O 1
#